Protein AF-A0A8S9BJI9-F1 (afdb_monomer_lite)

Secondary structure (DSSP, 8-state):
------------------PPPPPPS------GGG-------S-GGGHHHHHHHHHHHTTS-TT----GGGGGS-HHHHTTT-TT---GGGHHHHHHHHHHHHHHHTT-HHHHHHHHHHHHSPPP-SSTT-PPPPP-SPPSSHHHHT-PPPPPTTSTTHHHHHHHHHHHHHHHHHHTTS-GGGGGGG-BPPP--TT-TTS-TT----TT-SS-HHHHTT--B-SS-HHHHHHHHTTHHHHTTTTTSSS--S-----------PPP-----S-EE-------TTSPPPP-EE-SSSS-EEETTEEES-HHHHHHHHHHHHHHHHHHHHHTT-STT--HHHHHHHHHHHHHHHHHHHHTTS---TT-----EEEEETGGG-SSEEEEES-TTTS----BSSHHHHHHHHHHHHHHTS---HHHHHHHHHHHHHHHT--HHHHHHHHHHHTT--HHHHHHHHSSB-------TTSPPPP-EE-SSSS-EEETTEEESSHHHHHHHHHHHHHHHHHHHHHTT-STT--HHHHHHHHHHHHHH-

Structure (mmCIF, N/CA/C/O backbone):
data_AF-A0A8S9BJI9-F1
#
_entry.id   AF-A0A8S9BJI9-F1
#
loop_
_atom_site.group_PDB
_atom_site.id
_atom_site.type_symbol
_atom_site.label_atom_id
_atom_site.label_alt_id
_atom_site.label_comp_id
_atom_site.label_asym_id
_atom_site.label_entity_id
_atom_site.label_seq_id
_atom_site.pdbx_PDB_ins_code
_atom_site.Cartn_x
_atom_site.Cartn_y
_atom_site.Cartn_z
_atom_site.occupancy
_atom_site.B_iso_or_equiv
_atom_site.auth_seq_id
_atom_site.auth_comp_id
_atom_site.auth_asym_id
_atom_site.auth_atom_id
_atom_site.pdbx_PDB_model_num
ATOM 1 N N . MET A 1 1 ? -71.760 16.609 9.341 1.00 40.12 1 MET A N 1
ATOM 2 C CA . MET A 1 1 ? -70.576 17.494 9.414 1.00 40.12 1 MET A CA 1
ATOM 3 C C . MET A 1 1 ? -69.468 16.674 10.070 1.00 40.12 1 MET A C 1
ATOM 5 O O . MET A 1 1 ? -69.576 16.408 11.252 1.00 40.12 1 MET A O 1
ATOM 9 N N . LYS A 1 2 ? -68.801 15.830 9.272 1.00 35.31 2 LYS A N 1
ATOM 10 C CA . LYS A 1 2 ? -67.369 15.900 8.906 1.00 35.31 2 LYS A CA 1
ATOM 11 C C . LYS A 1 2 ? -66.429 15.853 10.124 1.00 35.31 2 LYS A C 1
ATOM 13 O O . LYS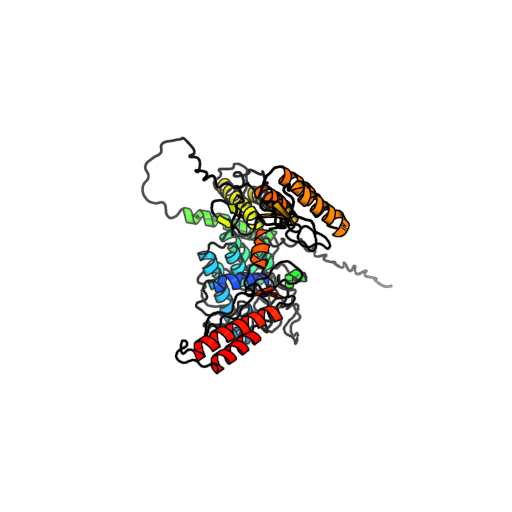 A 1 2 ? -66.205 16.868 10.767 1.00 35.31 2 LYS A O 1
ATOM 18 N N . TYR A 1 3 ? -65.910 14.654 10.389 1.00 41.16 3 TYR A N 1
ATOM 19 C CA . TYR A 1 3 ? -64.746 14.396 11.233 1.00 41.16 3 TYR A CA 1
ATOM 20 C C . TYR A 1 3 ? -63.493 14.561 10.364 1.00 41.16 3 TYR A C 1
ATOM 22 O O . TYR A 1 3 ? -63.383 13.881 9.345 1.00 41.16 3 TYR A O 1
ATOM 30 N N . GLU A 1 4 ? -62.576 15.446 10.745 1.00 39.53 4 GLU A N 1
ATOM 31 C CA . GLU A 1 4 ? -61.233 15.517 10.159 1.00 39.53 4 GLU A CA 1
ATOM 32 C C . GLU A 1 4 ? -60.217 15.041 11.199 1.00 39.53 4 GLU A C 1
ATOM 34 O O . GLU A 1 4 ? -59.907 15.719 12.175 1.00 39.53 4 GLU A O 1
ATOM 39 N N . THR A 1 5 ? -59.739 13.817 10.998 1.00 40.78 5 THR A N 1
ATOM 40 C CA . THR A 1 5 ? -58.545 13.248 11.623 1.00 40.78 5 THR A CA 1
ATOM 41 C C . THR A 1 5 ? -57.310 13.817 10.930 1.00 40.78 5 THR A C 1
ATOM 43 O O . THR A 1 5 ? -57.076 13.535 9.756 1.00 40.78 5 THR A O 1
ATOM 46 N N . ALA A 1 6 ? -56.517 14.607 11.654 1.00 35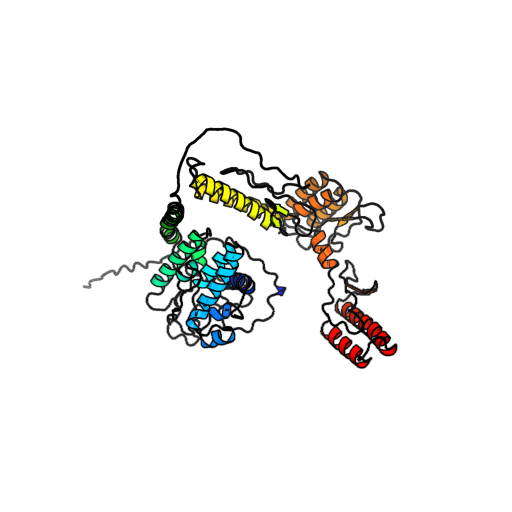.59 6 ALA A N 1
ATOM 47 C CA . ALA A 1 6 ? -55.208 15.065 11.208 1.00 35.59 6 ALA A CA 1
ATOM 48 C C . ALA A 1 6 ? -54.161 13.967 11.457 1.00 35.59 6 ALA A C 1
ATOM 50 O O . ALA A 1 6 ? -53.772 13.702 12.594 1.00 35.59 6 ALA A O 1
ATOM 51 N N . THR A 1 7 ? -53.718 13.314 10.386 1.00 36.56 7 THR A N 1
ATOM 52 C CA . THR A 1 7 ? -52.609 12.357 10.403 1.00 36.56 7 THR A CA 1
ATOM 53 C C . THR A 1 7 ? -51.292 13.134 10.411 1.00 36.56 7 THR A C 1
ATOM 55 O O . THR A 1 7 ? -50.906 13.725 9.405 1.00 36.56 7 THR A O 1
ATOM 58 N N . ILE A 1 8 ? -50.603 13.160 11.552 1.00 34.69 8 ILE A N 1
ATOM 59 C CA . ILE A 1 8 ? -49.248 13.708 11.669 1.00 34.69 8 ILE A CA 1
ATOM 60 C C . ILE A 1 8 ? -48.269 12.659 11.118 1.00 34.69 8 ILE A C 1
ATOM 62 O O . ILE A 1 8 ? -48.001 11.643 11.755 1.00 34.69 8 ILE A O 1
ATOM 66 N N . LEU A 1 9 ? -47.756 12.902 9.911 1.00 32.56 9 LEU A N 1
ATOM 67 C CA . LEU A 1 9 ? -46.640 12.173 9.306 1.00 32.56 9 LEU A CA 1
ATOM 68 C C . LEU A 1 9 ? -45.327 12.734 9.877 1.00 32.56 9 LEU A C 1
ATOM 70 O O . LEU A 1 9 ? -44.838 13.768 9.429 1.00 32.56 9 LEU A O 1
ATOM 74 N N . ILE A 1 10 ? -44.765 12.065 10.888 1.00 37.09 10 ILE A N 1
ATOM 75 C CA . ILE A 1 10 ? -43.382 12.299 11.328 1.00 37.09 10 ILE A CA 1
ATOM 76 C C . ILE A 1 10 ? -42.478 11.534 10.362 1.00 37.09 10 ILE A C 1
ATOM 78 O O . ILE A 1 10 ? -42.301 10.323 10.484 1.00 37.09 10 ILE A O 1
ATOM 82 N N . ALA A 1 11 ? -41.928 12.238 9.374 1.00 35.09 11 ALA A N 1
ATOM 83 C CA . ALA A 1 11 ? -40.828 11.729 8.571 1.00 35.09 11 ALA A CA 1
ATOM 84 C C . ALA A 1 11 ? -39.557 11.731 9.435 1.00 35.09 11 ALA A C 1
ATOM 86 O O . ALA A 1 11 ? -38.948 12.778 9.659 1.00 35.09 11 ALA A O 1
ATOM 87 N N . PHE A 1 12 ? -39.165 10.561 9.942 1.00 34.69 12 PHE A N 1
ATOM 88 C CA . PHE A 1 12 ? -37.822 10.346 10.473 1.00 34.69 12 PHE A CA 1
ATOM 89 C C . PHE A 1 12 ? -36.834 10.372 9.302 1.00 34.69 12 PHE A C 1
ATOM 91 O O . PHE A 1 12 ? -36.566 9.353 8.672 1.00 34.69 12 PHE A O 1
ATOM 98 N N . PHE A 1 13 ? -36.285 11.549 9.002 1.00 34.81 13 PHE A N 1
ATOM 99 C CA . PHE A 1 13 ? -35.014 11.635 8.294 1.00 34.81 13 PHE A CA 1
ATOM 100 C C . PHE A 1 13 ? -33.924 11.186 9.268 1.00 34.81 13 PHE A C 1
ATOM 102 O O . PHE A 1 13 ? -33.428 11.972 10.074 1.00 34.81 13 PHE A O 1
ATOM 109 N N . GLY A 1 14 ? -33.587 9.898 9.228 1.00 32.34 14 GLY A N 1
ATOM 110 C CA . GLY A 1 14 ? -32.352 9.405 9.819 1.00 32.34 14 GLY A CA 1
ATOM 111 C C . GLY A 1 14 ? -31.182 9.992 9.041 1.00 32.34 14 GLY A C 1
ATOM 112 O O . GLY A 1 14 ? -30.788 9.444 8.018 1.00 32.34 14 GLY A O 1
ATOM 113 N N . LEU A 1 15 ? -30.642 11.124 9.499 1.00 29.66 15 LEU A N 1
ATOM 114 C CA . LEU A 1 15 ? -29.286 11.511 9.136 1.00 29.66 15 LEU A CA 1
ATOM 115 C C . LEU A 1 15 ? -28.353 10.477 9.769 1.00 29.66 15 LEU A C 1
ATOM 117 O O . LEU A 1 15 ? -28.012 10.575 10.946 1.00 29.66 15 LEU A O 1
ATOM 121 N N . THR A 1 16 ? -27.948 9.473 8.997 1.00 34.72 16 THR A N 1
ATOM 122 C CA . THR A 1 16 ? -26.756 8.694 9.318 1.00 34.72 16 THR A CA 1
ATOM 123 C C . THR A 1 16 ? -25.566 9.642 9.210 1.00 34.72 16 THR A C 1
ATOM 125 O O . THR A 1 16 ? -25.087 9.931 8.114 1.00 34.72 16 THR A O 1
ATOM 128 N N . SER A 1 17 ? -25.108 10.195 10.336 1.00 31.36 17 SER A N 1
ATOM 129 C CA . SER A 1 17 ? -23.782 10.804 10.374 1.00 31.36 17 SER A CA 1
ATOM 130 C C . SER A 1 17 ? -22.782 9.688 10.092 1.00 31.36 17 SER A C 1
ATOM 132 O O . SER A 1 17 ? -22.631 8.787 10.919 1.00 31.36 17 SER A O 1
ATOM 134 N N . ALA A 1 18 ? -22.132 9.718 8.930 1.00 32.84 18 ALA A N 1
ATOM 135 C CA . ALA A 1 18 ? -20.959 8.892 8.701 1.00 32.84 18 ALA A CA 1
ATOM 136 C C . ALA A 1 18 ? -19.951 9.279 9.788 1.00 32.84 18 ALA A C 1
ATOM 138 O O . ALA A 1 18 ? -19.454 10.408 9.808 1.00 32.84 18 ALA A O 1
ATOM 139 N N . ALA A 1 19 ? -19.733 8.388 10.756 1.00 34.56 19 ALA A N 1
ATOM 140 C CA . ALA A 1 19 ? -18.614 8.545 11.664 1.00 34.56 19 ALA A CA 1
ATOM 141 C C . ALA A 1 19 ? -17.340 8.603 10.803 1.00 34.56 19 ALA A C 1
ATOM 143 O O . ALA A 1 19 ? -17.267 7.877 9.806 1.00 34.56 19 ALA A O 1
ATOM 144 N N . PRO A 1 20 ? -16.367 9.472 11.124 1.00 37.09 20 PRO A N 1
ATOM 145 C CA . PRO A 1 20 ? -15.108 9.496 10.397 1.00 37.09 20 PRO A CA 1
ATOM 146 C C . PRO A 1 20 ? -14.502 8.093 10.446 1.00 37.09 20 PRO A C 1
ATOM 148 O O . PRO A 1 20 ? -14.265 7.559 11.530 1.00 37.09 20 PRO A O 1
ATOM 151 N N . MET A 1 21 ? -14.315 7.480 9.276 1.00 41.62 21 MET A N 1
ATOM 152 C CA . MET A 1 21 ? -13.627 6.199 9.186 1.00 41.62 21 MET A CA 1
ATOM 153 C C . MET A 1 21 ? -12.219 6.351 9.769 1.00 41.62 21 MET A C 1
ATOM 155 O O . MET A 1 21 ? -11.583 7.385 9.525 1.00 41.62 21 MET A O 1
ATOM 159 N N . PRO A 1 22 ? -11.718 5.367 10.536 1.00 42.78 22 PRO A N 1
ATOM 160 C CA . PRO A 1 22 ? -10.326 5.380 10.950 1.00 42.78 22 PRO A CA 1
ATOM 161 C C . PRO A 1 22 ? -9.455 5.476 9.695 1.00 42.78 22 PRO A C 1
ATOM 163 O O . PRO A 1 22 ? -9.583 4.673 8.770 1.00 42.78 22 PRO A O 1
ATOM 166 N N . ALA A 1 23 ? -8.603 6.501 9.638 1.00 42.62 23 ALA A N 1
ATOM 167 C CA . ALA A 1 23 ? -7.644 6.620 8.554 1.00 42.62 23 ALA A CA 1
ATOM 168 C C . ALA A 1 23 ? -6.729 5.386 8.604 1.00 42.62 23 ALA A C 1
ATOM 170 O O . ALA A 1 23 ? -6.197 5.077 9.676 1.00 42.62 23 ALA A O 1
ATOM 171 N N . PRO A 1 24 ? -6.553 4.668 7.486 1.00 40.84 24 PRO A N 1
ATOM 172 C CA . PRO A 1 24 ? -5.787 3.436 7.485 1.00 40.84 24 PRO A CA 1
ATOM 173 C C . PRO A 1 24 ? -4.345 3.710 7.935 1.00 40.84 24 PRO A C 1
ATOM 175 O O . PRO A 1 24 ? -3.651 4.544 7.351 1.00 40.84 24 PRO A O 1
ATOM 178 N N . LYS A 1 25 ? -3.886 3.013 8.981 1.00 43.69 25 LYS A N 1
ATOM 179 C CA . LYS A 1 25 ? -2.578 3.271 9.609 1.00 43.69 25 LYS A CA 1
ATOM 180 C C . LYS A 1 25 ? -1.398 2.748 8.786 1.00 43.69 25 LYS A C 1
ATOM 182 O O . LYS A 1 25 ? -0.305 3.307 8.868 1.00 43.69 25 LYS A O 1
ATOM 187 N N . ASN A 1 26 ? -1.616 1.747 7.929 1.00 45.28 26 ASN A N 1
ATOM 188 C CA . ASN A 1 26 ? -0.616 1.323 6.940 1.00 45.28 26 ASN A CA 1
ATOM 189 C C . ASN A 1 26 ? -0.782 2.167 5.655 1.00 45.28 26 ASN A C 1
ATOM 191 O O . ASN A 1 26 ? -1.900 2.431 5.235 1.00 45.28 26 ASN A O 1
ATOM 195 N N . VAL A 1 27 ? 0.285 2.627 5.005 1.00 37.03 27 VAL A N 1
ATOM 196 C CA . VAL A 1 27 ? 0.198 3.258 3.671 1.00 37.03 27 VAL A CA 1
ATOM 197 C C . VAL A 1 27 ? 1.178 2.511 2.783 1.00 37.03 27 VAL A C 1
ATOM 199 O O . VAL A 1 27 ? 2.379 2.776 2.799 1.00 37.03 27 VAL A O 1
ATOM 202 N N . PHE A 1 28 ? 0.685 1.504 2.063 1.00 39.03 28 PHE A N 1
ATOM 203 C CA . PHE A 1 28 ? 1.506 0.703 1.161 1.00 39.03 28 PHE A CA 1
ATOM 204 C C . PHE A 1 28 ? 1.651 1.449 -0.172 1.00 39.03 28 PHE A C 1
ATOM 206 O O . PHE A 1 28 ? 0.735 1.499 -0.983 1.00 39.03 28 PHE A O 1
ATOM 213 N N . SER A 1 29 ? 2.804 2.077 -0.403 1.00 35.66 29 SER A N 1
ATOM 214 C CA . SER A 1 29 ? 3.155 2.623 -1.722 1.00 35.66 29 SER A CA 1
ATOM 215 C C . SER A 1 29 ? 3.871 1.562 -2.551 1.00 35.66 29 SER A C 1
ATOM 217 O O . SER A 1 29 ? 5.087 1.397 -2.436 1.00 35.66 29 SER A O 1
ATOM 219 N N . ILE A 1 30 ? 3.124 0.846 -3.393 1.00 38.59 30 ILE A N 1
ATOM 220 C CA . ILE A 1 30 ? 3.701 -0.060 -4.392 1.00 38.59 30 ILE A CA 1
ATOM 221 C C . ILE A 1 30 ? 3.988 0.740 -5.674 1.00 38.59 30 ILE A C 1
ATOM 223 O O . ILE A 1 30 ? 3.128 1.488 -6.146 1.00 38.59 30 ILE A O 1
ATOM 227 N N . PRO A 1 31 ? 5.187 0.630 -6.272 1.00 32.22 31 PRO A N 1
ATOM 228 C CA . PRO A 1 31 ? 5.482 1.284 -7.540 1.00 32.22 31 PRO A CA 1
ATOM 229 C C . PRO A 1 31 ? 4.582 0.756 -8.674 1.00 32.22 31 PRO A C 1
ATOM 231 O O . PRO A 1 31 ? 4.579 -0.437 -8.976 1.00 32.22 31 PRO A O 1
ATOM 234 N N . ARG A 1 32 ? 3.894 1.679 -9.370 1.00 37.91 32 ARG A N 1
ATOM 235 C CA . ARG A 1 32 ? 2.994 1.466 -10.534 1.00 37.91 32 ARG A CA 1
ATOM 236 C C . ARG A 1 32 ? 3.534 0.558 -11.653 1.00 37.91 32 ARG A C 1
ATOM 238 O O . ARG A 1 32 ? 2.766 0.098 -12.488 1.00 37.91 32 ARG A O 1
ATOM 245 N N . ALA A 1 33 ? 4.837 0.286 -11.692 1.00 34.38 33 ALA A N 1
ATOM 246 C CA . ALA A 1 33 ? 5.470 -0.556 -12.708 1.00 34.38 33 ALA A CA 1
ATOM 247 C C . ALA A 1 33 ? 5.127 -2.058 -12.591 1.00 34.38 33 ALA A C 1
ATOM 249 O O . ALA A 1 33 ? 5.428 -2.812 -13.513 1.00 34.38 33 ALA A O 1
ATOM 250 N N . MET A 1 34 ? 4.492 -2.489 -11.494 1.00 34.12 34 MET A N 1
ATOM 251 C CA . MET A 1 34 ? 4.082 -3.885 -11.271 1.00 34.12 34 MET A CA 1
ATOM 252 C C . MET A 1 34 ? 2.612 -4.172 -11.649 1.00 34.12 34 MET A C 1
ATOM 254 O O . MET A 1 34 ? 2.150 -5.303 -11.516 1.00 34.12 34 MET A O 1
ATOM 258 N N . LEU A 1 35 ? 1.885 -3.165 -12.150 1.00 39.34 35 LEU A N 1
ATOM 259 C CA . LEU A 1 35 ? 0.466 -3.228 -12.527 1.00 39.34 35 LEU A CA 1
ATOM 260 C C . LEU A 1 35 ? 0.291 -3.212 -14.056 1.00 39.34 35 LEU A C 1
ATOM 262 O O . LEU A 1 35 ? -0.401 -2.365 -14.612 1.00 39.34 35 LEU A O 1
ATOM 266 N N . ARG A 1 36 ? 0.960 -4.116 -14.783 1.00 32.62 36 ARG A N 1
ATOM 267 C CA . ARG A 1 36 ? 0.628 -4.336 -16.200 1.00 32.62 36 ARG A CA 1
ATOM 268 C C . ARG A 1 36 ? -0.507 -5.354 -16.302 1.00 32.62 36 ARG A C 1
ATOM 270 O O . ARG A 1 36 ? -0.287 -6.520 -16.004 1.00 32.62 36 ARG A O 1
ATOM 277 N N . GLY A 1 37 ? -1.678 -4.863 -16.721 1.00 38.66 37 GLY A N 1
ATOM 278 C CA . GLY A 1 37 ? -2.795 -5.584 -17.346 1.00 38.66 37 GLY A CA 1
ATOM 279 C C . GLY A 1 37 ? -3.147 -6.942 -16.746 1.00 38.66 37 GLY A C 1
ATOM 280 O O . GLY A 1 37 ? -2.659 -7.963 -17.222 1.00 38.66 37 GLY A O 1
ATOM 281 N N . ARG A 1 38 ? -4.033 -6.962 -15.747 1.00 40.56 38 ARG A N 1
ATOM 282 C CA . ARG A 1 38 ? -4.655 -8.197 -15.258 1.00 40.56 38 ARG A CA 1
ATOM 283 C C . ARG A 1 38 ? -6.073 -8.303 -15.818 1.00 40.56 38 ARG A C 1
ATOM 285 O O . ARG A 1 38 ? -6.979 -7.648 -15.327 1.00 40.56 38 ARG A O 1
ATOM 292 N N . GLU A 1 39 ? -6.254 -9.131 -16.843 1.00 37.16 39 GLU A N 1
ATOM 293 C CA . GLU A 1 39 ? -7.570 -9.655 -17.237 1.00 37.16 39 GLU A CA 1
ATOM 294 C C . GLU A 1 39 ? -7.935 -10.820 -16.301 1.00 37.16 39 GLU A C 1
ATOM 296 O O . GLU A 1 39 ? -7.902 -11.983 -16.700 1.00 37.16 39 GLU A O 1
ATOM 301 N N . VAL A 1 40 ? -8.227 -10.532 -15.030 1.00 39.56 40 VAL A N 1
ATOM 302 C CA . VAL A 1 40 ? -8.866 -11.513 -14.135 1.00 39.56 40 VAL A CA 1
ATOM 303 C C . VAL A 1 40 ? -10.230 -11.001 -13.679 1.00 39.56 40 VAL A C 1
ATOM 305 O O . VAL A 1 40 ? -10.395 -9.791 -13.540 1.00 39.56 40 VAL A O 1
ATOM 308 N N . PRO A 1 41 ? -11.227 -11.888 -13.505 1.00 45.31 41 PRO A N 1
ATOM 309 C CA . PRO A 1 41 ? -12.592 -11.475 -13.198 1.00 45.31 41 PRO A CA 1
ATOM 310 C C . PRO A 1 41 ? -12.699 -10.823 -11.813 1.00 45.31 41 PRO A C 1
ATOM 312 O O . PRO A 1 41 ? -12.188 -11.386 -10.855 1.00 45.31 41 PRO A O 1
ATOM 315 N N . GLN A 1 42 ? -13.363 -9.662 -11.784 1.00 58.06 42 GLN A N 1
ATOM 316 C CA . GLN A 1 42 ? -14.092 -8.976 -10.701 1.00 58.06 42 GLN A CA 1
ATOM 317 C C . GLN A 1 42 ? -13.759 -9.383 -9.258 1.00 58.06 42 GLN A C 1
ATOM 319 O O . GLN A 1 42 ? -14.141 -10.472 -8.869 1.00 58.06 42 GLN A O 1
ATOM 324 N N . GLU A 1 43 ? -13.109 -8.493 -8.493 1.00 67.62 43 GLU A N 1
ATOM 325 C CA . GLU A 1 43 ? -13.144 -8.345 -7.012 1.00 67.62 43 GLU A CA 1
ATOM 326 C C . GLU A 1 43 ? -12.004 -7.401 -6.539 1.00 67.62 43 GLU A C 1
ATOM 328 O O . GLU A 1 43 ? -11.281 -7.656 -5.574 1.00 67.62 43 GLU A O 1
ATOM 333 N N . HIS A 1 44 ? -11.806 -6.270 -7.227 1.00 80.06 44 HIS A N 1
ATOM 334 C CA . HIS A 1 44 ? -10.790 -5.262 -6.880 1.00 80.06 44 HIS A CA 1
ATOM 335 C C . HIS A 1 44 ? -11.258 -4.246 -5.819 1.00 80.06 44 HIS A C 1
ATOM 337 O O . HIS A 1 44 ? -10.631 -3.204 -5.604 1.00 80.06 44 HIS A O 1
ATOM 343 N N . SER A 1 45 ? -12.365 -4.540 -5.135 1.00 85.06 45 SER A N 1
ATOM 344 C CA . SER A 1 45 ? -12.990 -3.668 -4.138 1.00 85.06 45 SER A CA 1
ATOM 345 C C . SER A 1 45 ? -12.072 -3.357 -2.955 1.00 85.06 45 SER A C 1
ATOM 347 O O . SER A 1 45 ? -12.047 -2.216 -2.507 1.00 85.06 45 SER A O 1
ATOM 349 N N . HIS A 1 46 ? -11.264 -4.332 -2.528 1.00 89.88 46 HIS A N 1
ATOM 350 C CA . HIS A 1 46 ? -10.366 -4.268 -1.369 1.00 89.88 46 HIS A CA 1
ATOM 351 C C . HIS A 1 46 ? -8.887 -4.479 -1.755 1.00 89.88 46 HIS A C 1
ATOM 353 O O . HIS A 1 46 ? -8.142 -5.193 -1.074 1.00 89.88 46 HIS A O 1
ATOM 359 N N . ASN A 1 47 ? -8.453 -3.888 -2.875 1.00 81.75 47 ASN A N 1
ATOM 360 C CA . ASN A 1 47 ? -7.144 -4.143 -3.496 1.00 81.75 47 ASN A CA 1
ATOM 361 C C . ASN A 1 47 ? -5.946 -4.051 -2.552 1.00 81.75 47 ASN A C 1
ATOM 363 O O . ASN A 1 47 ? -5.016 -4.851 -2.651 1.00 81.75 47 ASN A O 1
ATOM 367 N N . ARG A 1 48 ? -5.986 -3.142 -1.585 1.00 77.81 48 ARG A N 1
ATOM 368 C CA . ARG A 1 48 ? -4.933 -3.013 -0.583 1.00 77.81 48 ARG A CA 1
ATOM 369 C C . ARG A 1 48 ? -4.658 -4.305 0.196 1.00 77.81 48 ARG A C 1
ATOM 371 O O . ARG A 1 48 ? -3.495 -4.642 0.418 1.00 77.81 48 ARG A O 1
ATOM 378 N N . PHE A 1 49 ? -5.695 -5.029 0.619 1.00 86.31 49 PHE A N 1
ATOM 379 C CA . PHE A 1 49 ? -5.510 -6.284 1.359 1.00 86.31 49 PHE A CA 1
ATOM 380 C C . PHE A 1 49 ? -5.101 -7.418 0.426 1.00 86.31 49 PHE A C 1
ATOM 382 O O . PHE A 1 49 ? -4.268 -8.242 0.801 1.00 86.31 49 PHE A O 1
ATOM 389 N N . LEU A 1 50 ? -5.582 -7.407 -0.822 1.00 87.75 50 LEU A N 1
ATOM 390 C CA . LEU A 1 50 ? -5.085 -8.310 -1.861 1.00 87.75 50 LEU A CA 1
ATOM 391 C C . LEU A 1 50 ? -3.583 -8.125 -2.090 1.00 87.75 50 LEU A C 1
ATOM 393 O O . LEU A 1 50 ? -2.863 -9.110 -2.215 1.00 87.75 50 LEU A O 1
ATOM 397 N N . ASP A 1 51 ? -3.087 -6.891 -2.100 1.00 79.81 51 ASP A N 1
ATOM 398 C CA . ASP A 1 51 ? -1.663 -6.600 -2.244 1.00 79.81 51 ASP A CA 1
ATOM 399 C C . ASP A 1 51 ? -0.841 -7.090 -1.046 1.00 79.81 51 ASP A C 1
ATOM 401 O O . ASP A 1 51 ? 0.175 -7.770 -1.236 1.00 79.81 51 ASP A O 1
ATOM 405 N N . GLY A 1 52 ? -1.296 -6.814 0.180 1.00 77.69 52 GLY A N 1
ATOM 406 C CA . GLY A 1 52 ? -0.665 -7.315 1.404 1.00 77.69 52 GLY A CA 1
ATOM 407 C C . GLY A 1 52 ? -0.595 -8.844 1.431 1.00 77.69 52 GLY A C 1
ATOM 408 O O . GLY A 1 52 ? 0.475 -9.429 1.636 1.00 77.69 52 GLY A O 1
ATOM 409 N N . VAL A 1 53 ? -1.705 -9.517 1.127 1.00 90.00 53 VAL A N 1
ATOM 410 C CA . VAL A 1 53 ? -1.759 -10.982 1.042 1.00 90.00 53 VAL A CA 1
ATOM 411 C C . VAL A 1 53 ? -0.890 -11.508 -0.090 1.00 90.00 53 VAL A C 1
ATOM 413 O O . VAL A 1 53 ? -0.157 -12.467 0.126 1.00 90.00 53 VAL A O 1
ATOM 416 N N . ARG A 1 54 ? -0.878 -10.875 -1.266 1.00 89.75 54 ARG A N 1
ATOM 417 C CA . ARG A 1 54 ? -0.044 -11.287 -2.406 1.00 89.75 54 ARG A CA 1
ATOM 418 C C . ARG A 1 54 ? 1.440 -11.265 -2.053 1.00 89.75 54 ARG A C 1
ATOM 420 O O . ARG A 1 54 ? 2.159 -12.208 -2.381 1.00 89.75 54 ARG A O 1
ATOM 427 N N . VAL A 1 55 ? 1.901 -10.219 -1.363 1.00 78.44 55 VAL A N 1
ATOM 428 C CA . VAL A 1 55 ? 3.290 -10.124 -0.889 1.00 78.44 55 VAL A CA 1
ATOM 429 C C . VAL A 1 55 ? 3.614 -11.271 0.066 1.00 78.44 55 VAL A C 1
ATOM 431 O O . VAL A 1 55 ? 4.627 -11.942 -0.120 1.00 78.44 55 VAL A O 1
ATOM 434 N N . ASN A 1 56 ? 2.756 -11.525 1.058 1.00 75.88 56 ASN A N 1
ATOM 435 C CA . ASN A 1 56 ? 3.026 -12.544 2.072 1.00 75.88 56 ASN A CA 1
ATOM 436 C C . ASN A 1 56 ? 2.850 -13.976 1.539 1.00 75.88 56 ASN A C 1
ATOM 438 O O . ASN A 1 56 ? 3.642 -14.849 1.882 1.00 75.88 56 ASN A O 1
ATOM 442 N N . LEU A 1 57 ? 1.889 -14.228 0.650 1.00 90.81 57 LEU A N 1
ATOM 443 C CA . LEU A 1 57 ? 1.700 -15.510 -0.031 1.00 90.81 57 LEU A CA 1
ATOM 444 C C . LEU A 1 57 ? 2.949 -15.887 -0.841 1.00 90.81 57 LEU A C 1
ATOM 446 O O . LEU A 1 57 ? 3.440 -17.007 -0.730 1.00 90.81 57 LEU A O 1
ATOM 450 N N . ASN A 1 58 ? 3.527 -14.930 -1.575 1.00 83.75 58 ASN A N 1
ATOM 451 C CA . ASN A 1 58 ? 4.703 -15.152 -2.424 1.00 83.75 58 ASN A CA 1
ATOM 452 C C . ASN A 1 58 ? 6.004 -15.449 -1.660 1.00 83.75 58 ASN A C 1
ATOM 454 O O . ASN A 1 58 ? 6.972 -15.887 -2.280 1.00 83.75 58 ASN A O 1
ATOM 458 N N . ILE A 1 59 ? 6.047 -15.250 -0.337 1.00 78.12 59 ILE A N 1
ATOM 459 C CA . ILE A 1 59 ? 7.196 -15.655 0.490 1.00 78.12 59 ILE A CA 1
ATOM 460 C C . ILE A 1 59 ? 7.369 -17.179 0.448 1.00 78.12 59 ILE A C 1
ATOM 462 O O . ILE A 1 59 ? 8.488 -17.675 0.319 1.00 78.12 59 ILE A O 1
ATOM 466 N N . ASN A 1 60 ? 6.266 -17.921 0.557 1.00 86.94 60 ASN A N 1
ATOM 467 C CA . ASN A 1 60 ? 6.239 -19.375 0.460 1.00 86.94 60 ASN A CA 1
ATOM 468 C C . ASN A 1 60 ? 4.831 -19.837 0.053 1.00 86.94 60 ASN A C 1
ATOM 470 O O . ASN A 1 60 ? 3.897 -19.777 0.853 1.00 86.94 60 ASN A O 1
ATOM 474 N N . ASN A 1 61 ? 4.692 -20.298 -1.190 1.00 95.56 61 ASN A N 1
ATOM 475 C CA . ASN A 1 61 ? 3.416 -20.678 -1.796 1.00 95.56 61 ASN A CA 1
ATOM 476 C C . ASN A 1 61 ? 3.466 -22.132 -2.301 1.00 95.56 61 ASN A C 1
ATOM 478 O O . ASN A 1 61 ? 3.544 -22.367 -3.511 1.00 95.56 61 ASN A O 1
ATOM 482 N N . PRO A 1 62 ? 3.461 -23.128 -1.396 1.00 96.00 62 PRO A N 1
ATOM 483 C CA . PRO A 1 62 ? 3.598 -24.536 -1.771 1.00 96.00 62 PRO A CA 1
ATOM 484 C C . PRO A 1 62 ? 2.400 -25.053 -2.576 1.00 96.00 62 PRO A C 1
ATOM 486 O O . PRO A 1 62 ? 2.542 -25.996 -3.351 1.00 96.00 62 PRO A O 1
ATOM 489 N N . ALA A 1 63 ? 1.230 -24.431 -2.410 1.00 95.94 63 ALA A N 1
ATOM 490 C CA . ALA A 1 63 ? 0.033 -24.770 -3.162 1.00 95.94 63 ALA A CA 1
ATOM 491 C C . ALA A 1 63 ? 0.029 -24.190 -4.587 1.00 95.94 63 ALA A C 1
ATOM 493 O O . ALA A 1 63 ? -0.787 -24.600 -5.405 1.00 95.94 63 ALA A O 1
ATOM 494 N N . GLY A 1 64 ? 0.928 -23.254 -4.914 1.00 95.31 64 GLY A N 1
ATOM 495 C CA . GLY A 1 64 ? 0.959 -22.614 -6.230 1.00 95.31 64 GLY A CA 1
ATOM 496 C C . GLY A 1 64 ? -0.302 -21.799 -6.537 1.00 95.31 64 GLY A C 1
ATOM 497 O O . GLY A 1 64 ? -0.732 -21.758 -7.690 1.00 95.31 64 GLY A O 1
ATOM 498 N N . ILE A 1 65 ? -0.906 -21.182 -5.514 1.00 96.00 65 ILE A N 1
ATOM 499 C CA . ILE A 1 65 ? -2.060 -20.283 -5.667 1.00 96.00 65 ILE A CA 1
ATOM 500 C C . ILE A 1 65 ? -1.612 -19.081 -6.502 1.00 96.00 65 ILE A C 1
ATOM 502 O O . ILE A 1 65 ? -0.652 -18.406 -6.138 1.00 96.00 65 ILE A O 1
ATOM 506 N N . GLN A 1 66 ? -2.268 -18.824 -7.629 1.00 92.94 66 GLN A N 1
ATOM 507 C CA . GLN A 1 66 ? -1.771 -17.858 -8.617 1.00 92.94 66 GLN A CA 1
ATOM 508 C C . GLN A 1 66 ? -1.848 -16.415 -8.111 1.00 92.94 66 GLN A C 1
ATOM 510 O O . GLN A 1 66 ? -0.919 -15.632 -8.297 1.00 92.94 66 GLN A O 1
ATOM 515 N N . ASP A 1 67 ? -2.964 -16.061 -7.476 1.00 92.88 67 ASP A N 1
ATOM 516 C CA . ASP A 1 67 ? -3.227 -14.714 -6.985 1.00 92.88 67 ASP A CA 1
ATOM 517 C C . ASP A 1 67 ? -4.329 -14.750 -5.911 1.00 92.88 67 ASP A C 1
ATOM 519 O O . ASP A 1 67 ? -5.279 -15.522 -6.072 1.00 92.88 67 ASP A O 1
ATOM 523 N N . PRO A 1 68 ? -4.255 -13.937 -4.840 1.00 93.25 68 PRO A N 1
ATOM 524 C CA . PRO A 1 68 ? -5.315 -13.896 -3.835 1.00 93.25 68 PRO A CA 1
ATOM 525 C C . PRO A 1 68 ? -6.684 -13.496 -4.382 1.00 93.25 68 PRO A C 1
ATOM 527 O O . PRO A 1 68 ? -7.685 -13.922 -3.821 1.00 93.25 68 PRO A O 1
ATOM 530 N N . ILE A 1 69 ? -6.773 -12.767 -5.501 1.00 91.88 69 ILE A N 1
ATOM 531 C CA . ILE A 1 69 ? -8.081 -12.400 -6.060 1.00 91.88 69 ILE A CA 1
ATOM 532 C C . ILE A 1 69 ? -8.946 -13.630 -6.367 1.00 91.88 69 ILE A C 1
ATOM 534 O O . ILE A 1 69 ? -10.149 -13.597 -6.145 1.00 91.88 69 ILE A O 1
ATOM 538 N N . PHE A 1 70 ? -8.340 -14.756 -6.768 1.00 93.25 70 PHE A N 1
ATOM 539 C CA . PHE A 1 70 ? -9.071 -15.991 -7.067 1.00 93.25 70 PHE A CA 1
ATOM 540 C C . PHE A 1 70 ? -9.805 -16.574 -5.856 1.00 93.25 70 PHE A C 1
ATOM 542 O O . PHE A 1 70 ? -10.805 -17.264 -6.040 1.00 93.25 70 PHE A O 1
ATOM 549 N N . GLY A 1 71 ? -9.339 -16.303 -4.633 1.00 93.69 71 GLY A N 1
ATOM 550 C CA . GLY A 1 71 ? -10.022 -16.735 -3.415 1.00 93.69 71 GLY A CA 1
ATOM 551 C C . GLY A 1 71 ? -11.330 -15.983 -3.158 1.00 93.69 71 GLY A C 1
ATOM 552 O O . GLY A 1 71 ? -12.222 -16.542 -2.522 1.00 93.69 71 GLY A O 1
ATOM 553 N N . LEU A 1 72 ? -11.474 -14.769 -3.696 1.00 92.44 72 LEU A N 1
ATOM 554 C CA . LEU A 1 72 ? -12.688 -13.958 -3.578 1.00 92.44 72 LEU A CA 1
ATOM 555 C C . LEU A 1 72 ? -13.729 -14.271 -4.659 1.00 92.44 72 LEU A C 1
ATOM 557 O O . LEU A 1 72 ? -14.859 -13.804 -4.569 1.00 92.44 72 LEU A O 1
ATOM 561 N N . LEU A 1 73 ? -13.388 -15.090 -5.655 1.00 89.31 73 LEU A N 1
ATOM 562 C CA . LEU A 1 73 ? -14.297 -15.427 -6.747 1.00 89.31 73 LEU A CA 1
ATOM 563 C C . LEU A 1 73 ? -15.180 -16.635 -6.418 1.00 89.31 73 LEU A C 1
ATOM 565 O O . LEU A 1 73 ? -14.846 -17.510 -5.606 1.00 89.31 73 LEU A O 1
ATOM 569 N N . GLY A 1 74 ? -16.275 -16.746 -7.169 1.00 87.75 74 GLY A N 1
ATOM 570 C CA . GLY A 1 74 ? -17.063 -17.970 -7.238 1.00 87.75 74 GLY A CA 1
ATOM 571 C C . GLY A 1 74 ? -16.231 -19.143 -7.772 1.00 87.75 74 GLY A C 1
ATOM 572 O O . GLY A 1 74 ? -15.332 -18.969 -8.601 1.00 87.75 74 GLY A O 1
ATOM 573 N N . ASN A 1 75 ? -16.556 -20.365 -7.331 1.00 90.56 75 ASN A N 1
ATOM 574 C CA . ASN A 1 75 ? -15.729 -21.563 -7.548 1.00 90.56 75 ASN A CA 1
ATOM 575 C C . ASN A 1 75 ? -15.335 -21.807 -9.017 1.00 90.56 75 ASN A C 1
ATOM 577 O O . ASN A 1 75 ? -14.225 -22.257 -9.288 1.00 90.56 75 ASN A O 1
ATOM 581 N N . ALA A 1 76 ? -16.208 -21.482 -9.976 1.00 88.38 76 ALA A N 1
ATOM 582 C CA . ALA A 1 76 ? -15.904 -21.641 -11.398 1.00 88.38 76 ALA A CA 1
ATOM 583 C C . ALA A 1 76 ? -14.686 -20.809 -11.847 1.00 88.38 76 ALA A C 1
ATOM 585 O O . ALA A 1 76 ? -13.844 -21.315 -12.585 1.00 88.38 76 ALA A O 1
ATOM 586 N N . ALA A 1 77 ? -14.573 -19.560 -11.387 1.00 88.06 77 ALA A N 1
ATOM 587 C CA . ALA A 1 77 ? -13.446 -18.686 -11.710 1.00 88.06 77 ALA A CA 1
ATOM 588 C C . ALA A 1 77 ? -12.241 -18.946 -10.792 1.00 88.06 77 ALA A C 1
ATOM 590 O O . ALA A 1 77 ? -11.103 -18.955 -11.261 1.00 88.06 77 ALA A O 1
ATOM 591 N N . ALA A 1 78 ? -12.490 -19.249 -9.514 1.00 91.06 78 ALA A N 1
ATOM 592 C CA . ALA A 1 78 ? -11.464 -19.614 -8.536 1.00 91.06 78 ALA A CA 1
ATOM 593 C C . ALA A 1 78 ? -10.576 -20.781 -9.013 1.00 91.06 78 ALA A C 1
ATOM 595 O O . ALA A 1 78 ? -9.362 -20.772 -8.807 1.00 91.06 78 ALA A O 1
ATOM 596 N N . ALA A 1 79 ? -11.164 -21.755 -9.721 1.00 94.00 79 ALA A N 1
ATOM 597 C CA . ALA A 1 79 ? -10.462 -22.921 -10.258 1.00 94.00 79 ALA A CA 1
ATOM 598 C C . ALA A 1 79 ? -9.255 -22.571 -11.151 1.00 94.00 79 ALA A C 1
ATOM 600 O O . ALA A 1 79 ? -8.286 -23.326 -11.185 1.00 94.00 79 ALA A O 1
ATOM 601 N N . ALA A 1 80 ? -9.281 -21.429 -11.849 1.00 93.44 80 ALA A N 1
ATOM 602 C CA . ALA A 1 80 ? -8.187 -21.011 -12.727 1.00 93.44 80 ALA A CA 1
ATOM 603 C C . ALA A 1 80 ? -6.910 -20.618 -11.960 1.00 93.44 80 ALA A C 1
ATOM 605 O O . ALA A 1 80 ? -5.816 -20.682 -12.521 1.00 93.44 80 ALA A O 1
ATOM 606 N N . GLY A 1 81 ? -7.040 -20.237 -10.684 1.00 93.62 81 GLY A N 1
ATOM 607 C CA . GLY A 1 81 ? -5.931 -19.776 -9.848 1.00 93.62 81 GLY A CA 1
ATOM 608 C C . GLY A 1 81 ? -5.689 -20.584 -8.577 1.00 93.62 81 GLY A C 1
ATOM 609 O O . GLY A 1 81 ? -4.808 -20.223 -7.800 1.00 93.62 81 GLY A O 1
ATOM 610 N N . ALA A 1 82 ? -6.433 -21.671 -8.364 1.00 95.50 82 ALA A N 1
ATOM 611 C CA . ALA A 1 82 ? -6.420 -22.435 -7.117 1.00 95.50 82 ALA A CA 1
ATOM 612 C C . ALA A 1 82 ? -5.110 -23.198 -6.843 1.00 95.50 82 ALA A C 1
ATOM 614 O O . ALA A 1 82 ? -4.864 -23.626 -5.714 1.00 95.50 82 ALA A O 1
ATOM 615 N N . GLY A 1 83 ? -4.269 -23.395 -7.863 1.00 96.50 83 GLY A N 1
ATOM 616 C CA . GLY A 1 83 ? -3.073 -24.222 -7.739 1.00 96.50 83 GLY A CA 1
ATOM 617 C C . GLY A 1 83 ? -3.441 -25.669 -7.397 1.00 96.50 83 GLY A C 1
ATOM 618 O O . GLY A 1 83 ? -4.208 -26.302 -8.120 1.00 96.50 83 GLY A O 1
ATOM 619 N N . THR A 1 84 ? -2.900 -26.204 -6.303 1.00 97.38 84 THR A N 1
ATOM 620 C CA . THR A 1 84 ? -3.192 -27.563 -5.819 1.00 97.38 84 THR A CA 1
ATOM 621 C C . THR A 1 84 ? -4.371 -27.637 -4.844 1.00 97.38 84 THR A C 1
ATOM 623 O O . THR A 1 84 ? -4.715 -28.736 -4.402 1.00 97.38 84 THR A O 1
ATOM 626 N N . ILE A 1 85 ? -5.015 -26.511 -4.513 1.00 97.69 85 ILE A N 1
ATOM 627 C CA . ILE A 1 85 ? -6.189 -26.494 -3.634 1.00 97.69 85 ILE A CA 1
ATOM 628 C C . ILE A 1 85 ? -7.390 -27.104 -4.368 1.00 97.69 85 ILE A C 1
ATOM 630 O O . ILE A 1 85 ? -7.931 -26.519 -5.302 1.00 97.69 85 ILE A O 1
ATOM 634 N N . ALA A 1 86 ? -7.814 -28.294 -3.935 1.00 96.00 86 ALA A N 1
ATOM 635 C CA . ALA A 1 86 ? -8.926 -29.020 -4.551 1.00 96.00 86 ALA A CA 1
ATOM 636 C C . ALA A 1 86 ? -10.302 -28.548 -4.052 1.00 96.00 86 ALA A C 1
ATOM 638 O O . ALA A 1 86 ? -11.262 -28.504 -4.822 1.00 96.00 86 ALA A O 1
ATOM 639 N N . ASN A 1 87 ? -10.405 -28.201 -2.767 1.00 96.94 87 ASN A N 1
ATOM 640 C CA . ASN A 1 87 ? -11.634 -27.697 -2.170 1.00 96.94 87 ASN A CA 1
ATOM 641 C C . ASN A 1 87 ? -11.737 -26.184 -2.392 1.00 96.94 87 ASN A C 1
ATOM 643 O O . ASN A 1 87 ? -11.177 -25.387 -1.640 1.00 96.94 87 ASN A O 1
ATOM 647 N N . LEU A 1 88 ? -12.436 -25.789 -3.455 1.00 95.62 88 LEU A N 1
ATOM 648 C CA . LEU A 1 88 ? -12.536 -24.383 -3.856 1.00 95.62 88 LEU A CA 1
ATOM 649 C C . LEU A 1 88 ? -13.343 -23.532 -2.866 1.00 95.62 88 LEU A C 1
ATOM 651 O O . LEU A 1 88 ? -13.077 -22.337 -2.761 1.00 95.62 88 LEU A O 1
ATOM 655 N N . ASP A 1 89 ? -14.226 -24.142 -2.068 1.00 95.19 89 ASP A N 1
ATOM 656 C CA . ASP A 1 89 ? -14.894 -23.449 -0.957 1.00 95.19 89 ASP A CA 1
ATOM 657 C C . ASP A 1 89 ? -13.894 -23.012 0.127 1.00 95.19 89 ASP A C 1
ATOM 659 O O . ASP A 1 89 ? -14.132 -22.050 0.857 1.00 95.19 89 ASP A O 1
ATOM 663 N N . CYS A 1 90 ? -12.738 -23.677 0.184 1.00 96.88 90 CYS A N 1
ATOM 664 C CA . CYS A 1 90 ? -11.643 -23.386 1.098 1.00 96.88 90 CYS A CA 1
ATOM 665 C C . CYS A 1 90 ? -10.493 -22.583 0.480 1.00 96.88 90 CYS A C 1
ATOM 667 O O . CYS A 1 90 ? -9.576 -22.222 1.214 1.00 96.88 90 CYS A O 1
ATOM 669 N N . LEU A 1 91 ? -10.523 -22.235 -0.817 1.00 97.31 91 LEU A N 1
ATOM 670 C CA . LEU A 1 91 ? -9.428 -21.478 -1.449 1.00 97.31 91 LEU A CA 1
ATOM 671 C C . LEU A 1 91 ? -9.186 -20.127 -0.765 1.00 97.31 91 LEU A C 1
ATOM 673 O O . LEU A 1 91 ? -8.036 -19.737 -0.555 1.00 97.31 91 LEU A O 1
ATOM 677 N N . HIS A 1 92 ? -10.259 -19.437 -0.382 1.00 97.19 92 HIS A N 1
ATOM 678 C CA . HIS A 1 92 ? -10.185 -18.184 0.362 1.00 97.19 92 HIS A CA 1
ATOM 679 C C . HIS A 1 92 ? -9.420 -18.348 1.682 1.00 97.19 92 HIS A C 1
ATOM 681 O O . HIS A 1 92 ? -8.392 -17.702 1.892 1.00 97.19 92 HIS A O 1
ATOM 687 N N . GLN A 1 93 ? -9.868 -19.288 2.523 1.00 98.00 93 GLN A N 1
ATOM 688 C CA . GLN A 1 93 ? -9.251 -19.579 3.815 1.00 98.00 93 GLN A CA 1
ATOM 689 C C . GLN A 1 93 ? -7.805 -20.049 3.646 1.00 98.00 93 GLN A C 1
ATOM 691 O O . GLN A 1 93 ? -6.923 -19.537 4.322 1.00 98.00 93 GLN A O 1
ATOM 696 N N . ALA A 1 94 ? -7.536 -20.965 2.713 1.00 98.31 94 ALA A N 1
ATOM 697 C CA . ALA A 1 94 ? -6.195 -21.488 2.464 1.00 98.31 94 ALA A CA 1
ATOM 698 C C . ALA A 1 94 ? -5.215 -20.388 2.024 1.00 98.31 94 ALA A C 1
ATOM 700 O O . ALA A 1 94 ? -4.057 -20.378 2.444 1.00 98.31 94 ALA A O 1
ATOM 701 N N . THR A 1 95 ? -5.683 -19.433 1.214 1.00 98.50 95 THR A N 1
ATOM 702 C CA . THR A 1 95 ? -4.874 -18.286 0.780 1.00 98.50 95 THR A CA 1
ATOM 703 C C . THR A 1 95 ? -4.529 -17.373 1.957 1.00 98.50 95 THR A C 1
ATOM 705 O O . THR A 1 95 ? -3.363 -17.012 2.134 1.00 98.50 95 THR A O 1
ATOM 708 N N . ALA A 1 96 ? -5.523 -17.044 2.786 1.00 98.56 96 ALA A N 1
ATOM 709 C CA . ALA A 1 96 ? -5.332 -16.231 3.983 1.00 98.56 96 ALA A CA 1
ATOM 710 C C . ALA A 1 96 ? -4.392 -16.916 4.987 1.00 98.56 96 ALA A C 1
ATOM 712 O O . ALA A 1 96 ? -3.451 -16.311 5.493 1.00 98.56 96 ALA A O 1
ATOM 713 N N . ASP A 1 97 ? -4.608 -18.209 5.219 1.00 98.62 97 ASP A N 1
ATOM 714 C CA . ASP A 1 97 ? -3.876 -19.029 6.179 1.00 98.62 97 ASP A CA 1
ATOM 715 C C . ASP A 1 97 ? -2.400 -19.207 5.798 1.00 98.62 97 ASP A C 1
ATOM 717 O O . ASP A 1 97 ? -1.504 -19.066 6.638 1.00 98.62 97 ASP A O 1
ATOM 721 N N . GLN A 1 98 ? -2.108 -19.422 4.511 1.00 98.56 98 GLN A N 1
ATOM 722 C CA . GLN A 1 98 ? -0.731 -19.482 4.024 1.00 98.56 98 GLN A CA 1
ATOM 723 C C . GLN A 1 98 ? -0.029 -18.119 4.130 1.00 98.56 98 GLN A C 1
ATOM 725 O O . GLN A 1 98 ? 1.119 -18.053 4.581 1.00 98.56 98 GLN A O 1
ATOM 730 N N . ALA A 1 99 ? -0.703 -17.027 3.754 1.00 95.69 99 ALA A N 1
ATOM 731 C CA . ALA A 1 99 ? -0.150 -15.679 3.872 1.00 95.69 99 ALA A CA 1
ATOM 732 C C . ALA A 1 99 ? 0.111 -15.296 5.338 1.00 95.69 99 ALA A C 1
ATOM 734 O O . ALA A 1 99 ? 1.186 -14.781 5.654 1.00 95.69 99 ALA A O 1
ATOM 735 N N . PHE A 1 100 ? -0.815 -15.623 6.243 1.00 98.38 100 PHE A N 1
ATOM 736 C CA . PHE A 1 100 ? -0.661 -15.404 7.677 1.00 98.38 100 PHE A CA 1
ATOM 737 C C . PHE A 1 100 ? 0.509 -16.212 8.246 1.00 98.38 100 PHE A C 1
ATOM 739 O O . PHE A 1 100 ? 1.348 -15.656 8.952 1.00 98.38 100 PHE A O 1
ATOM 746 N N . THR A 1 101 ? 0.630 -17.494 7.881 1.00 98.00 101 THR A N 1
ATOM 747 C CA . THR A 1 101 ? 1.771 -18.345 8.269 1.00 98.00 101 THR A CA 1
ATOM 748 C C . THR A 1 101 ? 3.101 -17.694 7.889 1.00 98.00 101 THR A C 1
ATOM 750 O O . THR A 1 101 ? 4.018 -17.603 8.709 1.00 98.00 101 THR A O 1
ATOM 753 N N . ASN A 1 102 ? 3.198 -17.199 6.654 1.00 83.31 102 ASN A N 1
ATOM 754 C CA . ASN A 1 102 ? 4.406 -16.559 6.144 1.00 83.31 102 ASN A CA 1
ATOM 755 C C . ASN A 1 102 ? 4.701 -15.241 6.873 1.00 83.31 102 ASN A C 1
ATOM 757 O O . ASN A 1 102 ? 5.843 -14.989 7.263 1.00 83.31 102 ASN A O 1
ATOM 761 N N . ALA A 1 103 ? 3.673 -14.426 7.112 1.00 79.19 103 ALA A N 1
ATOM 762 C CA . ALA A 1 103 ? 3.800 -13.170 7.839 1.00 79.19 103 ALA A CA 1
ATOM 763 C C . ALA A 1 103 ? 4.211 -13.388 9.306 1.00 79.19 103 ALA A C 1
ATOM 765 O O . ALA A 1 103 ? 5.090 -12.690 9.815 1.00 79.19 103 ALA A O 1
ATOM 766 N N . LYS A 1 104 ? 3.641 -14.401 9.968 1.00 87.44 104 LYS A N 1
ATOM 767 C CA . LYS A 1 104 ? 3.972 -14.804 11.341 1.00 87.44 104 LYS A CA 1
ATOM 768 C C . LYS A 1 104 ? 5.411 -15.300 11.448 1.00 87.44 104 LYS A C 1
ATOM 770 O O . LYS A 1 104 ? 6.140 -14.856 12.332 1.00 87.44 104 LYS A O 1
ATOM 775 N N . ALA A 1 105 ? 5.860 -16.131 10.505 1.00 83.88 105 ALA A N 1
ATOM 776 C CA . ALA A 1 105 ? 7.252 -16.577 10.429 1.00 83.88 105 ALA A CA 1
ATOM 777 C C . ALA A 1 105 ? 8.241 -15.413 10.216 1.00 83.88 105 ALA A C 1
ATOM 779 O O . ALA A 1 105 ? 9.363 -15.455 10.717 1.00 83.88 105 ALA A O 1
ATOM 780 N N . ALA A 1 106 ? 7.819 -14.359 9.512 1.00 63.97 106 ALA A N 1
ATOM 781 C CA . ALA A 1 106 ? 8.611 -13.151 9.286 1.00 63.97 106 ALA A CA 1
ATOM 782 C C . ALA A 1 106 ? 8.535 -12.117 10.430 1.00 63.97 106 ALA A C 1
ATOM 784 O O . ALA A 1 106 ? 9.222 -11.097 10.368 1.00 63.97 106 ALA A O 1
ATOM 785 N N . GLY A 1 107 ? 7.695 -12.329 11.453 1.00 70.25 107 GLY A N 1
ATOM 786 C CA . GLY A 1 107 ? 7.414 -11.321 12.485 1.00 70.25 107 GLY A CA 1
ATOM 787 C C . GLY A 1 107 ? 6.727 -10.059 11.939 1.00 70.25 107 GLY A C 1
ATOM 788 O O . GLY A 1 107 ? 6.827 -8.988 12.536 1.00 70.25 107 GLY A O 1
ATOM 789 N N . ASN A 1 108 ? 6.059 -10.165 10.788 1.00 73.31 108 ASN A N 1
ATOM 790 C CA . ASN A 1 108 ? 5.379 -9.069 10.106 1.00 73.31 108 ASN A CA 1
ATOM 791 C C . ASN A 1 108 ? 3.934 -8.952 10.617 1.00 73.31 108 ASN A C 1
ATOM 793 O O . ASN A 1 108 ? 3.044 -9.638 10.120 1.00 73.31 108 ASN A O 1
ATOM 797 N N . VAL A 1 109 ? 3.695 -8.112 11.629 1.00 77.19 109 VAL A N 1
ATOM 798 C CA . VAL A 1 109 ? 2.346 -7.903 12.201 1.00 77.19 109 VAL A CA 1
ATOM 799 C C . VAL A 1 109 ? 1.394 -7.278 11.179 1.00 77.19 109 VAL A C 1
ATOM 801 O O . VAL A 1 109 ? 0.248 -7.699 11.094 1.00 77.19 109 VAL A O 1
ATOM 804 N N . THR A 1 110 ? 1.873 -6.359 10.336 1.00 74.31 110 THR A N 1
ATOM 805 C CA . THR A 1 110 ? 1.069 -5.783 9.245 1.00 74.31 110 THR A CA 1
ATOM 806 C C . THR A 1 110 ? 0.616 -6.859 8.260 1.00 74.31 110 THR A C 1
ATOM 808 O O . THR A 1 110 ? -0.560 -6.933 7.939 1.00 74.31 110 THR A O 1
ATOM 811 N N . GLY A 1 111 ? 1.516 -7.757 7.848 1.00 75.62 111 GLY A N 1
ATOM 812 C CA . GLY A 1 111 ? 1.157 -8.875 6.969 1.00 75.62 111 GLY A CA 1
ATOM 813 C C . GLY A 1 111 ? 0.219 -9.898 7.618 1.00 75.62 111 GLY A C 1
ATOM 814 O O . GLY A 1 111 ? -0.593 -10.505 6.926 1.00 75.62 111 GLY A O 1
ATOM 815 N N . GLN A 1 112 ? 0.308 -10.081 8.941 1.00 88.69 112 GLN A N 1
ATOM 816 C CA . GLN A 1 112 ? -0.651 -10.892 9.696 1.00 88.69 112 GLN A CA 1
ATOM 817 C C . GLN A 1 112 ? -2.031 -10.222 9.703 1.00 88.69 112 GLN A C 1
ATOM 819 O O . GLN A 1 112 ? -3.018 -10.887 9.411 1.00 88.69 112 GLN A O 1
ATOM 824 N N . ALA A 1 113 ? -2.098 -8.912 9.962 1.00 86.12 113 ALA A N 1
ATOM 825 C CA . ALA A 1 113 ? -3.339 -8.145 9.910 1.00 86.12 113 ALA A CA 1
ATOM 826 C C . ALA A 1 113 ? -3.970 -8.183 8.509 1.00 86.12 113 ALA A C 1
ATOM 828 O O . ALA A 1 113 ? -5.129 -8.561 8.395 1.00 86.12 113 ALA A O 1
ATOM 829 N N . ASP A 1 114 ? -3.207 -7.917 7.442 1.00 87.19 114 ASP A N 1
ATOM 830 C CA . ASP A 1 114 ? -3.706 -7.973 6.059 1.00 87.19 114 ASP A CA 1
ATOM 831 C C . ASP A 1 114 ? -4.316 -9.345 5.721 1.00 87.19 114 ASP A C 1
ATOM 833 O O . ASP A 1 114 ? -5.352 -9.421 5.063 1.00 87.19 114 ASP A O 1
ATOM 837 N N . ALA A 1 115 ? -3.710 -10.436 6.207 1.00 96.62 115 ALA A N 1
ATOM 838 C CA . ALA A 1 115 ? -4.239 -11.784 6.022 1.00 96.62 115 ALA A CA 1
ATOM 839 C C . ALA A 1 115 ? -5.523 -12.047 6.829 1.00 96.62 115 ALA A C 1
ATOM 841 O O . ALA A 1 115 ? -6.422 -12.710 6.315 1.00 96.62 115 ALA A O 1
ATOM 842 N N . LEU A 1 116 ? -5.642 -11.514 8.052 1.00 98.38 116 LEU A N 1
ATOM 843 C CA . LEU A 1 116 ? -6.879 -11.594 8.841 1.00 98.38 116 LEU A CA 1
ATOM 844 C C . LEU A 1 116 ? -8.006 -10.768 8.204 1.00 98.38 116 LEU A C 1
ATOM 846 O O . LEU A 1 116 ? -9.131 -11.253 8.108 1.00 98.38 116 LEU A O 1
ATOM 850 N N . LEU A 1 117 ? -7.711 -9.550 7.730 1.00 97.44 117 LEU A N 1
ATOM 851 C CA . LEU A 1 117 ? -8.690 -8.714 7.031 1.00 97.44 117 LEU A CA 1
ATOM 852 C C . LEU A 1 117 ? -9.152 -9.389 5.744 1.00 97.44 117 LEU A C 1
ATOM 854 O O . LEU A 1 117 ? -10.353 -9.475 5.515 1.00 97.44 117 LEU A O 1
ATOM 858 N N . TYR A 1 118 ? -8.221 -9.930 4.955 1.00 97.44 118 TYR A N 1
ATOM 859 C CA . TYR A 1 118 ? -8.558 -10.721 3.777 1.00 97.44 118 TYR A CA 1
ATOM 860 C C . TYR A 1 118 ? -9.425 -11.934 4.136 1.00 97.44 118 TYR A C 1
ATOM 862 O O . TYR A 1 118 ? -10.453 -12.119 3.505 1.00 97.44 118 TYR A O 1
ATOM 870 N N . ALA A 1 119 ? -9.099 -12.701 5.187 1.00 97.88 119 ALA A N 1
ATOM 871 C CA . ALA A 1 119 ? -9.906 -13.849 5.623 1.00 97.88 119 ALA A CA 1
ATOM 872 C C . ALA A 1 119 ? -11.363 -13.486 5.954 1.00 97.88 119 ALA A C 1
ATOM 874 O O . ALA A 1 119 ? -12.255 -14.326 5.807 1.00 97.88 119 ALA A O 1
ATOM 875 N N . ALA A 1 120 ? -11.599 -12.251 6.401 1.00 97.31 120 ALA A N 1
ATOM 876 C CA . ALA A 1 120 ? -12.933 -11.750 6.668 1.00 97.31 120 ALA A CA 1
ATOM 877 C C . ALA A 1 120 ? -13.671 -11.318 5.398 1.00 97.31 120 ALA A C 1
ATOM 879 O O . ALA A 1 120 ? -14.893 -11.327 5.429 1.00 97.31 120 ALA A O 1
ATOM 880 N N . LEU A 1 121 ? -13.007 -10.949 4.300 1.00 95.50 121 LEU A N 1
ATOM 881 C CA . LEU A 1 121 ? -13.684 -10.392 3.124 1.00 95.50 121 LEU A CA 1
ATOM 882 C C . LEU A 1 121 ? -14.768 -11.318 2.563 1.00 95.50 121 LEU A C 1
ATOM 884 O O . LEU A 1 121 ? -14.703 -12.546 2.656 1.00 95.50 121 LEU A O 1
ATOM 888 N N . GLU A 1 122 ? -15.786 -10.692 1.980 1.00 92.25 122 GLU A N 1
ATOM 889 C CA . GLU A 1 122 ? -16.860 -11.393 1.293 1.00 92.25 122 GLU A CA 1
ATOM 890 C C . GLU A 1 122 ? -16.318 -12.077 0.032 1.00 92.25 122 GLU A C 1
ATOM 892 O O . GLU A 1 122 ? -15.586 -11.476 -0.755 1.00 92.25 122 GLU A O 1
ATOM 897 N N . ARG A 1 123 ? -16.706 -13.338 -0.181 1.00 90.50 123 ARG A N 1
ATOM 898 C CA . ARG A 1 123 ? -16.521 -13.999 -1.476 1.00 90.50 123 ARG A CA 1
ATOM 899 C C . ARG A 1 123 ? -17.720 -13.712 -2.369 1.00 90.50 123 ARG A C 1
ATOM 901 O O . ARG A 1 123 ? -18.861 -13.904 -1.951 1.00 90.50 123 ARG A O 1
ATOM 908 N N . ASN A 1 124 ? -17.454 -13.380 -3.623 1.00 84.44 124 ASN A N 1
ATOM 909 C CA . ASN A 1 124 ? -18.478 -13.191 -4.633 1.00 84.44 124 ASN A CA 1
ATOM 910 C C . ASN A 1 124 ? -19.111 -14.534 -5.029 1.00 84.44 124 ASN A C 1
ATOM 912 O O . ASN A 1 124 ? -18.451 -15.445 -5.538 1.00 84.44 124 ASN A O 1
ATOM 916 N N . THR A 1 125 ? -20.420 -14.650 -4.823 1.00 79.75 125 THR A N 1
ATOM 917 C CA . THR A 1 125 ? -21.210 -15.844 -5.159 1.00 79.75 125 THR A CA 1
ATOM 918 C C . THR A 1 125 ? -21.820 -15.794 -6.563 1.00 79.75 125 THR A C 1
ATOM 920 O O . THR A 1 125 ? -22.443 -16.761 -7.003 1.00 79.75 125 THR A O 1
ATOM 923 N N . GLY A 1 126 ? -21.621 -14.693 -7.294 1.00 80.94 126 GLY A N 1
ATOM 924 C CA . GLY A 1 126 ? -22.150 -14.451 -8.635 1.00 80.94 126 GLY A CA 1
ATOM 925 C C . GLY A 1 126 ? -23.649 -14.145 -8.664 1.00 80.94 126 GLY A C 1
ATOM 926 O O . GLY A 1 126 ? -24.266 -14.216 -9.728 1.00 80.94 126 GLY A O 1
ATOM 927 N N . SER A 1 127 ? -24.279 -13.878 -7.516 1.00 85.88 127 SER A N 1
ATOM 928 C CA . SER A 1 127 ? -25.704 -13.554 -7.417 1.00 85.88 127 SER A CA 1
ATOM 929 C C . SER A 1 127 ? -26.016 -12.772 -6.146 1.00 85.88 127 SER A C 1
ATOM 931 O O . SER A 1 127 ? -25.737 -13.242 -5.048 1.00 85.88 127 SER A O 1
ATOM 933 N N . VAL A 1 128 ? -26.709 -11.643 -6.297 1.00 87.81 128 VAL A N 1
ATOM 934 C CA . VAL A 1 128 ? -27.129 -10.810 -5.164 1.00 87.81 128 VAL A CA 1
ATOM 935 C C . VAL A 1 128 ? -28.056 -11.578 -4.221 1.00 87.81 128 VAL A C 1
ATOM 937 O O . VAL A 1 128 ? -29.102 -12.094 -4.633 1.00 87.81 128 VAL A O 1
ATOM 940 N N . GLY A 1 129 ? -27.700 -11.594 -2.940 1.00 88.25 129 GLY A N 1
ATOM 941 C CA . GLY A 1 129 ? -28.437 -12.236 -1.854 1.00 88.25 129 GLY A CA 1
ATOM 942 C C . GLY A 1 129 ? -28.114 -13.716 -1.650 1.00 88.25 129 GLY A C 1
ATOM 943 O O . GLY A 1 129 ? -28.708 -14.350 -0.770 1.00 88.25 129 GLY A O 1
ATOM 944 N N . LEU A 1 130 ? -27.192 -14.285 -2.433 1.00 89.06 130 LEU A N 1
ATOM 945 C CA . LEU A 1 130 ? -26.739 -15.659 -2.257 1.00 89.06 130 LEU A CA 1
ATOM 946 C C . LEU A 1 130 ? -25.610 -15.709 -1.220 1.00 89.06 130 LEU A C 1
ATOM 948 O O . LEU A 1 130 ? -24.523 -15.187 -1.442 1.00 89.06 130 LEU A O 1
ATOM 952 N N . ALA A 1 131 ? -25.872 -16.383 -0.098 1.00 88.50 131 ALA A N 1
ATOM 953 C CA . ALA A 1 131 ? -24.875 -16.627 0.939 1.00 88.50 131 ALA A CA 1
ATOM 954 C C . ALA A 1 131 ? -23.720 -17.499 0.415 1.00 88.50 131 ALA A C 1
ATOM 956 O O . ALA A 1 131 ? -23.935 -18.479 -0.307 1.00 88.50 131 ALA A O 1
ATOM 957 N N . SER A 1 132 ? -22.501 -17.152 0.819 1.00 88.56 132 SER A N 1
ATOM 958 C CA . SER A 1 132 ? -21.285 -17.880 0.473 1.00 88.56 132 SER A CA 1
ATOM 959 C C . SER A 1 132 ? -21.216 -19.215 1.206 1.00 88.56 132 SER A C 1
ATOM 961 O O . SER A 1 132 ? -21.466 -19.305 2.409 1.00 88.56 132 SER A O 1
ATOM 963 N N . VAL A 1 133 ? -20.815 -20.269 0.491 1.00 91.12 133 VAL A N 1
ATOM 964 C CA . VAL A 1 133 ? -20.491 -21.554 1.120 1.00 91.12 133 VAL A CA 1
ATOM 965 C C . VAL A 1 133 ? -19.225 -21.375 1.959 1.00 91.12 133 VAL A C 1
ATOM 967 O O . VAL A 1 133 ? -18.198 -20.909 1.461 1.00 91.12 133 VAL A O 1
ATOM 970 N N . LEU A 1 134 ? -19.314 -21.728 3.242 1.00 90.25 134 LEU A N 1
ATOM 971 C CA . LEU A 1 134 ? -18.196 -21.642 4.176 1.00 90.25 134 LEU A CA 1
ATOM 972 C C . LEU A 1 134 ? -17.235 -22.819 3.993 1.00 90.25 134 LEU A C 1
ATOM 974 O O . LEU A 1 134 ? -17.661 -23.955 3.774 1.00 90.25 134 LEU A O 1
ATOM 978 N N . CYS A 1 135 ? -15.942 -22.547 4.159 1.00 95.19 135 CYS A N 1
ATOM 979 C CA . CYS A 1 135 ? -14.927 -23.589 4.222 1.00 95.19 135 CYS A CA 1
ATOM 980 C C . CYS A 1 135 ? -15.194 -24.532 5.407 1.00 95.19 135 CYS A C 1
ATOM 982 O O . CYS A 1 135 ? -15.509 -24.097 6.514 1.00 95.19 135 CYS A O 1
ATOM 984 N N . ASN A 1 136 ? -15.055 -25.835 5.171 1.00 94.81 136 ASN A N 1
ATOM 985 C CA . ASN A 1 136 ? -15.260 -26.891 6.165 1.00 94.81 136 ASN A CA 1
ATOM 986 C C . ASN A 1 136 ? -13.950 -27.557 6.623 1.00 94.81 136 ASN A C 1
ATOM 988 O O . ASN A 1 136 ? -13.987 -28.545 7.358 1.00 94.81 136 ASN A O 1
ATOM 992 N N . GLU A 1 137 ? -12.807 -27.039 6.181 1.00 96.25 137 GLU A N 1
ATOM 993 C CA . GLU A 1 137 ? -11.483 -27.519 6.560 1.00 96.25 137 GLU A CA 1
ATOM 994 C C . GLU A 1 137 ? -10.910 -26.691 7.709 1.00 96.25 137 GLU A C 1
ATOM 996 O O . GLU A 1 137 ? -11.233 -25.516 7.890 1.00 96.25 137 GLU A O 1
ATOM 1001 N N . THR A 1 138 ? -10.045 -27.320 8.500 1.00 97.06 138 THR A N 1
ATOM 1002 C CA . THR A 1 138 ? -9.383 -26.658 9.623 1.00 97.06 138 THR A CA 1
ATOM 1003 C C . THR A 1 138 ? -8.191 -25.844 9.127 1.00 97.06 138 THR A C 1
ATOM 1005 O O . THR A 1 138 ? -7.302 -26.398 8.482 1.00 97.06 138 THR A O 1
ATOM 1008 N N . ALA A 1 139 ? -8.156 -24.549 9.441 1.00 97.44 139 ALA A N 1
ATOM 1009 C CA . ALA A 1 139 ? -7.000 -23.701 9.174 1.00 97.44 139 ALA A CA 1
ATOM 1010 C C . ALA A 1 139 ? -5.815 -24.100 10.069 1.00 97.44 139 ALA A C 1
ATOM 1012 O O . ALA A 1 139 ? -5.986 -24.525 11.214 1.00 97.44 139 ALA A O 1
ATOM 1013 N N . VAL A 1 140 ? -4.599 -23.937 9.555 1.00 97.50 140 VAL A N 1
ATOM 1014 C CA . VAL A 1 140 ? -3.357 -24.150 10.302 1.00 97.50 140 VAL A CA 1
ATOM 1015 C C . VAL A 1 140 ? -3.239 -23.131 11.432 1.00 97.50 140 VAL A C 1
ATOM 1017 O O . VAL A 1 140 ? -2.828 -23.490 12.539 1.00 97.50 140 VAL A O 1
ATOM 1020 N N . ASN A 1 141 ? -3.602 -21.871 11.177 1.00 98.19 141 ASN A N 1
ATOM 1021 C CA . ASN A 1 141 ? -3.536 -20.815 12.178 1.00 98.19 141 ASN A CA 1
ATOM 1022 C C . ASN A 1 141 ? -4.877 -20.663 12.909 1.00 98.19 141 ASN A C 1
ATOM 1024 O O . ASN A 1 141 ? -5.902 -20.424 12.262 1.00 98.19 141 ASN A O 1
ATOM 1028 N N . PRO A 1 142 ? -4.896 -20.740 14.254 1.00 97.75 142 PRO A N 1
ATOM 1029 C CA . PRO A 1 142 ? -6.118 -20.556 15.032 1.00 97.75 142 PRO A CA 1
ATOM 1030 C C . PRO A 1 142 ? -6.722 -19.158 14.856 1.00 97.75 142 PRO A C 1
ATOM 1032 O O . PRO A 1 142 ? -7.938 -19.014 14.943 1.00 97.75 142 PRO A O 1
ATOM 1035 N N . GLU A 1 143 ? -5.895 -18.149 14.566 1.00 97.88 143 GLU A N 1
ATOM 1036 C CA . GLU A 1 143 ? -6.352 -16.791 14.283 1.00 97.88 143 GLU A CA 1
ATOM 1037 C C . GLU A 1 143 ? -7.199 -16.740 13.001 1.00 97.88 143 GLU A C 1
ATOM 1039 O O . GLU A 1 143 ? -8.253 -16.111 12.977 1.00 97.88 143 GLU A O 1
ATOM 1044 N N . ILE A 1 144 ? -6.796 -17.474 11.959 1.00 98.38 144 ILE A N 1
ATOM 1045 C CA . ILE A 1 144 ? -7.563 -17.586 10.711 1.00 98.38 144 ILE A CA 1
ATOM 1046 C C . ILE A 1 144 ? -8.790 -18.478 10.914 1.00 98.38 144 ILE A C 1
ATOM 1048 O O . ILE A 1 144 ? -9.875 -18.139 10.456 1.00 98.38 144 ILE A O 1
ATOM 1052 N N . GLN A 1 145 ? -8.657 -19.572 11.671 1.00 97.75 145 GLN A N 1
ATOM 1053 C CA . GLN A 1 145 ? -9.772 -20.468 12.000 1.00 97.75 145 GLN A CA 1
ATOM 1054 C C . GLN A 1 145 ? -10.930 -19.757 12.720 1.00 97.75 145 GLN A C 1
ATOM 1056 O O . GLN A 1 145 ? -12.080 -20.189 12.615 1.00 97.75 145 GLN A O 1
ATOM 1061 N N . ALA A 1 146 ? -10.623 -18.717 13.496 1.00 96.75 146 ALA A N 1
ATOM 1062 C CA . ALA A 1 146 ? -11.600 -17.958 14.268 1.00 96.75 146 ALA A CA 1
ATOM 1063 C C . ALA A 1 146 ? -12.415 -16.964 13.421 1.00 96.75 146 ALA A C 1
ATOM 1065 O O . ALA A 1 146 ? -13.396 -16.410 13.921 1.00 96.75 146 ALA A O 1
ATOM 1066 N N . ILE A 1 147 ? -12.026 -16.733 12.165 1.00 95.62 147 ILE A N 1
ATOM 1067 C CA . ILE A 1 147 ? -12.655 -15.765 11.267 1.00 95.62 147 ILE A CA 1
ATOM 1068 C C . ILE A 1 147 ? -13.481 -16.513 10.220 1.00 95.62 147 ILE A C 1
ATOM 1070 O O . ILE A 1 147 ? -13.034 -17.486 9.621 1.00 95.62 147 ILE A O 1
ATOM 1074 N N . GLN A 1 148 ? -14.705 -16.041 9.994 1.00 94.12 148 GLN A N 1
ATOM 1075 C CA . GLN A 1 148 ? -15.525 -16.453 8.854 1.00 94.12 148 GLN A CA 1
ATOM 1076 C C . GLN A 1 148 ? -15.513 -15.340 7.803 1.00 94.12 148 GLN A C 1
ATOM 1078 O O . GLN A 1 148 ? -15.346 -14.174 8.148 1.00 94.12 148 GLN A O 1
ATOM 1083 N N . ALA A 1 149 ? -15.727 -15.695 6.538 1.00 93.81 149 ALA A N 1
ATOM 1084 C CA . ALA A 1 149 ? -15.913 -14.717 5.471 1.00 93.81 149 ALA A CA 1
ATOM 1085 C C . ALA A 1 149 ? -17.281 -14.028 5.595 1.00 93.81 149 ALA A C 1
ATOM 1087 O O . ALA A 1 149 ? -18.286 -14.690 5.900 1.00 93.81 149 ALA A O 1
ATOM 1088 N N . HIS A 1 150 ? -17.321 -12.722 5.320 1.00 94.75 150 HIS A N 1
ATOM 1089 C CA . HIS A 1 150 ? -18.558 -11.955 5.205 1.00 94.75 150 HIS A CA 1
ATOM 1090 C C . HIS A 1 150 ? -19.515 -12.632 4.216 1.00 94.7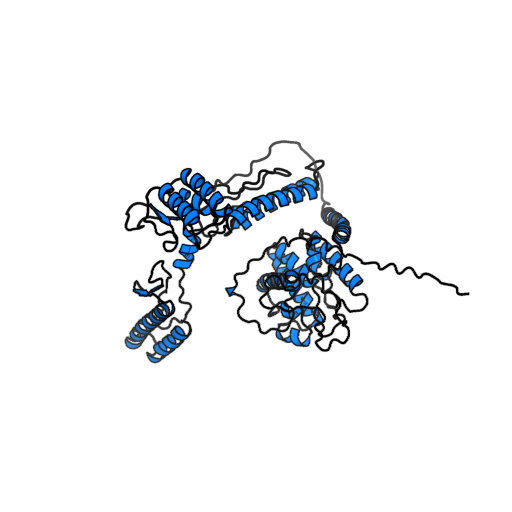5 150 HIS A C 1
ATOM 1092 O O . HIS A 1 150 ? -19.112 -13.314 3.269 1.00 94.75 150 HIS A O 1
ATOM 1098 N N . GLN A 1 151 ? -20.806 -12.471 4.481 1.00 94.38 151 GLN A N 1
ATOM 1099 C CA . GLN A 1 151 ? -21.883 -12.926 3.615 1.00 94.38 151 GLN A CA 1
ATOM 1100 C C . GLN A 1 151 ? -22.408 -11.762 2.784 1.00 94.38 151 GLN A C 1
ATOM 1102 O O . GLN A 1 151 ? -22.354 -10.614 3.236 1.00 94.38 151 GLN A O 1
ATOM 1107 N N . ASP A 1 152 ? -22.987 -12.088 1.626 1.00 91.81 152 ASP A N 1
ATOM 1108 C CA . ASP A 1 152 ? -23.642 -11.112 0.756 1.00 91.81 152 ASP A CA 1
ATOM 1109 C C . ASP A 1 152 ? -24.608 -10.230 1.572 1.00 91.81 152 ASP A C 1
ATOM 1111 O O . ASP A 1 152 ? -25.471 -10.775 2.276 1.00 91.81 152 ASP A O 1
ATOM 1115 N N . PRO A 1 153 ? -24.501 -8.890 1.507 1.00 91.19 153 PRO A N 1
ATOM 1116 C CA . PRO A 1 153 ? -25.284 -7.984 2.350 1.00 91.19 153 PRO A CA 1
ATOM 1117 C C . PRO A 1 153 ? -26.802 -8.055 2.130 1.00 91.19 153 PRO A C 1
ATOM 1119 O O . PRO A 1 153 ? -27.574 -7.667 3.010 1.00 91.19 153 PRO A O 1
ATOM 1122 N N . ALA A 1 154 ? -27.256 -8.547 0.975 1.00 91.94 154 ALA A N 1
ATOM 1123 C CA . ALA A 1 154 ? -28.664 -8.799 0.675 1.00 91.94 154 ALA A CA 1
ATOM 1124 C C . ALA A 1 154 ? -29.140 -10.196 1.123 1.00 91.94 154 ALA A C 1
ATOM 1126 O O . ALA A 1 154 ? -30.334 -10.497 1.019 1.00 91.94 154 ALA A O 1
ATOM 1127 N N . SER A 1 155 ? -28.249 -11.054 1.631 1.00 91.88 155 SER A N 1
ATOM 1128 C CA . SER A 1 155 ? -28.606 -12.377 2.146 1.00 91.88 155 SER A CA 1
ATOM 1129 C C . SER A 1 155 ? -29.318 -12.310 3.506 1.00 91.88 155 SER A C 1
ATOM 1131 O O . SER A 1 155 ? -29.288 -11.317 4.241 1.00 91.88 155 SER A O 1
ATOM 1133 N N . ALA A 1 156 ? -30.016 -13.390 3.862 1.00 93.44 156 ALA A N 1
ATOM 1134 C CA . ALA A 1 156 ? -30.786 -13.445 5.101 1.00 93.44 156 ALA A CA 1
ATOM 1135 C C . ALA A 1 156 ? -29.878 -13.327 6.340 1.00 93.44 156 ALA A C 1
ATOM 1137 O O . ALA A 1 156 ? -28.987 -14.143 6.553 1.00 93.44 156 ALA A O 1
ATOM 1138 N N . ASN A 1 157 ? -30.179 -12.356 7.209 1.00 93.12 157 ASN A N 1
ATOM 1139 C CA . ASN A 1 157 ? -29.435 -12.053 8.441 1.00 93.12 157 ASN A CA 1
ATOM 1140 C C . ASN A 1 157 ? -27.990 -11.557 8.236 1.00 93.12 157 ASN A C 1
ATOM 1142 O O . ASN A 1 157 ? -27.248 -11.504 9.220 1.00 93.12 157 ASN A O 1
ATOM 1146 N N . ALA A 1 158 ? -27.609 -11.143 7.018 1.00 91.88 158 ALA A N 1
ATOM 1147 C CA . ALA A 1 158 ? -26.250 -10.706 6.686 1.00 91.88 158 ALA A CA 1
ATOM 1148 C C . ALA A 1 158 ? -25.696 -9.682 7.683 1.00 91.88 158 ALA A C 1
ATOM 1150 O O . ALA A 1 158 ? -24.660 -9.924 8.284 1.00 91.88 158 ALA A O 1
ATOM 1151 N N . ALA A 1 159 ? -26.445 -8.617 7.988 1.00 90.75 159 ALA A N 1
ATOM 1152 C CA . ALA A 1 159 ? -26.003 -7.576 8.922 1.00 90.75 159 ALA A CA 1
ATOM 1153 C C . ALA A 1 159 ? -25.613 -8.111 10.318 1.00 90.75 159 ALA A C 1
ATOM 1155 O O . ALA A 1 159 ? -24.674 -7.618 10.936 1.00 90.75 159 ALA A O 1
ATOM 1156 N N . SER A 1 160 ? -26.315 -9.126 10.839 1.00 95.81 160 SER A N 1
ATOM 1157 C CA . SER A 1 160 ? -25.967 -9.715 12.141 1.00 95.81 160 SER A CA 1
ATOM 1158 C C . SER A 1 160 ? -24.777 -10.667 12.043 1.00 95.81 160 SER A C 1
ATOM 1160 O O . SER A 1 160 ? -23.992 -10.750 12.985 1.00 95.81 160 SER A O 1
ATOM 1162 N N . VAL A 1 161 ? -24.676 -11.411 10.941 1.00 96.00 161 VAL A N 1
ATOM 1163 C CA . VAL A 1 161 ? -23.589 -12.364 10.685 1.00 96.00 161 VAL A CA 1
ATOM 1164 C C . VAL A 1 161 ? -22.281 -11.606 10.452 1.00 96.00 161 VAL A C 1
ATOM 1166 O O . VAL A 1 161 ? -21.305 -11.843 11.158 1.00 96.00 161 VAL A O 1
ATOM 1169 N N . ASN A 1 162 ? -22.306 -10.626 9.552 1.00 96.31 162 ASN A N 1
ATOM 1170 C CA . ASN A 1 162 ? -21.192 -9.755 9.195 1.00 96.31 162 ASN A CA 1
ATOM 1171 C C . ASN A 1 162 ? -20.699 -8.948 10.398 1.00 96.31 162 ASN A C 1
ATOM 1173 O O . ASN A 1 162 ? -19.504 -8.928 10.677 1.00 96.31 162 ASN A O 1
ATOM 1177 N N . LYS A 1 163 ? -21.608 -8.410 11.226 1.00 96.88 163 LYS A N 1
ATOM 1178 C CA . LYS A 1 163 ? -21.219 -7.813 12.513 1.00 96.88 163 LYS A CA 1
ATOM 1179 C C . LYS A 1 163 ? -20.423 -8.788 13.380 1.00 96.88 163 LYS A C 1
ATOM 1181 O O . LYS A 1 163 ? -19.378 -8.427 13.911 1.00 96.88 163 LYS A O 1
ATOM 1186 N N . GLY A 1 164 ? -20.912 -10.020 13.542 1.00 97.00 164 GLY A N 1
ATOM 1187 C CA . GLY A 1 164 ? -20.219 -11.051 14.317 1.00 97.00 164 GLY A CA 1
ATOM 1188 C C . GLY A 1 164 ? -18.817 -11.348 13.780 1.00 97.00 164 GLY A C 1
ATOM 1189 O O . GLY A 1 164 ? -17.887 -11.517 14.566 1.00 97.00 164 GLY A O 1
ATOM 1190 N N . ILE A 1 165 ? -18.660 -11.337 12.455 1.00 97.56 165 ILE A N 1
ATOM 1191 C CA . ILE A 1 165 ? -17.379 -11.511 11.764 1.00 97.56 165 ILE A CA 1
ATOM 1192 C C . ILE A 1 165 ? -16.428 -10.352 12.059 1.00 97.56 165 ILE A C 1
ATOM 1194 O O . ILE A 1 165 ? -15.302 -10.605 12.481 1.00 97.56 165 ILE A O 1
ATOM 1198 N N . VAL A 1 166 ? -16.874 -9.097 11.928 1.00 97.44 166 VAL A N 1
ATOM 1199 C CA . VAL A 1 166 ? -16.052 -7.915 12.249 1.00 97.44 166 VAL A CA 1
ATOM 1200 C C . VAL A 1 166 ? -15.586 -7.938 13.705 1.00 97.44 166 VAL A C 1
ATOM 1202 O O . VAL A 1 166 ? -14.424 -7.649 13.990 1.00 97.44 166 VAL A O 1
ATOM 1205 N N . LEU A 1 167 ? -16.452 -8.326 14.645 1.00 96.44 167 LEU A N 1
ATOM 1206 C CA . LEU A 1 167 ? -16.073 -8.418 16.058 1.00 96.44 167 LEU A CA 1
ATOM 1207 C C . LEU A 1 167 ? -15.076 -9.557 16.323 1.00 96.44 167 LEU A C 1
ATOM 1209 O O . LEU A 1 167 ? -14.143 -9.374 17.105 1.00 96.44 167 LEU A O 1
ATOM 1213 N N . ALA A 1 168 ? -15.230 -10.709 15.665 1.00 97.25 168 ALA A N 1
ATOM 1214 C CA . ALA A 1 168 ? -14.262 -11.803 15.754 1.00 97.25 168 ALA A CA 1
ATOM 1215 C C . ALA A 1 168 ? -12.905 -11.401 15.152 1.00 97.25 168 ALA A C 1
ATOM 1217 O O . ALA A 1 168 ? -11.866 -11.623 15.775 1.00 97.25 168 ALA A O 1
ATOM 1218 N N . LEU A 1 169 ? -12.910 -10.738 13.993 1.00 98.00 169 LEU A N 1
ATOM 1219 C CA . LEU A 1 169 ? -11.719 -10.176 13.358 1.00 98.00 169 LEU A CA 1
ATOM 1220 C C . LEU A 1 169 ? -11.008 -9.187 14.288 1.00 98.00 169 LEU A C 1
ATOM 1222 O O . LEU A 1 169 ? -9.802 -9.306 14.493 1.00 98.00 169 LEU A O 1
ATOM 1226 N N . ALA A 1 170 ? -11.742 -8.261 14.907 1.00 94.62 170 ALA A N 1
ATOM 1227 C CA . ALA A 1 170 ? -11.183 -7.312 15.865 1.00 94.62 170 ALA A CA 1
ATOM 1228 C C . ALA A 1 170 ? -10.478 -8.010 17.039 1.00 94.62 170 ALA A C 1
ATOM 1230 O O . ALA A 1 170 ? -9.394 -7.595 17.452 1.00 94.62 170 ALA A O 1
ATOM 1231 N N . GLN A 1 171 ? -11.052 -9.101 17.556 1.00 93.62 171 GLN A N 1
ATOM 1232 C CA . GLN A 1 171 ? -10.420 -9.905 18.606 1.00 93.62 171 GLN A CA 1
ATOM 1233 C C . GLN A 1 171 ? -9.117 -10.556 18.129 1.00 93.62 171 GLN A C 1
ATOM 1235 O O . GLN A 1 171 ? -8.140 -10.566 18.880 1.00 93.62 171 GLN A O 1
ATOM 1240 N N . GLN A 1 172 ? -9.072 -11.057 16.891 1.00 97.19 172 GLN A N 1
ATOM 1241 C CA . GLN A 1 172 ? -7.848 -11.636 16.333 1.00 97.19 172 GLN A CA 1
ATOM 1242 C C . GLN A 1 172 ? -6.779 -10.571 16.079 1.00 97.19 172 GLN A C 1
ATOM 1244 O O . GLN A 1 172 ? -5.629 -10.775 16.466 1.00 97.19 172 GLN A O 1
ATOM 1249 N N . LEU A 1 173 ? -7.156 -9.409 15.536 1.00 89.12 173 LEU A N 1
ATOM 1250 C CA . LEU A 1 173 ? -6.260 -8.261 15.369 1.00 89.12 173 LEU A CA 1
ATOM 1251 C C . LEU A 1 173 ? -5.660 -7.826 16.710 1.00 89.12 173 LEU A C 1
ATOM 1253 O O . LEU A 1 173 ? -4.440 -7.710 16.826 1.00 89.12 173 LEU A O 1
ATOM 1257 N N . ALA A 1 174 ? -6.490 -7.706 17.751 1.00 85.69 174 ALA A N 1
ATOM 1258 C CA . ALA A 1 174 ? -6.023 -7.419 19.105 1.00 85.69 174 ALA A CA 1
ATOM 1259 C C . ALA A 1 174 ? -5.023 -8.474 19.604 1.00 85.69 174 ALA A C 1
ATOM 1261 O O . ALA A 1 174 ? -4.005 -8.134 20.206 1.00 85.69 174 ALA A O 1
ATOM 1262 N N . SER A 1 175 ? -5.298 -9.758 19.348 1.00 86.19 175 SER A N 1
ATOM 1263 C CA . SER A 1 175 ? -4.473 -10.871 19.834 1.00 86.19 175 SER A CA 1
ATOM 1264 C C . SER A 1 175 ? -3.060 -10.895 19.240 1.00 86.19 175 SER A C 1
ATOM 1266 O O . SER A 1 175 ? -2.127 -11.334 19.913 1.00 86.19 175 SER A O 1
ATOM 1268 N N . ILE A 1 176 ? -2.885 -10.375 18.019 1.00 82.00 176 ILE A N 1
ATOM 1269 C CA . ILE A 1 176 ? -1.580 -10.265 17.348 1.00 82.00 176 ILE A CA 1
ATOM 1270 C C . ILE A 1 176 ? -0.897 -8.905 17.578 1.00 82.00 176 ILE A C 1
ATOM 1272 O O . ILE A 1 176 ? 0.194 -8.669 17.058 1.00 82.00 176 ILE A O 1
ATOM 1276 N N . GLY A 1 177 ? -1.525 -8.008 18.348 1.00 76.62 177 GLY A N 1
ATOM 1277 C CA . GLY A 1 177 ? -1.028 -6.657 18.619 1.00 76.62 177 GLY A CA 1
ATOM 1278 C C . GLY A 1 177 ? -1.264 -5.645 17.491 1.00 76.62 177 GLY A C 1
ATOM 1279 O O . GLY A 1 177 ? -0.600 -4.610 17.472 1.00 76.62 177 GLY A O 1
ATOM 1280 N N . ALA A 1 178 ? -2.174 -5.932 16.556 1.00 74.81 178 ALA A N 1
ATOM 1281 C CA . ALA A 1 178 ? -2.652 -4.976 15.558 1.00 74.81 178 ALA A CA 1
ATOM 1282 C C . ALA A 1 178 ? -3.797 -4.114 16.122 1.00 74.81 178 ALA A C 1
ATOM 1284 O O . ALA A 1 178 ? -4.372 -4.428 17.166 1.00 74.81 178 ALA A O 1
ATOM 1285 N N . ASP A 1 179 ? -4.131 -3.020 15.431 1.00 80.38 179 ASP A N 1
ATOM 1286 C CA . ASP A 1 179 ? -5.243 -2.150 15.821 1.00 80.38 179 ASP A CA 1
ATOM 1287 C C . ASP A 1 179 ? -6.594 -2.839 15.541 1.00 80.38 179 ASP A C 1
ATOM 1289 O O . ASP A 1 179 ? -6.921 -3.083 14.378 1.00 80.38 179 ASP A O 1
ATOM 1293 N N . PRO A 1 180 ? -7.418 -3.125 16.565 1.00 81.44 180 PRO A N 1
ATOM 1294 C CA . PRO A 1 180 ? -8.709 -3.778 16.366 1.00 81.44 180 PRO A CA 1
ATOM 1295 C C . PRO A 1 180 ? -9.698 -2.956 15.540 1.00 81.44 180 PRO A C 1
ATOM 1297 O O . PRO A 1 180 ? -10.602 -3.527 14.932 1.00 81.44 180 PRO A O 1
ATOM 1300 N N . GLN A 1 181 ? -9.532 -1.631 15.497 1.00 85.44 181 GLN A N 1
ATOM 1301 C CA . GLN A 1 181 ? -10.388 -0.741 14.713 1.00 85.44 181 GLN A CA 1
ATOM 1302 C C . GLN A 1 181 ? -10.185 -0.927 13.201 1.00 85.44 181 GLN A C 1
ATOM 1304 O O . GLN A 1 181 ? -11.078 -0.583 12.426 1.00 85.44 181 GLN A O 1
ATOM 1309 N N . GLU A 1 182 ? -9.074 -1.539 12.762 1.00 83.19 182 GLU A N 1
ATOM 1310 C CA . GLU A 1 182 ? -8.891 -1.924 11.356 1.00 83.19 182 GLU A CA 1
ATOM 1311 C C . GLU A 1 182 ? -9.922 -2.967 10.903 1.00 83.19 182 GLU A C 1
ATOM 1313 O O . GLU A 1 182 ? -10.191 -3.058 9.709 1.00 83.19 182 GLU A O 1
ATOM 1318 N N . ALA A 1 183 ? -10.593 -3.679 11.819 1.00 90.81 183 ALA A N 1
ATOM 1319 C CA . ALA A 1 183 ? -11.667 -4.606 11.462 1.00 90.81 183 ALA A CA 1
ATOM 1320 C C . ALA A 1 183 ? -12.812 -3.933 10.680 1.00 90.81 183 ALA A C 1
ATOM 1322 O O . ALA A 1 183 ? -13.446 -4.585 9.852 1.00 90.81 183 ALA A O 1
ATOM 1323 N N . LEU A 1 184 ? -13.045 -2.628 10.874 1.00 85.19 184 LEU A N 1
ATOM 1324 C CA . LEU A 1 184 ? -14.034 -1.864 10.100 1.00 85.19 184 LEU A CA 1
ATOM 1325 C C . LEU A 1 184 ? -13.716 -1.828 8.600 1.00 85.19 184 LEU A C 1
ATOM 1327 O O . LEU A 1 184 ? -14.629 -1.719 7.791 1.00 85.19 184 LEU A O 1
ATOM 1331 N N . LEU A 1 185 ? -12.444 -1.970 8.219 1.00 87.81 185 LEU A N 1
ATOM 1332 C CA . LEU A 1 185 ? -12.011 -1.968 6.821 1.00 87.81 185 LEU A CA 1
ATOM 1333 C C . LEU A 1 185 ? -12.364 -3.267 6.077 1.00 87.81 185 LEU A C 1
ATOM 1335 O O . LEU A 1 185 ? -12.154 -3.335 4.872 1.00 87.81 185 LEU A O 1
ATOM 1339 N N . SER A 1 186 ? -12.880 -4.283 6.777 1.00 94.00 186 SER A N 1
ATOM 1340 C CA . SER A 1 186 ? -13.418 -5.509 6.165 1.00 94.00 186 SER A CA 1
ATOM 1341 C C . SER A 1 186 ? -14.904 -5.414 5.801 1.00 94.00 186 SER A C 1
ATOM 1343 O O . SER A 1 186 ? -15.468 -6.391 5.313 1.00 94.00 186 SER A O 1
ATOM 1345 N N . GLY A 1 187 ? -15.531 -4.262 6.075 1.00 88.56 187 GLY A N 1
ATOM 1346 C CA . GLY A 1 187 ? -16.952 -4.033 5.848 1.00 88.56 187 GLY A CA 1
ATOM 1347 C C . GLY A 1 187 ? -17.369 -4.225 4.392 1.00 88.56 187 GLY A C 1
ATOM 1348 O O . GLY A 1 187 ? -16.584 -4.093 3.456 1.00 88.56 187 GLY A O 1
ATOM 1349 N N . THR A 1 188 ? -18.646 -4.527 4.215 1.00 88.44 188 THR A N 1
ATOM 1350 C CA . THR A 1 188 ? -19.225 -4.861 2.909 1.00 88.44 188 THR A CA 1
ATOM 1351 C C . THR A 1 188 ? -19.887 -3.656 2.231 1.00 88.44 188 THR A C 1
ATOM 1353 O O . THR A 1 188 ? -19.834 -2.525 2.717 1.00 88.44 188 THR A O 1
ATOM 1356 N N . PHE A 1 189 ? -20.497 -3.871 1.065 1.00 90.94 189 PHE A N 1
ATOM 1357 C CA . PHE A 1 189 ? -21.283 -2.854 0.363 1.00 90.94 189 PHE A CA 1
ATOM 1358 C C . PHE A 1 189 ? -22.698 -2.722 0.944 1.00 90.94 189 PHE A C 1
ATOM 1360 O O . PHE A 1 189 ? -23.199 -3.589 1.660 1.00 90.94 189 PHE A O 1
ATOM 1367 N N . ALA A 1 190 ? -23.409 -1.656 0.570 1.00 89.94 190 ALA A N 1
ATOM 1368 C CA . ALA A 1 190 ? -24.848 -1.595 0.813 1.00 89.94 190 ALA A CA 1
ATOM 1369 C C . ALA A 1 190 ? -25.572 -2.770 0.110 1.00 89.94 190 ALA A C 1
ATOM 1371 O O . ALA A 1 190 ? -25.208 -3.098 -1.024 1.00 89.94 190 ALA A O 1
ATOM 1372 N N . PRO A 1 191 ? -26.631 -3.360 0.702 1.00 89.69 191 PRO A N 1
ATOM 1373 C CA . PRO A 1 191 ? -27.369 -4.469 0.094 1.00 89.69 191 PRO A CA 1
ATOM 1374 C C . PRO A 1 191 ? -27.848 -4.180 -1.330 1.00 89.69 191 PRO A C 1
ATOM 1376 O O . PRO A 1 191 ? -28.512 -3.172 -1.585 1.00 89.69 191 PRO A O 1
ATOM 1379 N N . GLY A 1 192 ? -27.509 -5.080 -2.255 1.00 88.56 192 GLY A N 1
ATOM 1380 C CA . GLY A 1 192 ? -27.980 -5.037 -3.637 1.00 88.56 192 GLY A CA 1
ATOM 1381 C C . GLY A 1 192 ? -29.450 -5.449 -3.781 1.00 88.56 192 GLY A C 1
ATOM 1382 O O . GLY A 1 192 ? -30.117 -5.852 -2.827 1.00 88.56 192 GLY A O 1
ATOM 1383 N N . THR A 1 193 ? -29.966 -5.386 -5.011 1.00 92.00 193 THR A N 1
ATOM 1384 C CA . THR A 1 193 ? -31.324 -5.864 -5.321 1.00 92.00 193 THR A CA 1
ATOM 1385 C C . THR A 1 193 ? -31.307 -7.349 -5.686 1.00 92.00 193 THR A C 1
ATOM 1387 O O . THR A 1 193 ? -30.689 -7.737 -6.675 1.00 92.00 193 THR A O 1
ATOM 1390 N N . ILE A 1 194 ? -32.025 -8.185 -4.929 1.00 90.88 194 ILE A N 1
ATOM 1391 C CA . ILE A 1 194 ? -32.190 -9.612 -5.251 1.00 90.88 194 ILE A CA 1
ATOM 1392 C C . ILE A 1 194 ? -32.807 -9.762 -6.648 1.00 90.88 194 ILE A C 1
ATOM 1394 O O . ILE A 1 194 ? -33.838 -9.157 -6.951 1.00 90.88 194 ILE A O 1
ATOM 1398 N N . GLY A 1 195 ? -32.193 -10.605 -7.481 1.00 84.94 195 GLY A N 1
ATOM 1399 C CA . GLY A 1 195 ? -32.605 -10.815 -8.871 1.00 84.94 195 GLY A CA 1
ATOM 1400 C C . GLY A 1 195 ? -31.991 -9.832 -9.872 1.00 84.94 195 GLY A C 1
ATOM 1401 O O . GLY A 1 195 ? -32.410 -9.828 -11.029 1.00 84.94 195 GLY A O 1
ATOM 1402 N N . ASP A 1 196 ? -31.014 -9.020 -9.456 1.00 83.12 196 ASP A N 1
ATOM 1403 C CA . ASP A 1 196 ? -30.164 -8.250 -10.368 1.00 83.12 196 ASP A CA 1
ATOM 1404 C C . ASP A 1 196 ? -29.558 -9.177 -11.444 1.00 83.12 196 ASP A C 1
ATOM 1406 O O . ASP A 1 196 ? -28.828 -10.113 -11.101 1.00 83.12 196 ASP A O 1
ATOM 1410 N N . PRO A 1 197 ? -29.840 -8.943 -12.743 1.00 78.12 197 PRO A N 1
ATOM 1411 C CA . PRO A 1 197 ? -29.378 -9.809 -13.824 1.00 78.12 197 PRO A CA 1
ATOM 1412 C C . PRO A 1 197 ? -27.858 -9.784 -14.024 1.00 78.12 197 PRO A C 1
ATOM 1414 O O . PRO A 1 197 ? -27.332 -10.660 -14.707 1.00 78.12 197 PRO A O 1
ATOM 1417 N N . THR A 1 198 ? -27.158 -8.787 -13.474 1.00 81.81 198 THR A N 1
ATOM 1418 C CA . THR A 1 198 ? -25.692 -8.702 -13.514 1.00 81.81 198 THR A CA 1
ATOM 1419 C C . THR A 1 198 ? -25.030 -9.494 -12.390 1.00 81.81 198 THR A C 1
ATOM 1421 O O . THR A 1 198 ? -23.862 -9.849 -12.509 1.00 81.81 198 THR A O 1
ATOM 1424 N N . GLY A 1 199 ? -25.763 -9.763 -11.303 1.00 77.06 199 GLY A N 1
ATOM 1425 C CA . GLY A 1 199 ? -25.226 -10.370 -10.087 1.00 77.06 199 GLY A CA 1
ATOM 1426 C C . GLY A 1 199 ? -24.262 -9.477 -9.295 1.00 77.06 199 GLY A C 1
ATOM 1427 O O . GLY A 1 199 ? -23.774 -9.933 -8.269 1.00 77.06 199 GLY A O 1
ATOM 1428 N N . ALA A 1 200 ? -24.002 -8.238 -9.733 1.00 76.94 200 ALA A N 1
ATOM 1429 C CA . ALA A 1 200 ? -23.022 -7.343 -9.116 1.00 76.94 200 ALA A CA 1
ATOM 1430 C C . ALA A 1 200 ? -23.585 -6.564 -7.915 1.00 76.94 200 ALA A C 1
ATOM 1432 O O . ALA A 1 200 ? -22.853 -6.233 -6.988 1.00 76.94 200 ALA A O 1
ATOM 1433 N N . GLY A 1 201 ? -24.887 -6.261 -7.885 1.00 84.81 201 GLY A N 1
ATOM 1434 C CA . GLY A 1 201 ? -25.460 -5.471 -6.797 1.00 84.81 201 GLY A CA 1
ATOM 1435 C C . GLY A 1 201 ? -24.856 -4.063 -6.740 1.00 84.81 201 GLY A C 1
ATOM 1436 O O . GLY A 1 201 ? -24.806 -3.366 -7.749 1.00 84.81 201 GLY A O 1
ATOM 1437 N N . ASN A 1 202 ? -24.424 -3.630 -5.551 1.00 86.81 202 ASN A N 1
ATOM 1438 C CA . ASN A 1 202 ? -23.790 -2.318 -5.351 1.00 86.81 202 ASN A CA 1
ATOM 1439 C C . ASN A 1 202 ? -22.255 -2.397 -5.285 1.00 86.81 202 ASN A C 1
ATOM 1441 O O . ASN A 1 202 ? -21.623 -1.451 -4.809 1.00 86.81 202 ASN A O 1
ATOM 1445 N N . THR A 1 203 ? -21.659 -3.522 -5.689 1.00 85.38 203 THR A N 1
ATOM 1446 C CA . THR A 1 203 ? -20.205 -3.681 -5.655 1.00 85.38 203 THR A CA 1
ATOM 1447 C C . THR A 1 203 ? -19.531 -2.800 -6.706 1.00 85.38 203 THR A C 1
ATOM 1449 O O . THR A 1 203 ? -20.157 -2.257 -7.621 1.00 85.38 203 THR A O 1
ATOM 1452 N N . CYS A 1 204 ? -18.225 -2.622 -6.557 1.00 85.50 204 CYS A N 1
ATOM 1453 C CA . CYS A 1 204 ? -17.396 -1.909 -7.512 1.00 85.50 204 CYS A CA 1
ATOM 1454 C C . CYS A 1 204 ? -16.194 -2.778 -7.892 1.00 85.50 204 CYS A C 1
ATOM 1456 O O . CYS A 1 204 ? -15.713 -3.575 -7.085 1.00 85.50 204 CYS A O 1
ATOM 1458 N N . ASP A 1 205 ? -15.680 -2.574 -9.104 1.00 82.88 205 ASP A N 1
ATOM 1459 C CA . ASP A 1 205 ? -14.498 -3.274 -9.601 1.00 82.88 205 ASP A CA 1
ATOM 1460 C C . ASP A 1 205 ? -13.642 -2.320 -10.440 1.00 82.88 205 ASP A C 1
ATOM 1462 O O . ASP A 1 205 ? -13.933 -2.044 -11.605 1.00 82.88 205 ASP A O 1
ATOM 1466 N N . VAL A 1 206 ? -12.607 -1.744 -9.823 1.00 79.25 206 VAL A N 1
ATOM 1467 C CA . VAL A 1 206 ? -11.689 -0.807 -10.486 1.00 79.25 206 VAL A CA 1
ATOM 1468 C C . VAL A 1 206 ? -10.271 -1.357 -10.389 1.00 79.25 206 VAL A C 1
ATOM 1470 O O . VAL A 1 206 ? -9.598 -1.193 -9.376 1.00 79.25 206 VAL A O 1
ATOM 1473 N N . ALA A 1 207 ? -9.807 -1.998 -11.463 1.00 68.12 207 ALA A N 1
ATOM 1474 C CA . ALA A 1 207 ? -8.523 -2.704 -11.491 1.00 68.12 207 ALA A CA 1
ATOM 1475 C C . ALA A 1 207 ? -7.304 -1.815 -11.165 1.00 68.12 207 ALA A C 1
ATOM 1477 O O . ALA A 1 207 ? -6.352 -2.281 -10.541 1.00 68.12 207 ALA A O 1
ATOM 1478 N N . ASP A 1 208 ? -7.340 -0.538 -11.557 1.00 69.88 208 ASP A N 1
ATOM 1479 C CA . ASP A 1 208 ? -6.234 0.411 -11.356 1.00 69.88 208 ASP A CA 1
ATOM 1480 C C . ASP A 1 208 ? -6.327 1.201 -10.035 1.00 69.88 208 ASP A C 1
ATOM 1482 O O . ASP A 1 208 ? -5.507 2.092 -9.780 1.00 69.88 208 ASP A O 1
ATOM 1486 N N . ASP A 1 209 ? -7.320 0.902 -9.192 1.00 70.50 209 ASP A N 1
ATOM 1487 C CA . ASP A 1 209 ? -7.455 1.506 -7.871 1.00 70.50 209 ASP A CA 1
ATOM 1488 C C . ASP A 1 209 ? -6.596 0.762 -6.848 1.00 70.50 209 ASP A C 1
ATOM 1490 O O . ASP A 1 209 ? -6.891 -0.367 -6.465 1.00 70.50 209 ASP A O 1
ATOM 1494 N N . ILE A 1 210 ? -5.521 1.407 -6.400 1.00 68.88 210 ILE A N 1
ATOM 1495 C CA . ILE A 1 210 ? -4.530 0.807 -5.501 1.00 68.88 210 ILE A CA 1
ATOM 1496 C C . ILE A 1 210 ? -5.117 0.531 -4.110 1.00 68.88 210 ILE A C 1
ATOM 1498 O O . ILE A 1 210 ? -4.747 -0.453 -3.476 1.00 68.88 210 ILE A O 1
ATOM 1502 N N . GLU A 1 211 ? -6.015 1.385 -3.611 1.00 70.12 211 GLU A N 1
ATOM 1503 C CA . GLU A 1 211 ? -6.629 1.148 -2.299 1.00 70.12 211 GLU A CA 1
ATOM 1504 C C . GLU A 1 211 ? -7.758 0.127 -2.412 1.00 70.12 211 GLU A C 1
ATOM 1506 O O . GLU A 1 211 ? -7.882 -0.774 -1.579 1.00 70.12 211 GLU A O 1
ATOM 1511 N N . GLY A 1 212 ? -8.525 0.241 -3.490 1.00 81.44 212 GLY A N 1
ATOM 1512 C CA . GLY A 1 212 ? -9.742 -0.507 -3.720 1.00 81.44 212 GLY A CA 1
ATOM 1513 C C . GLY A 1 212 ? -10.932 0.440 -3.752 1.00 81.44 212 GLY A C 1
ATOM 1514 O O . GLY A 1 212 ? -11.077 1.342 -2.920 1.00 81.44 212 GLY A O 1
ATOM 1515 N N . CYS A 1 213 ? -11.797 0.232 -4.738 1.00 84.62 213 CYS A N 1
ATOM 1516 C CA . CYS A 1 213 ? -12.867 1.174 -5.043 1.00 84.62 213 CYS A CA 1
ATOM 1517 C C . CYS A 1 213 ? -13.904 1.316 -3.929 1.00 84.62 213 CYS A C 1
ATOM 1519 O O . CYS A 1 213 ? -14.596 2.333 -3.883 1.00 84.62 213 CYS A O 1
ATOM 1521 N N . ILE A 1 214 ? -13.986 0.356 -3.000 1.00 86.06 214 ILE A N 1
ATOM 1522 C CA . ILE A 1 214 ? -14.881 0.472 -1.848 1.00 86.06 214 ILE A CA 1
ATOM 1523 C C . ILE A 1 214 ? -14.470 1.642 -0.942 1.00 86.06 214 ILE A C 1
ATOM 1525 O O . ILE A 1 214 ? -15.323 2.334 -0.383 1.00 86.06 214 ILE A O 1
ATOM 1529 N N . PHE A 1 215 ? -13.165 1.915 -0.863 1.00 82.44 215 PHE A N 1
ATOM 1530 C CA . PHE A 1 215 ? -12.597 3.008 -0.085 1.00 82.44 215 PHE A CA 1
ATOM 1531 C C . PHE A 1 215 ? -12.598 4.306 -0.885 1.00 82.44 215 PHE A C 1
ATOM 1533 O O . PHE A 1 215 ? -13.127 5.314 -0.418 1.00 82.44 215 PHE A O 1
ATOM 1540 N N . SER A 1 216 ? -12.063 4.280 -2.110 1.00 81.38 216 SER A N 1
ATOM 1541 C CA . SER A 1 216 ? -11.885 5.496 -2.916 1.00 81.38 216 SER A CA 1
ATOM 1542 C C . SER A 1 216 ? -13.210 6.149 -3.322 1.00 81.38 216 SER A C 1
ATOM 1544 O O . SER A 1 216 ? -13.276 7.367 -3.491 1.00 81.38 216 SER A O 1
ATOM 1546 N N . GLN A 1 217 ? -14.277 5.353 -3.433 1.00 82.81 217 GLN A N 1
ATOM 1547 C CA . GLN A 1 217 ? -15.630 5.823 -3.732 1.00 82.81 217 GLN A CA 1
ATOM 1548 C C . GLN A 1 217 ? -16.517 5.918 -2.485 1.00 82.81 217 GLN A C 1
ATOM 1550 O O . GLN A 1 217 ? -17.692 6.264 -2.605 1.00 82.81 217 GLN A O 1
ATOM 1555 N N . ASN A 1 218 ? -15.967 5.656 -1.291 1.00 82.06 218 ASN A N 1
ATOM 1556 C CA . ASN A 1 218 ? -16.679 5.743 -0.016 1.00 82.06 218 ASN A CA 1
ATOM 1557 C C . ASN A 1 218 ? -17.970 4.894 -0.003 1.00 82.06 218 ASN A C 1
ATOM 1559 O O . ASN A 1 218 ? -19.042 5.369 0.378 1.00 82.06 218 ASN A O 1
ATOM 1563 N N . LEU A 1 219 ? -17.857 3.648 -0.469 1.00 84.31 219 LEU A N 1
ATOM 1564 C CA . LEU A 1 219 ? -18.960 2.688 -0.600 1.00 84.31 219 LEU A CA 1
ATOM 1565 C C . LEU A 1 219 ? -19.041 1.696 0.565 1.00 84.31 219 LEU A C 1
ATOM 1567 O O . LEU A 1 219 ? -20.020 0.956 0.660 1.00 84.31 219 LEU A O 1
ATOM 1571 N N . ILE A 1 220 ? -18.029 1.675 1.435 1.00 87.25 220 ILE A N 1
ATOM 1572 C CA . ILE A 1 220 ? -17.976 0.762 2.575 1.00 87.25 220 ILE A CA 1
ATOM 1573 C C . ILE A 1 220 ? -19.105 1.039 3.569 1.00 87.25 220 ILE A C 1
ATOM 1575 O O . ILE A 1 220 ? -19.369 2.178 3.968 1.00 87.25 220 ILE A O 1
ATOM 1579 N N . VAL A 1 221 ? -19.765 -0.033 3.990 1.00 85.25 221 VAL A N 1
ATOM 1580 C CA . VAL A 1 221 ? -20.746 -0.047 5.065 1.00 85.25 221 VAL A CA 1
ATOM 1581 C C . VAL A 1 221 ? -20.120 -0.762 6.251 1.00 85.25 221 VAL A C 1
ATOM 1583 O O . VAL A 1 221 ? -19.766 -1.934 6.187 1.00 85.25 221 VAL A O 1
ATOM 1586 N N . ASN A 1 222 ? -19.984 -0.037 7.358 1.00 84.38 222 ASN A N 1
ATOM 1587 C CA . ASN A 1 222 ? -19.447 -0.606 8.585 1.00 84.38 222 ASN A CA 1
ATOM 1588 C C . ASN A 1 222 ? -20.474 -1.553 9.220 1.00 84.38 222 ASN A C 1
ATOM 1590 O O . ASN A 1 222 ? -21.511 -1.110 9.721 1.00 84.38 222 ASN A O 1
ATOM 1594 N N . ASP A 1 223 ? -20.156 -2.845 9.244 1.00 88.44 223 ASP A N 1
ATOM 1595 C CA . ASP A 1 223 ? -20.998 -3.889 9.838 1.00 88.44 223 ASP A CA 1
ATOM 1596 C C . ASP A 1 223 ? -21.008 -3.854 11.385 1.00 88.44 223 ASP A C 1
ATOM 1598 O O . ASP A 1 223 ? -21.922 -4.372 12.032 1.00 88.44 223 ASP A O 1
ATOM 1602 N N . ALA A 1 224 ? -20.034 -3.175 12.001 1.00 89.25 224 ALA A N 1
ATOM 1603 C CA . ALA A 1 224 ? -19.986 -2.872 13.431 1.00 89.25 224 ALA A CA 1
ATOM 1604 C C . ALA A 1 224 ? -19.617 -1.401 13.672 1.00 89.25 224 ALA A C 1
ATOM 1606 O O . ALA A 1 224 ? -19.066 -0.723 12.809 1.00 89.25 224 ALA A O 1
ATOM 1607 N N . SER A 1 225 ? -19.903 -0.890 14.864 1.00 84.06 225 SER A N 1
ATOM 1608 C CA . SER A 1 225 ? -19.409 0.412 15.314 1.00 84.06 225 SER A CA 1
ATOM 1609 C C . SER A 1 225 ? -18.076 0.285 16.054 1.00 84.06 225 SER A C 1
ATOM 1611 O O . SER A 1 225 ? -17.782 -0.743 16.664 1.00 84.06 225 SER A O 1
ATOM 1613 N N . ALA A 1 226 ? -17.299 1.372 16.079 1.00 76.62 226 ALA A N 1
ATOM 1614 C CA . ALA A 1 226 ? -16.045 1.442 16.834 1.00 76.62 226 ALA A CA 1
ATOM 1615 C C . ALA A 1 226 ? -16.220 1.061 18.319 1.00 76.62 226 ALA A C 1
ATOM 1617 O O . ALA A 1 226 ? -15.399 0.338 18.873 1.00 76.62 226 ALA A O 1
ATOM 1618 N N . ALA A 1 227 ? -17.331 1.474 18.938 1.00 75.94 227 ALA A N 1
ATOM 1619 C CA . ALA A 1 227 ? -17.640 1.150 20.330 1.00 75.94 227 ALA A CA 1
ATOM 1620 C C . ALA A 1 227 ? -17.963 -0.340 20.544 1.00 75.94 227 ALA A C 1
ATOM 1622 O O . ALA A 1 227 ? -17.627 -0.902 21.586 1.00 75.94 227 ALA A O 1
ATOM 1623 N N . GLU A 1 228 ? -18.615 -0.992 19.575 1.00 85.94 228 GLU A N 1
ATOM 1624 C CA . GLU A 1 228 ? -18.847 -2.441 19.627 1.00 85.94 228 GLU A CA 1
ATOM 1625 C C . GLU A 1 228 ? -17.528 -3.213 19.496 1.00 85.94 228 GLU A C 1
ATOM 1627 O O . GLU A 1 228 ? -17.339 -4.205 20.201 1.00 85.94 228 GLU A O 1
ATOM 1632 N N . ILE A 1 229 ? -16.598 -2.729 18.665 1.00 85.06 229 ILE A N 1
ATOM 1633 C CA . ILE A 1 229 ? -15.238 -3.273 18.556 1.00 85.06 229 ILE A CA 1
ATOM 1634 C C . ILE A 1 229 ? -14.489 -3.133 19.883 1.00 85.06 229 ILE A C 1
ATOM 1636 O O . ILE A 1 229 ? -13.995 -4.134 20.402 1.00 85.06 229 ILE A O 1
ATOM 1640 N N . ASP A 1 230 ? -14.463 -1.933 20.470 1.00 81.94 230 ASP A N 1
ATOM 1641 C CA . ASP A 1 230 ? -13.798 -1.682 21.755 1.00 81.94 230 ASP A CA 1
ATOM 1642 C C . ASP A 1 230 ? -14.345 -2.602 22.858 1.00 81.94 230 ASP A C 1
ATOM 1644 O O . ASP A 1 230 ? -13.590 -3.186 23.641 1.00 81.94 230 ASP A O 1
ATOM 1648 N N . ALA A 1 231 ? -15.667 -2.795 22.889 1.00 85.50 231 ALA A N 1
ATOM 1649 C CA . ALA A 1 231 ? -16.316 -3.704 23.827 1.00 85.50 231 ALA A CA 1
ATOM 1650 C C . ALA A 1 231 ? -15.936 -5.176 23.585 1.00 85.50 231 ALA A C 1
ATOM 1652 O O . ALA A 1 231 ? -15.712 -5.916 24.545 1.00 85.50 231 ALA A O 1
ATOM 1653 N N . ALA A 1 232 ? -15.841 -5.610 22.325 1.00 87.38 232 ALA A N 1
ATOM 1654 C CA . ALA A 1 232 ? -15.509 -6.989 21.973 1.00 87.38 232 ALA A CA 1
ATOM 1655 C C . ALA A 1 232 ? -14.062 -7.370 22.321 1.00 87.38 232 ALA A C 1
ATOM 1657 O O . ALA A 1 232 ? -13.803 -8.531 22.656 1.00 87.38 232 ALA A O 1
ATOM 1658 N N . VAL A 1 233 ? -13.126 -6.416 22.274 1.00 89.44 233 VAL A N 1
ATOM 1659 C CA . VAL A 1 233 ? -11.700 -6.669 22.552 1.00 89.44 233 VAL A CA 1
ATOM 1660 C C . VAL A 1 233 ? -11.292 -6.446 24.005 1.00 89.44 233 VAL A C 1
ATOM 1662 O O . VAL A 1 233 ? -10.240 -6.935 24.420 1.00 89.44 233 VAL A O 1
ATOM 1665 N N . ALA A 1 234 ? -12.140 -5.810 24.816 1.00 78.31 234 ALA A N 1
ATOM 1666 C CA . ALA A 1 234 ? -11.882 -5.569 26.238 1.00 78.31 234 ALA A CA 1
ATOM 1667 C C . ALA A 1 234 ? -11.535 -6.850 27.036 1.00 78.31 234 ALA A C 1
ATOM 1669 O O . ALA A 1 234 ? -10.784 -6.793 28.009 1.00 78.31 234 ALA A O 1
ATOM 1670 N N . GLY A 1 235 ? -12.038 -8.021 26.618 1.00 58.53 235 GLY A N 1
ATOM 1671 C CA . GLY A 1 235 ? -11.741 -9.320 27.241 1.00 58.53 235 GLY A CA 1
ATOM 1672 C C . GLY A 1 235 ? -10.473 -10.026 26.733 1.00 58.53 235 GLY A C 1
ATOM 1673 O O . GLY A 1 235 ? -9.913 -10.860 27.445 1.00 58.53 235 GLY A O 1
ATOM 1674 N N . VAL A 1 236 ? -9.978 -9.687 25.538 1.00 61.72 236 VAL A N 1
ATOM 1675 C CA . VAL A 1 236 ? -8.810 -10.346 24.912 1.00 61.72 236 VAL A CA 1
ATOM 1676 C C . VAL A 1 236 ? -7.513 -9.973 25.638 1.00 61.72 236 VAL A C 1
ATOM 1678 O O . VAL A 1 236 ? -6.644 -10.824 25.836 1.00 61.72 236 VAL A O 1
ATOM 1681 N N . ALA A 1 237 ? -7.441 -8.750 26.174 1.00 45.12 237 ALA A N 1
ATOM 1682 C CA . ALA A 1 237 ? -6.347 -8.289 27.031 1.00 45.12 237 ALA A CA 1
ATOM 1683 C C . ALA A 1 237 ? -6.157 -9.148 28.303 1.00 45.12 237 ALA A C 1
ATOM 1685 O O . ALA A 1 237 ? -5.061 -9.199 28.852 1.00 45.12 237 ALA A O 1
ATOM 1686 N N . SER A 1 238 ? -7.199 -9.861 28.754 1.00 32.25 238 SER A N 1
ATOM 1687 C CA . SER A 1 238 ? -7.163 -10.686 29.973 1.00 32.25 238 SER A CA 1
ATOM 1688 C C . SER A 1 238 ? -6.715 -12.139 29.729 1.00 32.25 238 SER A C 1
ATOM 1690 O O . SER A 1 238 ? -6.238 -12.799 30.653 1.00 32.25 238 SER A O 1
ATOM 1692 N N . ALA A 1 239 ? -6.828 -12.658 28.499 1.00 36.16 239 ALA A N 1
ATOM 1693 C CA . ALA A 1 239 ? -6.468 -14.042 28.158 1.00 36.16 239 ALA A CA 1
ATOM 1694 C C . ALA A 1 239 ? -4.963 -14.225 27.877 1.00 36.16 239 ALA A C 1
ATOM 1696 O O . ALA A 1 239 ? -4.390 -15.272 28.197 1.00 36.16 239 ALA A O 1
ATOM 1697 N N . ALA A 1 240 ? -4.291 -13.187 27.365 1.00 37.62 240 ALA A N 1
ATOM 1698 C CA . ALA A 1 240 ? -2.836 -13.178 27.185 1.00 37.62 240 ALA A CA 1
ATOM 1699 C C . ALA A 1 240 ? -2.077 -13.311 28.525 1.00 37.62 240 ALA A C 1
ATOM 1701 O O . ALA A 1 240 ? -1.006 -13.915 28.579 1.00 37.62 240 ALA A O 1
ATOM 1702 N N . SER A 1 241 ? -2.667 -12.838 29.631 1.00 32.50 241 SER A N 1
ATOM 1703 C CA . SER A 1 241 ? -2.113 -12.969 30.987 1.00 32.50 241 SER A CA 1
ATOM 1704 C C . SER A 1 241 ? -2.269 -14.373 31.593 1.00 32.50 241 SER A C 1
ATOM 1706 O O . SER A 1 241 ? -1.507 -14.734 32.488 1.00 32.50 241 SER A O 1
ATOM 1708 N N . ALA A 1 242 ? -3.214 -15.192 31.115 1.00 30.19 242 ALA A N 1
ATOM 1709 C CA . ALA A 1 242 ? -3.463 -16.532 31.661 1.00 30.19 242 ALA A CA 1
ATOM 1710 C C . ALA A 1 242 ? -2.478 -17.593 31.132 1.00 30.19 242 ALA A C 1
ATOM 1712 O O . ALA A 1 242 ? -2.131 -18.534 31.847 1.00 30.19 242 ALA A O 1
ATOM 1713 N N . SER A 1 243 ? -1.958 -17.416 29.913 1.00 32.19 243 SER A N 1
ATOM 1714 C CA . SER A 1 243 ? -1.008 -18.357 29.292 1.00 32.19 243 SER A CA 1
ATOM 1715 C C . SER A 1 243 ? 0.409 -18.278 29.882 1.00 32.19 243 SER A C 1
ATOM 1717 O O . SER A 1 243 ? 1.186 -19.221 29.751 1.00 32.19 243 SER A O 1
ATOM 1719 N N . ALA A 1 244 ? 0.737 -17.198 30.600 1.00 35.16 244 ALA A N 1
ATOM 1720 C CA . ALA A 1 244 ? 1.999 -17.061 31.331 1.00 35.16 244 ALA A CA 1
ATOM 1721 C C . ALA A 1 244 ? 2.009 -17.807 32.684 1.00 35.16 244 ALA A C 1
ATOM 1723 O O . ALA A 1 244 ? 3.075 -18.012 33.264 1.00 35.16 244 ALA A O 1
ATOM 1724 N N . ALA A 1 245 ? 0.847 -18.235 33.196 1.00 34.00 245 ALA A N 1
ATOM 1725 C CA . ALA A 1 245 ? 0.718 -18.777 34.551 1.00 34.00 245 ALA A CA 1
ATOM 1726 C C . ALA A 1 245 ? 0.880 -20.308 34.658 1.00 34.00 245 ALA A C 1
ATOM 1728 O O . ALA A 1 245 ? 1.058 -20.820 35.761 1.00 34.00 245 ALA A O 1
ATOM 1729 N N . VAL A 1 246 ? 0.848 -21.062 33.552 1.00 32.62 246 VAL A N 1
ATOM 1730 C CA . VAL A 1 246 ? 0.773 -22.541 33.599 1.00 32.62 246 VAL A CA 1
ATOM 1731 C C . VAL A 1 246 ? 2.110 -23.287 33.521 1.00 32.62 246 VAL A C 1
ATOM 1733 O O . VAL A 1 246 ? 2.114 -24.502 33.689 1.00 32.62 246 VAL A O 1
ATOM 1736 N N . ASN A 1 247 ? 3.253 -22.607 33.361 1.00 33.81 247 ASN A N 1
ATOM 1737 C CA . ASN A 1 247 ? 4.551 -23.293 33.216 1.00 33.81 247 ASN A CA 1
ATOM 1738 C C . ASN A 1 247 ? 5.585 -23.030 34.328 1.00 33.81 247 ASN A C 1
ATOM 1740 O O . ASN A 1 247 ? 6.750 -23.397 34.179 1.00 33.81 247 ASN A O 1
ATOM 1744 N N . ALA A 1 248 ? 5.184 -22.445 35.460 1.00 33.25 248 ALA A N 1
ATOM 1745 C CA . ALA A 1 248 ? 6.074 -22.195 36.597 1.00 33.25 248 ALA A CA 1
ATOM 1746 C C . ALA A 1 248 ? 5.777 -23.137 37.779 1.00 33.25 248 ALA A C 1
ATOM 1748 O O . ALA A 1 248 ? 5.229 -22.740 38.802 1.00 33.25 248 ALA A O 1
ATOM 1749 N N . SER A 1 249 ? 6.171 -24.405 37.646 1.00 33.12 249 SER A N 1
ATOM 1750 C CA . SER A 1 249 ? 6.264 -25.348 38.767 1.00 33.12 249 SER A CA 1
ATOM 1751 C C . SER A 1 249 ? 7.589 -26.111 38.696 1.00 33.12 249 SER A C 1
ATOM 1753 O O . SER A 1 249 ? 7.628 -27.271 38.294 1.00 33.12 249 SER A O 1
ATOM 1755 N N . ALA A 1 250 ? 8.674 -25.459 39.117 1.00 30.06 250 ALA A N 1
ATOM 1756 C CA . ALA A 1 250 ? 9.824 -26.126 39.727 1.00 30.06 250 ALA A CA 1
ATOM 1757 C C . ALA A 1 250 ? 10.671 -25.128 40.541 1.00 30.06 250 ALA A C 1
ATOM 1759 O O . ALA A 1 250 ? 11.347 -24.272 39.985 1.00 30.06 250 ALA A O 1
ATOM 1760 N N . ALA A 1 251 ? 10.611 -25.313 41.864 1.00 30.14 251 ALA A N 1
ATOM 1761 C CA . ALA A 1 251 ? 11.610 -25.011 42.896 1.00 30.14 251 ALA A CA 1
ATOM 1762 C C . ALA A 1 251 ? 12.183 -23.580 43.018 1.00 30.14 251 ALA A C 1
ATOM 1764 O O . ALA A 1 251 ? 13.107 -23.169 42.324 1.00 30.14 251 ALA A O 1
ATOM 1765 N N . ALA A 1 252 ? 11.693 -22.886 44.047 1.00 32.59 252 ALA A N 1
ATOM 1766 C CA . ALA A 1 252 ? 12.234 -21.652 44.604 1.00 32.59 252 ALA A CA 1
ATOM 1767 C C . ALA A 1 252 ? 13.487 -21.870 45.477 1.00 32.59 252 ALA A C 1
ATOM 1769 O O . ALA A 1 252 ? 13.593 -22.895 46.150 1.00 32.59 252 ALA A O 1
ATOM 1770 N N . CYS A 1 253 ? 14.358 -20.850 45.540 1.00 23.95 253 CYS A N 1
ATOM 1771 C CA . CYS A 1 253 ? 15.011 -20.319 46.757 1.00 23.95 253 CYS A CA 1
ATOM 1772 C C . CYS A 1 253 ? 15.782 -19.005 46.433 1.00 23.95 253 CYS A C 1
ATOM 1774 O O . CYS A 1 253 ? 16.021 -18.739 45.258 1.00 23.95 253 CYS A O 1
ATOM 1776 N N . PRO A 1 254 ? 16.089 -18.127 47.416 1.00 37.25 254 PRO A N 1
ATOM 1777 C CA . PRO A 1 254 ? 15.444 -16.815 47.507 1.00 37.25 254 PRO A CA 1
ATOM 1778 C C . PRO A 1 254 ? 16.362 -15.596 47.276 1.00 37.25 254 PRO A C 1
ATOM 1780 O O . PRO A 1 254 ? 17.567 -15.701 47.080 1.00 37.25 254 PRO A O 1
ATOM 1783 N N . ALA A 1 255 ? 15.707 -14.433 47.300 1.00 34.53 255 ALA A N 1
ATOM 1784 C CA . ALA A 1 255 ? 16.171 -13.083 47.002 1.00 34.53 255 ALA A CA 1
ATOM 1785 C C . ALA A 1 255 ? 17.490 -12.619 47.652 1.00 34.53 255 ALA A C 1
ATOM 1787 O O . ALA A 1 255 ? 17.757 -12.881 48.824 1.00 34.53 255 ALA A O 1
ATOM 1788 N N . ALA A 1 256 ? 18.198 -11.750 46.924 1.00 28.00 256 ALA A N 1
ATOM 1789 C CA . ALA A 1 256 ? 18.959 -10.640 47.490 1.00 28.00 256 ALA A CA 1
ATOM 1790 C C . ALA A 1 256 ? 18.766 -9.389 46.614 1.00 28.00 256 ALA A C 1
ATOM 1792 O O . ALA A 1 256 ? 18.679 -9.476 45.391 1.00 28.00 256 ALA A O 1
ATOM 1793 N N . ALA A 1 257 ? 18.616 -8.254 47.291 1.00 30.02 257 ALA A N 1
ATOM 1794 C CA . ALA A 1 257 ? 18.173 -6.970 46.775 1.00 30.02 257 ALA A CA 1
ATOM 1795 C C . ALA A 1 257 ? 19.256 -6.175 46.021 1.00 30.02 257 ALA A C 1
ATOM 1797 O O . ALA A 1 257 ? 20.440 -6.298 46.315 1.00 30.02 257 ALA A O 1
ATOM 1798 N N . ASP A 1 258 ? 18.756 -5.331 45.113 1.00 24.81 258 ASP A N 1
ATOM 1799 C CA . ASP A 1 258 ? 19.200 -3.983 44.723 1.00 24.81 258 ASP A CA 1
ATOM 1800 C C . ASP A 1 258 ? 20.694 -3.731 44.425 1.00 24.81 258 ASP A C 1
ATOM 1802 O O . ASP A 1 258 ? 21.527 -3.649 45.325 1.00 24.81 258 ASP A O 1
ATOM 1806 N N . ALA A 1 259 ? 21.018 -3.524 43.143 1.00 27.25 259 ALA A N 1
ATOM 1807 C CA . ALA A 1 259 ? 21.508 -2.238 42.626 1.00 27.25 259 ALA A CA 1
ATOM 1808 C C . ALA A 1 259 ? 22.089 -2.373 41.206 1.00 27.25 259 ALA A C 1
ATOM 1810 O O . ALA A 1 259 ? 22.750 -3.348 40.858 1.00 27.25 259 ALA A O 1
ATOM 1811 N N . ALA A 1 260 ? 21.930 -1.273 40.468 1.00 26.73 260 ALA A N 1
ATOM 1812 C CA . ALA A 1 260 ? 22.652 -0.857 39.267 1.00 26.73 260 ALA A CA 1
ATOM 1813 C C . ALA A 1 260 ? 22.154 -1.399 37.916 1.00 26.73 260 ALA A C 1
ATOM 1815 O O . ALA A 1 260 ? 22.550 -2.450 37.414 1.00 26.73 260 ALA A O 1
ATOM 1816 N N . ALA A 1 261 ? 21.357 -0.538 37.276 1.00 36.56 261 ALA A N 1
ATOM 1817 C CA . ALA A 1 261 ? 21.236 -0.435 35.832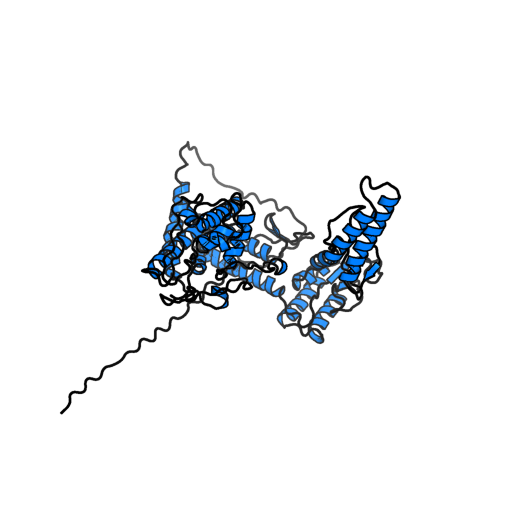 1.00 36.56 261 ALA A CA 1
ATOM 1818 C C . ALA A 1 261 ? 22.611 -0.577 35.154 1.00 36.56 261 ALA A C 1
ATOM 1820 O O . ALA A 1 261 ? 23.511 0.234 35.374 1.00 36.56 261 ALA A O 1
ATOM 1821 N N . SER A 1 262 ? 22.756 -1.593 34.304 1.00 24.75 262 SER A N 1
ATOM 1822 C CA . SER A 1 262 ? 23.820 -1.602 33.302 1.00 24.75 262 SER A CA 1
ATOM 1823 C C . SER A 1 262 ? 23.387 -0.741 32.115 1.00 24.75 262 SER A C 1
ATOM 1825 O O . SER A 1 262 ? 22.286 -0.943 31.596 1.00 24.75 262 SER A O 1
ATOM 1827 N N . PRO A 1 263 ? 24.224 0.209 31.662 1.00 31.30 263 PRO A N 1
ATOM 1828 C CA . PRO A 1 263 ? 23.952 0.957 30.452 1.00 31.30 263 PRO A CA 1
ATOM 1829 C C . PRO A 1 263 ? 24.090 0.003 29.265 1.00 31.30 263 PRO A C 1
ATOM 1831 O O . PRO A 1 263 ? 25.085 -0.712 29.133 1.00 31.30 263 PRO A O 1
ATOM 1834 N N . ALA A 1 264 ? 23.088 -0.007 28.389 1.00 30.12 264 ALA A N 1
ATOM 1835 C CA . ALA A 1 264 ? 23.243 -0.603 27.075 1.00 30.12 264 ALA A CA 1
ATOM 1836 C C . ALA A 1 264 ? 24.405 0.109 26.371 1.00 30.12 264 ALA A C 1
ATOM 1838 O O . ALA A 1 264 ? 24.427 1.337 26.259 1.00 30.12 264 ALA A O 1
ATOM 1839 N N . VAL A 1 265 ? 25.396 -0.671 25.948 1.00 27.53 265 VAL A N 1
ATOM 1840 C CA . VAL A 1 265 ? 26.562 -0.189 25.214 1.00 27.53 265 VAL A CA 1
ATOM 1841 C C . VAL A 1 265 ? 26.068 0.446 23.916 1.00 27.53 265 VAL A C 1
ATOM 1843 O O . VAL A 1 265 ? 25.654 -0.247 22.987 1.00 27.53 265 VAL A O 1
ATOM 1846 N N . ALA A 1 266 ? 26.097 1.776 23.861 1.00 32.81 266 ALA A N 1
ATOM 1847 C CA . ALA A 1 266 ? 25.939 2.522 22.629 1.00 32.81 266 ALA A CA 1
ATOM 1848 C C . ALA A 1 266 ? 27.151 2.219 21.741 1.00 32.81 266 ALA A C 1
ATOM 1850 O O . ALA A 1 266 ? 28.254 2.711 21.975 1.00 32.81 266 ALA A O 1
ATOM 1851 N N . ALA A 1 267 ? 26.950 1.395 20.715 1.00 30.25 267 ALA A N 1
ATOM 1852 C CA . ALA A 1 267 ? 27.824 1.430 19.559 1.00 30.25 267 ALA A CA 1
ATOM 1853 C C . ALA A 1 267 ? 27.596 2.783 18.873 1.00 30.25 267 ALA A C 1
ATOM 1855 O O . ALA A 1 267 ? 26.561 3.007 18.245 1.00 30.25 267 ALA A O 1
ATOM 1856 N N . THR A 1 268 ? 28.540 3.707 19.046 1.00 31.94 268 THR A N 1
ATOM 1857 C CA . THR A 1 268 ? 2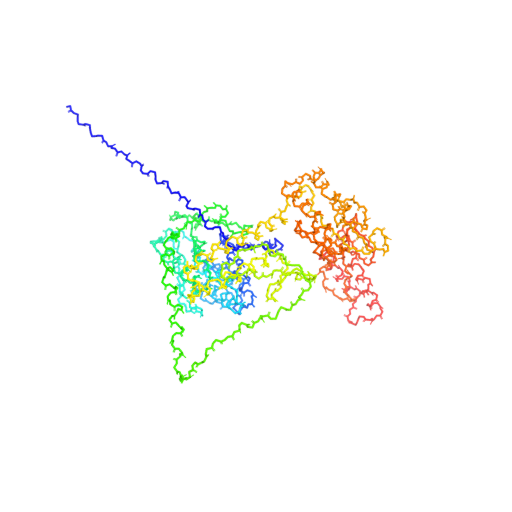8.562 5.000 18.362 1.00 31.94 268 THR A CA 1
ATOM 1858 C C . THR A 1 268 ? 28.753 4.773 16.862 1.00 31.94 268 THR A C 1
ATOM 1860 O O . THR A 1 268 ? 29.872 4.782 16.352 1.00 31.94 268 THR A O 1
ATOM 1863 N N . ALA A 1 269 ? 27.656 4.546 16.143 1.00 34.88 269 ALA A N 1
ATOM 1864 C CA . ALA A 1 269 ? 27.622 4.720 14.700 1.00 34.88 269 ALA A CA 1
ATOM 1865 C C . ALA A 1 269 ? 27.715 6.226 14.405 1.00 34.88 269 ALA A C 1
ATOM 1867 O O . ALA A 1 269 ? 26.978 7.024 14.982 1.00 34.88 269 ALA A O 1
ATOM 1868 N N . ALA A 1 270 ? 28.652 6.615 13.540 1.00 44.75 270 ALA A N 1
ATOM 1869 C CA . ALA A 1 270 ? 28.923 7.998 13.153 1.00 44.75 270 ALA A CA 1
ATOM 1870 C C . ALA A 1 270 ? 27.789 8.583 12.288 1.00 44.75 270 ALA A C 1
ATOM 1872 O O . ALA A 1 270 ? 27.933 8.723 11.076 1.00 44.75 270 ALA A O 1
ATOM 1873 N N . GLY A 1 271 ? 26.649 8.894 12.903 1.00 54.31 271 GLY A N 1
ATOM 1874 C CA . GLY A 1 271 ? 25.479 9.425 12.215 1.00 54.31 271 GLY A CA 1
ATOM 1875 C C . GLY A 1 271 ? 24.656 10.377 13.078 1.00 54.31 271 GLY A C 1
ATOM 1876 O O . GLY A 1 271 ? 24.659 10.295 14.306 1.00 54.31 271 GLY A O 1
ATOM 1877 N N . THR A 1 272 ? 23.958 11.302 12.427 1.00 71.56 272 THR A N 1
ATOM 1878 C CA . THR A 1 272 ? 23.084 12.283 13.082 1.00 71.56 272 THR A CA 1
ATOM 1879 C C . THR A 1 272 ? 21.765 11.619 13.476 1.00 71.56 272 THR A C 1
ATOM 1881 O O . THR A 1 272 ? 21.184 10.879 12.685 1.00 71.56 272 THR A O 1
ATOM 1884 N N . ASN A 1 273 ? 21.269 11.876 14.691 1.00 81.94 273 ASN A N 1
ATOM 1885 C CA . ASN A 1 273 ? 19.925 11.444 15.068 1.00 81.94 273 ASN A CA 1
ATOM 1886 C C . ASN A 1 273 ? 18.882 12.336 14.384 1.00 81.94 273 ASN A C 1
ATOM 1888 O O . ASN A 1 273 ? 18.840 13.540 14.629 1.00 81.94 273 ASN A O 1
ATOM 1892 N N . VAL A 1 274 ? 18.021 11.738 13.569 1.00 77.12 274 VAL A N 1
ATOM 1893 C CA . VAL A 1 274 ? 16.964 12.443 12.841 1.00 77.12 274 VAL A CA 1
ATOM 1894 C C . VAL A 1 274 ? 15.585 12.322 13.507 1.00 77.12 274 VAL A C 1
ATOM 1896 O O . VAL A 1 274 ? 14.626 12.912 13.008 1.00 77.12 274 VAL A O 1
ATOM 1899 N N . GLN A 1 275 ? 15.472 11.608 14.636 1.00 84.31 275 GLN A N 1
ATOM 1900 C CA . GLN A 1 275 ? 14.271 11.571 15.477 1.00 84.31 275 GLN A CA 1
ATOM 1901 C C . GLN A 1 275 ? 14.173 12.845 16.323 1.00 84.31 275 GLN A C 1
ATOM 1903 O O . GLN A 1 275 ? 15.012 13.087 17.190 1.00 84.31 275 GLN A O 1
ATOM 1908 N N . SER A 1 276 ? 13.142 13.651 16.064 1.00 79.75 276 SER A N 1
ATOM 1909 C CA . SER A 1 276 ? 12.911 14.947 16.715 1.00 79.75 276 SER A CA 1
ATOM 1910 C C . SER A 1 276 ? 11.770 14.937 17.735 1.00 79.75 276 SER A C 1
ATOM 1912 O O . SER A 1 276 ? 11.524 15.962 18.365 1.00 79.75 276 SER A O 1
ATOM 1914 N N . PHE A 1 277 ? 11.038 13.828 17.872 1.00 88.38 277 PHE A N 1
ATOM 1915 C CA . PHE A 1 277 ? 9.997 13.696 18.886 1.00 88.38 277 PHE A CA 1
ATOM 1916 C C . PHE A 1 277 ? 10.610 13.604 20.290 1.00 88.38 277 PHE A C 1
ATOM 1918 O O . PHE A 1 277 ? 11.544 12.837 20.517 1.00 88.38 277 PHE A O 1
ATOM 1925 N N . THR A 1 278 ? 10.087 14.394 21.230 1.00 89.56 278 THR A N 1
ATOM 1926 C CA . THR A 1 278 ? 10.646 14.548 22.585 1.00 89.56 278 THR A CA 1
ATOM 1927 C C . THR A 1 278 ? 9.758 13.987 23.695 1.00 89.56 278 THR A C 1
ATOM 1929 O O . THR A 1 278 ? 10.126 14.111 24.860 1.00 89.56 278 THR A O 1
ATOM 1932 N N . GLY A 1 279 ? 8.610 13.376 23.374 1.00 87.62 279 GLY A N 1
ATOM 1933 C CA . GLY A 1 279 ? 7.785 12.687 24.372 1.00 87.62 279 GLY A CA 1
ATOM 1934 C C . GLY A 1 279 ? 8.561 11.546 25.036 1.00 87.62 279 GLY A C 1
ATOM 1935 O O . GLY A 1 279 ? 9.393 10.908 24.389 1.00 87.62 279 GLY A O 1
ATOM 1936 N N . THR A 1 280 ? 8.330 11.316 26.329 1.00 92.06 280 THR A N 1
ATOM 1937 C CA . THR A 1 280 ? 9.116 10.379 27.155 1.00 92.06 280 THR A CA 1
ATOM 1938 C C . THR A 1 280 ? 8.277 9.422 28.004 1.00 92.06 280 THR A C 1
ATOM 1940 O O . THR A 1 280 ? 8.832 8.715 28.848 1.00 92.06 280 THR A O 1
ATOM 1943 N N . LEU A 1 281 ? 6.958 9.365 27.809 1.00 87.19 281 LEU A N 1
ATOM 1944 C CA . LEU A 1 281 ? 6.090 8.396 28.475 1.00 87.19 281 LEU A CA 1
ATOM 1945 C C . LEU A 1 281 ? 6.567 6.981 28.122 1.00 87.19 281 LEU A C 1
ATOM 1947 O O . LEU A 1 281 ? 6.643 6.623 26.949 1.00 87.19 281 LEU A O 1
ATOM 1951 N N . GLY A 1 282 ? 6.974 6.207 29.131 1.00 80.00 282 GLY A N 1
ATOM 1952 C CA . GLY A 1 282 ? 7.579 4.888 28.918 1.00 80.00 282 GLY A CA 1
ATOM 1953 C C . GLY A 1 282 ? 9.003 4.876 28.353 1.00 80.00 282 GLY A C 1
ATOM 1954 O O . GLY A 1 282 ? 9.491 3.817 27.967 1.00 80.00 282 GLY A O 1
ATOM 1955 N N . GLY A 1 283 ? 9.686 6.025 28.334 1.00 87.38 283 GLY A N 1
ATOM 1956 C CA . GLY A 1 283 ? 11.047 6.193 27.822 1.00 87.38 283 GLY A CA 1
ATOM 1957 C C . GLY A 1 283 ? 11.111 7.072 26.571 1.00 87.38 283 GLY A C 1
ATOM 1958 O O . GLY A 1 283 ? 10.097 7.382 25.952 1.00 87.38 283 GLY A O 1
ATOM 1959 N N . ALA A 1 284 ? 12.315 7.509 26.199 1.00 87.81 284 ALA A N 1
ATOM 1960 C CA . ALA A 1 284 ? 12.530 8.286 24.978 1.00 87.81 284 ALA A CA 1
ATOM 1961 C C . ALA A 1 284 ? 12.462 7.395 23.729 1.00 87.81 284 ALA A C 1
ATOM 1963 O O . ALA A 1 284 ? 12.860 6.228 23.767 1.00 87.81 284 ALA A O 1
ATOM 1964 N N . ALA A 1 285 ? 12.010 7.961 22.610 1.00 84.38 285 ALA A N 1
ATOM 1965 C CA . ALA A 1 285 ? 12.038 7.267 21.333 1.00 84.38 285 ALA A CA 1
ATOM 1966 C C . ALA A 1 285 ? 13.492 6.944 20.944 1.00 84.38 285 ALA A C 1
ATOM 1968 O O . ALA A 1 285 ? 14.359 7.820 21.053 1.00 84.38 285 ALA A O 1
ATOM 1969 N N . PRO A 1 286 ? 13.797 5.712 20.494 1.00 81.88 286 PRO A N 1
ATOM 1970 C CA . PRO A 1 286 ? 15.143 5.370 20.061 1.00 81.88 286 PRO A CA 1
ATOM 1971 C C . PRO A 1 286 ? 15.616 6.294 18.944 1.00 81.88 286 PRO A C 1
ATOM 1973 O O . PRO A 1 286 ? 14.846 6.645 18.047 1.00 81.88 286 PRO A O 1
ATOM 1976 N N . ALA A 1 287 ? 16.895 6.656 18.969 1.00 83.88 287 ALA A N 1
ATOM 1977 C CA . ALA A 1 287 ? 17.476 7.480 17.922 1.00 83.88 287 ALA A CA 1
ATOM 1978 C C . ALA A 1 287 ? 17.326 6.810 16.547 1.00 83.88 287 ALA A C 1
ATOM 1980 O O . ALA A 1 287 ? 17.548 5.605 16.398 1.00 83.88 287 ALA A O 1
ATOM 1981 N N . VAL A 1 288 ? 16.991 7.614 15.541 1.00 79.12 288 VAL A N 1
ATOM 1982 C CA . VAL A 1 288 ? 17.105 7.224 14.137 1.00 79.12 288 VAL A CA 1
ATOM 1983 C C . VAL A 1 288 ? 18.433 7.761 13.642 1.00 79.12 288 VAL A C 1
ATOM 1985 O O . VAL A 1 288 ? 18.565 8.955 13.396 1.00 79.12 288 VAL A O 1
ATOM 1988 N N . VAL A 1 289 ? 19.434 6.899 13.531 1.00 81.50 289 VAL A N 1
ATOM 1989 C CA . VAL A 1 289 ? 20.777 7.299 13.106 1.00 81.50 289 VAL A CA 1
ATOM 1990 C C . VAL A 1 289 ? 20.826 7.318 11.582 1.00 81.50 289 VAL A C 1
ATOM 1992 O O . VAL A 1 289 ? 20.640 6.273 10.954 1.00 81.50 289 VAL A O 1
ATOM 1995 N N . SER A 1 290 ? 21.080 8.490 10.996 1.00 70.44 290 SER A N 1
ATOM 1996 C CA . SER A 1 290 ? 21.334 8.642 9.561 1.00 70.44 290 SER A CA 1
ATOM 1997 C C . SER A 1 290 ? 22.820 8.447 9.248 1.00 70.44 290 SER A C 1
ATOM 1999 O O . SER A 1 290 ? 23.662 9.132 9.832 1.00 70.44 290 SER A O 1
ATOM 2001 N N . SER A 1 291 ? 23.145 7.570 8.306 1.00 71.56 291 SER A N 1
ATOM 2002 C CA . SER A 1 291 ? 24.501 7.271 7.839 1.00 71.56 291 SER A CA 1
ATOM 2003 C C . SER A 1 291 ? 24.561 7.185 6.310 1.00 71.56 291 SER A C 1
ATOM 2005 O O . SER A 1 291 ? 23.554 7.313 5.616 1.00 71.56 291 SER A O 1
ATOM 2007 N N . THR A 1 292 ? 25.757 6.983 5.759 1.00 52.75 292 THR A N 1
ATOM 2008 C CA . THR A 1 292 ? 25.962 6.796 4.320 1.00 52.75 292 THR A CA 1
ATOM 2009 C C . THR A 1 292 ? 25.827 5.311 3.946 1.00 52.75 292 THR A C 1
ATOM 2011 O O . THR A 1 292 ? 26.449 4.448 4.563 1.00 52.75 292 THR A O 1
ATOM 2014 N N . GLY A 1 293 ? 24.996 4.987 2.946 1.00 57.84 293 GLY A N 1
ATOM 2015 C CA . GLY A 1 293 ? 24.802 3.615 2.448 1.00 57.84 293 GLY A CA 1
ATOM 2016 C C . GLY A 1 293 ? 23.438 3.382 1.787 1.00 57.84 293 GLY A C 1
ATOM 2017 O O . GLY A 1 293 ? 22.589 4.269 1.786 1.00 57.84 293 GLY A O 1
ATOM 2018 N N . ASP A 1 294 ? 23.214 2.177 1.250 1.00 54.88 294 ASP A N 1
ATOM 2019 C CA . ASP A 1 294 ? 21.966 1.812 0.546 1.00 54.88 294 ASP A CA 1
ATOM 2020 C C . ASP A 1 294 ? 20.739 1.752 1.473 1.00 54.88 294 ASP A C 1
ATOM 2022 O O . ASP A 1 294 ? 19.602 1.886 1.024 1.00 54.88 294 ASP A O 1
ATOM 2026 N N . ARG A 1 295 ? 20.963 1.578 2.783 1.00 66.31 295 ARG A N 1
ATOM 2027 C CA . ARG A 1 295 ? 19.946 1.622 3.848 1.00 66.31 295 ARG A CA 1
ATOM 2028 C C . ARG A 1 295 ? 20.367 2.661 4.899 1.00 66.31 295 ARG A C 1
ATOM 2030 O O . ARG A 1 295 ? 20.832 2.272 5.972 1.00 66.31 295 ARG A O 1
ATOM 2037 N N . PRO A 1 296 ? 20.283 3.964 4.573 1.00 66.12 296 PRO A N 1
ATOM 2038 C CA . PRO A 1 296 ? 20.980 5.030 5.293 1.00 66.12 296 PRO A CA 1
ATOM 2039 C C . PRO A 1 296 ? 20.368 5.386 6.651 1.00 66.12 296 PRO A C 1
ATOM 2041 O O . PRO A 1 296 ? 20.904 6.239 7.345 1.00 66.12 296 PRO A O 1
ATOM 2044 N N . PHE A 1 297 ? 19.263 4.767 7.064 1.00 76.88 297 PHE A N 1
ATOM 2045 C CA . PHE A 1 297 ? 18.648 5.032 8.366 1.00 76.88 297 PHE A CA 1
ATOM 2046 C C . PHE A 1 297 ? 18.705 3.788 9.231 1.00 76.88 297 PHE A C 1
ATOM 2048 O O . PHE A 1 297 ? 18.453 2.690 8.742 1.00 76.88 297 PHE A O 1
ATOM 2055 N N . SER A 1 298 ? 18.990 3.934 10.522 1.00 78.69 298 SER A N 1
ATOM 2056 C CA . SER A 1 298 ? 18.979 2.801 11.443 1.00 78.69 298 SER A CA 1
ATOM 2057 C C . SER A 1 298 ? 18.334 3.117 12.783 1.00 78.69 298 SER A C 1
ATOM 2059 O O . SER A 1 298 ? 18.457 4.225 13.299 1.00 78.69 298 SER A O 1
ATOM 2061 N N . VAL A 1 299 ? 17.635 2.127 13.336 1.00 82.94 299 VAL A N 1
ATOM 2062 C CA . VAL A 1 299 ? 16.943 2.191 14.629 1.00 82.94 299 VAL A CA 1
ATOM 2063 C C . VAL A 1 299 ? 17.186 0.880 15.350 1.00 82.94 299 VAL A C 1
ATOM 2065 O O . VAL A 1 299 ? 16.786 -0.171 14.852 1.00 82.94 299 VAL A O 1
ATOM 2068 N N . ASN A 1 300 ? 17.856 0.917 16.504 1.00 82.25 300 ASN A N 1
ATOM 2069 C CA . ASN A 1 300 ? 18.184 -0.282 17.290 1.00 82.25 300 ASN A CA 1
ATOM 2070 C C . ASN A 1 300 ? 18.790 -1.427 16.446 1.00 82.25 300 ASN A C 1
ATOM 2072 O O . ASN A 1 300 ? 18.429 -2.590 16.602 1.00 82.25 300 ASN A O 1
ATOM 2076 N N . GLY A 1 301 ? 19.681 -1.092 15.507 1.00 75.00 301 GLY A N 1
ATOM 2077 C CA . GLY A 1 301 ? 20.346 -2.060 14.625 1.00 75.00 301 GLY A CA 1
ATOM 2078 C C . GLY A 1 301 ? 19.542 -2.502 13.394 1.00 75.00 301 GLY A C 1
ATOM 2079 O O . GLY A 1 301 ? 20.132 -3.062 12.473 1.00 75.00 301 GLY A O 1
ATOM 2080 N N . ALA A 1 302 ? 18.240 -2.208 13.309 1.00 67.00 302 ALA A N 1
ATOM 2081 C CA . ALA A 1 302 ? 17.467 -2.385 12.079 1.00 67.00 302 ALA A CA 1
ATOM 2082 C C . ALA A 1 302 ? 17.769 -1.242 11.102 1.00 67.00 302 ALA A C 1
ATOM 2084 O O . ALA A 1 302 ? 17.800 -0.086 11.518 1.00 67.00 302 ALA A O 1
ATOM 2085 N N . THR A 1 303 ? 17.979 -1.544 9.819 1.00 76.25 303 THR A N 1
ATOM 2086 C CA . THR A 1 303 ? 18.310 -0.543 8.790 1.00 76.25 303 THR A CA 1
ATOM 2087 C C . THR A 1 303 ? 17.150 -0.325 7.822 1.00 76.25 303 THR A C 1
ATOM 2089 O O . THR A 1 303 ? 16.419 -1.261 7.501 1.00 76.25 303 THR A O 1
ATOM 2092 N N . PHE A 1 304 ? 16.991 0.889 7.304 1.00 62.84 304 PHE A N 1
ATOM 2093 C CA . PHE A 1 304 ? 15.878 1.306 6.456 1.00 62.84 304 PHE A CA 1
ATOM 2094 C C . PHE A 1 304 ? 16.385 2.117 5.268 1.00 62.84 304 PHE A C 1
ATOM 2096 O O . PHE A 1 304 ? 17.320 2.908 5.382 1.00 62.84 304 PHE A O 1
ATOM 2103 N N . VAL A 1 305 ? 15.721 1.938 4.128 1.00 57.94 305 VAL A N 1
ATOM 2104 C CA . VAL A 1 305 ? 15.930 2.755 2.922 1.00 57.94 305 VAL A CA 1
ATOM 2105 C C . VAL A 1 305 ? 15.187 4.095 2.989 1.00 57.94 305 VAL A C 1
ATOM 2107 O O . VAL A 1 305 ? 15.538 5.030 2.279 1.00 57.94 305 VAL A O 1
ATOM 2110 N N . ASN A 1 306 ? 14.141 4.182 3.818 1.00 60.84 306 ASN A N 1
ATOM 2111 C CA . ASN A 1 306 ? 13.226 5.318 3.908 1.00 60.84 306 ASN A CA 1
ATOM 2112 C C . ASN A 1 306 ? 13.243 5.908 5.328 1.00 60.84 306 ASN A C 1
ATOM 2114 O O . ASN A 1 306 ? 13.085 5.174 6.305 1.00 60.84 306 ASN A O 1
ATOM 2118 N N . GLU A 1 307 ? 13.411 7.228 5.425 1.00 64.56 307 GLU A N 1
ATOM 2119 C CA . GLU A 1 307 ? 13.480 7.953 6.698 1.00 64.56 307 GLU A CA 1
ATOM 2120 C C . GLU A 1 307 ? 12.172 7.872 7.490 1.00 64.56 307 GLU A C 1
ATOM 2122 O O . GLU A 1 307 ? 12.190 7.648 8.696 1.00 64.56 307 GLU A O 1
ATOM 2127 N N . GLY A 1 308 ? 11.033 8.007 6.807 1.00 65.19 308 GLY A N 1
ATOM 2128 C CA . GLY A 1 308 ? 9.704 7.904 7.404 1.00 65.19 308 GLY A CA 1
ATOM 2129 C C . GLY A 1 308 ? 9.461 6.539 8.036 1.00 65.19 308 GLY A C 1
ATOM 2130 O O . GLY A 1 308 ? 9.028 6.471 9.181 1.00 65.19 308 GLY A O 1
ATOM 2131 N N . ALA A 1 309 ? 9.842 5.463 7.343 1.00 59.78 309 ALA A N 1
ATOM 2132 C CA . ALA A 1 309 ? 9.761 4.106 7.883 1.00 59.78 309 ALA A CA 1
ATOM 2133 C C . ALA A 1 309 ? 10.658 3.921 9.122 1.00 59.78 309 ALA A C 1
ATOM 2135 O O . ALA A 1 309 ? 10.271 3.258 10.083 1.00 59.78 309 ALA A O 1
ATOM 2136 N N . ALA A 1 310 ? 11.843 4.540 9.139 1.00 65.00 310 ALA A N 1
ATOM 2137 C CA . ALA A 1 310 ? 12.727 4.513 10.301 1.00 65.00 310 ALA A CA 1
ATOM 2138 C C . ALA A 1 310 ? 12.158 5.327 11.482 1.00 65.00 310 ALA A C 1
ATOM 2140 O O . ALA A 1 310 ? 12.198 4.874 12.623 1.00 65.00 310 ALA A O 1
ATOM 2141 N N . LEU A 1 311 ? 11.575 6.500 11.227 1.00 77.12 311 LEU A N 1
ATOM 2142 C CA . LEU A 1 311 ? 10.924 7.322 12.254 1.00 77.12 311 LEU A CA 1
ATOM 2143 C C . LEU A 1 311 ? 9.690 6.629 12.843 1.00 77.12 311 LEU A C 1
ATOM 2145 O O . LEU A 1 311 ? 9.565 6.570 14.063 1.00 77.12 311 LEU A O 1
ATOM 2149 N N . GLN A 1 312 ? 8.842 6.029 12.005 1.00 76.12 312 GLN A N 1
ATOM 2150 C CA . GLN A 1 312 ? 7.715 5.197 12.443 1.00 76.12 312 GLN A CA 1
ATOM 2151 C C . GLN A 1 312 ? 8.202 4.003 13.268 1.00 76.12 312 GLN A C 1
ATOM 2153 O O . GLN A 1 312 ? 7.653 3.715 14.330 1.00 76.12 312 GLN A O 1
ATOM 2158 N N . ARG A 1 313 ? 9.301 3.348 12.856 1.00 81.00 313 ARG A N 1
ATOM 2159 C CA . ARG A 1 313 ? 9.908 2.288 13.669 1.00 81.00 313 ARG A CA 1
ATOM 2160 C C . ARG A 1 313 ? 10.330 2.810 15.041 1.00 81.00 313 ARG A C 1
ATOM 2162 O O . ARG A 1 313 ? 10.038 2.158 16.038 1.00 81.00 313 ARG A O 1
ATOM 2169 N N . SER A 1 314 ? 10.999 3.957 15.105 1.00 77.44 314 SER A N 1
ATOM 2170 C CA . SER A 1 314 ? 11.403 4.593 16.364 1.00 77.44 314 SER A CA 1
ATOM 2171 C C . SER A 1 314 ? 10.194 4.874 17.274 1.00 77.44 314 SER A C 1
ATOM 2173 O O . SER A 1 314 ? 10.223 4.491 18.444 1.00 77.44 314 SER A O 1
ATOM 2175 N N . CYS A 1 315 ? 9.094 5.401 16.728 1.00 74.25 315 CYS A N 1
ATOM 2176 C CA . CYS A 1 315 ? 7.843 5.601 17.467 1.00 74.25 315 CYS A CA 1
ATOM 2177 C C . CYS A 1 315 ? 7.234 4.279 17.970 1.00 74.25 315 CYS A C 1
ATOM 2179 O O . CYS A 1 315 ? 6.935 4.157 19.156 1.00 74.25 315 CYS A O 1
ATOM 2181 N N . SER A 1 316 ? 7.166 3.244 17.125 1.00 71.81 316 SER A N 1
ATOM 2182 C CA . SER A 1 316 ? 6.623 1.929 17.514 1.00 71.81 316 SER A CA 1
ATOM 2183 C C . SER A 1 316 ? 7.427 1.244 18.623 1.00 71.81 316 SER A C 1
ATOM 2185 O O . SER A 1 316 ? 6.868 0.599 19.512 1.00 71.81 316 SER A O 1
ATOM 2187 N N . VAL A 1 317 ? 8.758 1.395 18.617 1.00 75.38 317 VAL A N 1
ATOM 2188 C CA . VAL A 1 317 ? 9.619 0.835 19.667 1.00 75.38 317 VAL A CA 1
ATOM 2189 C C . VAL A 1 317 ? 9.390 1.564 20.990 1.00 75.38 317 VAL A C 1
ATOM 2191 O O . VAL A 1 317 ? 9.342 0.914 22.034 1.00 75.38 317 VAL A O 1
ATOM 2194 N N . GLN A 1 318 ? 9.207 2.887 20.951 1.00 86.31 318 GLN A N 1
ATOM 2195 C CA . GLN A 1 318 ? 8.834 3.664 22.132 1.00 86.31 318 GLN A CA 1
ATOM 2196 C C . GLN A 1 318 ? 7.481 3.219 22.686 1.00 86.31 318 GLN A C 1
ATOM 2198 O O . GLN A 1 318 ? 7.367 2.987 23.888 1.00 86.31 318 GLN A O 1
ATOM 2203 N N . ASN A 1 319 ? 6.478 3.056 21.818 1.00 77.19 319 ASN A N 1
ATOM 2204 C CA . ASN A 1 319 ? 5.160 2.618 22.252 1.00 77.19 319 ASN A CA 1
ATOM 2205 C C . ASN A 1 319 ? 5.215 1.220 22.871 1.00 77.19 319 ASN A C 1
ATOM 2207 O O . ASN A 1 319 ? 4.694 1.009 23.956 1.00 77.19 319 ASN A O 1
ATOM 2211 N N . THR A 1 320 ? 5.942 0.287 22.251 1.00 68.94 320 THR A N 1
ATOM 2212 C CA . THR A 1 320 ? 6.125 -1.069 22.793 1.00 68.94 320 THR A CA 1
ATOM 2213 C C . THR A 1 320 ? 6.745 -1.033 24.194 1.00 68.94 320 THR A C 1
ATOM 2215 O O . THR A 1 320 ? 6.286 -1.726 25.099 1.00 68.94 320 THR A O 1
ATOM 2218 N N . ALA A 1 321 ? 7.774 -0.205 24.404 1.00 71.31 321 ALA A N 1
ATOM 2219 C CA . ALA A 1 321 ? 8.391 -0.034 25.719 1.00 71.31 321 ALA A CA 1
ATOM 2220 C C . ALA A 1 321 ? 7.415 0.580 26.741 1.00 71.31 321 ALA A C 1
ATOM 2222 O O . ALA A 1 321 ? 7.314 0.089 27.866 1.00 71.31 321 ALA A O 1
ATOM 2223 N N . CYS A 1 322 ? 6.655 1.599 26.331 1.00 75.06 322 CYS A N 1
ATOM 2224 C CA . CYS A 1 322 ? 5.642 2.247 27.157 1.00 75.06 322 CYS A CA 1
ATOM 2225 C C . CYS A 1 322 ? 4.505 1.299 27.537 1.00 75.06 322 CYS A C 1
ATOM 2227 O O . CYS A 1 322 ? 4.195 1.163 28.718 1.00 75.06 322 CYS A O 1
ATOM 2229 N N . ALA A 1 323 ? 3.936 0.588 26.567 1.00 67.00 323 ALA A N 1
ATOM 2230 C CA . ALA A 1 323 ? 2.855 -0.361 26.772 1.00 67.00 323 ALA A CA 1
ATOM 2231 C C . ALA A 1 323 ? 3.291 -1.514 27.684 1.00 67.00 323 ALA A C 1
ATOM 2233 O O . ALA A 1 323 ? 2.558 -1.874 28.601 1.00 67.00 323 ALA A O 1
ATOM 2234 N N . ASN A 1 324 ? 4.509 -2.041 27.513 1.00 70.38 324 ASN A N 1
ATOM 2235 C CA . ASN A 1 324 ? 5.058 -3.056 28.414 1.00 70.38 324 ASN A CA 1
ATOM 2236 C C . ASN A 1 324 ? 5.185 -2.538 29.852 1.00 70.38 324 ASN A C 1
ATOM 2238 O O . ASN A 1 324 ? 4.821 -3.247 30.788 1.00 70.38 324 ASN A O 1
ATOM 2242 N N . ALA A 1 325 ? 5.657 -1.302 30.034 1.00 71.19 325 ALA A N 1
ATOM 2243 C CA . ALA A 1 325 ? 5.807 -0.694 31.352 1.00 71.19 325 ALA A CA 1
ATOM 2244 C C . ALA A 1 325 ? 4.456 -0.322 32.000 1.00 71.19 325 ALA A C 1
ATOM 2246 O O . ALA A 1 325 ? 4.302 -0.443 33.216 1.00 71.19 325 ALA A O 1
ATOM 2247 N N . ALA A 1 326 ? 3.460 0.085 31.210 1.00 72.62 326 ALA A N 1
ATOM 2248 C CA . ALA A 1 326 ? 2.090 0.297 31.673 1.00 72.62 326 ALA A CA 1
ATOM 2249 C C . ALA A 1 326 ? 1.439 -1.034 32.095 1.00 72.62 326 ALA A C 1
ATOM 2251 O O . ALA A 1 326 ? 0.923 -1.150 33.205 1.00 72.62 326 ALA A O 1
ATOM 2252 N N . ASN A 1 327 ? 1.555 -2.075 31.265 1.00 67.25 327 ASN A N 1
ATOM 2253 C CA . ASN A 1 327 ? 1.002 -3.406 31.535 1.00 67.25 327 ASN A CA 1
ATOM 2254 C C . ASN A 1 327 ? 1.676 -4.112 32.718 1.00 67.25 327 ASN A C 1
ATOM 2256 O O . ASN A 1 327 ? 1.025 -4.866 33.438 1.00 67.25 327 ASN A O 1
ATOM 2260 N N . SER A 1 328 ? 2.966 -3.863 32.960 1.00 78.25 328 SER A N 1
ATOM 2261 C CA . SER A 1 328 ? 3.677 -4.408 34.121 1.00 78.25 328 SER A CA 1
ATOM 2262 C C . SER A 1 328 ? 3.426 -3.621 35.413 1.00 78.25 328 SER A C 1
ATOM 2264 O O . SER A 1 328 ? 4.031 -3.935 36.438 1.00 78.25 328 SER A O 1
ATOM 2266 N N . GLY A 1 329 ? 2.612 -2.560 35.373 1.00 82.38 329 GLY A N 1
ATOM 2267 C CA . GLY A 1 329 ? 2.389 -1.654 36.502 1.00 82.38 329 GLY A CA 1
ATOM 2268 C C . GLY A 1 329 ? 3.607 -0.798 36.876 1.00 82.38 329 GLY A C 1
ATOM 2269 O O . GLY A 1 329 ? 3.615 -0.183 37.941 1.00 82.38 329 GLY A O 1
ATOM 2270 N N . ALA A 1 330 ? 4.637 -0.743 36.025 1.00 85.69 330 ALA A N 1
ATOM 2271 C CA . ALA A 1 330 ? 5.834 0.068 36.253 1.00 85.69 330 ALA A CA 1
ATOM 2272 C C . ALA A 1 330 ? 5.578 1.572 36.029 1.00 85.69 330 ALA A C 1
ATOM 2274 O O . ALA A 1 330 ? 6.316 2.403 36.555 1.00 85.69 330 ALA A O 1
ATOM 2275 N N . LEU A 1 331 ? 4.519 1.927 35.290 1.00 85.75 331 LEU A N 1
ATOM 2276 C CA . LEU A 1 331 ? 4.043 3.300 35.108 1.00 85.75 331 LEU A CA 1
ATOM 2277 C C . LEU A 1 331 ? 2.700 3.497 35.825 1.00 85.75 331 LEU A C 1
ATOM 2279 O O . LEU A 1 331 ? 1.629 3.259 35.267 1.00 85.75 331 LEU A O 1
ATOM 2283 N N . ALA A 1 332 ? 2.748 3.930 37.085 1.00 87.38 332 ALA A N 1
ATOM 2284 C CA . ALA A 1 332 ? 1.540 4.170 37.870 1.00 87.38 332 ALA A CA 1
ATOM 2285 C C . ALA A 1 332 ? 0.671 5.275 37.240 1.00 87.38 332 ALA A C 1
ATOM 2287 O O . ALA A 1 332 ? 1.153 6.369 36.951 1.00 87.38 332 ALA A O 1
ATOM 2288 N N . GLY A 1 333 ? -0.622 4.992 37.051 1.00 83.38 333 GLY A N 1
ATOM 2289 C CA . GLY A 1 333 ? -1.582 5.949 36.488 1.00 83.38 333 GLY A CA 1
ATOM 2290 C C . GLY A 1 333 ? -1.425 6.211 34.988 1.00 83.38 333 GLY A C 1
ATOM 2291 O O . GLY A 1 333 ? -2.057 7.128 34.481 1.00 83.38 333 GLY A O 1
ATOM 2292 N N . THR A 1 334 ? -0.598 5.425 34.292 1.00 82.75 334 THR A N 1
ATOM 2293 C CA . THR A 1 334 ? -0.447 5.464 32.833 1.00 82.75 334 THR A CA 1
ATOM 2294 C C . THR A 1 334 ? -1.087 4.224 32.227 1.00 82.75 334 THR A C 1
ATOM 2296 O O . THR A 1 334 ? -0.803 3.103 32.647 1.00 82.75 334 THR A O 1
ATOM 2299 N N . SER A 1 335 ? -1.945 4.418 31.236 1.00 81.44 335 SER A N 1
ATOM 2300 C CA . SER A 1 335 ? -2.583 3.351 30.472 1.00 81.44 335 SER A CA 1
ATOM 2301 C C . SER A 1 335 ? -1.872 3.115 29.137 1.00 81.44 335 SER A C 1
ATOM 2303 O O . SER A 1 335 ? -1.154 3.977 28.630 1.00 81.44 335 SER A O 1
ATOM 2305 N N . VAL A 1 336 ? -2.127 1.965 28.508 1.00 68.50 336 VAL A N 1
ATOM 2306 C CA . VAL A 1 336 ? -1.700 1.719 27.117 1.00 68.50 336 VAL A CA 1
ATOM 2307 C C . VAL A 1 336 ? -2.311 2.754 26.160 1.00 68.50 336 VAL A C 1
ATOM 2309 O O . VAL A 1 336 ? -1.680 3.121 25.176 1.00 68.50 336 VAL A O 1
ATOM 2312 N N . SER A 1 337 ? -3.489 3.303 26.478 1.00 65.19 337 SER A N 1
ATOM 2313 C CA . SER A 1 337 ? -4.087 4.396 25.703 1.00 65.19 337 SER A CA 1
ATOM 2314 C C . SER A 1 337 ? -3.237 5.669 25.735 1.00 65.19 337 SER A C 1
ATOM 2316 O O . SER A 1 337 ? -3.153 6.360 24.723 1.00 65.19 337 SER A O 1
ATOM 2318 N N . ASP A 1 338 ? -2.586 5.978 26.858 1.00 66.81 338 ASP A N 1
ATOM 2319 C CA . ASP A 1 338 ? -1.686 7.134 26.962 1.00 66.81 338 ASP A CA 1
ATOM 2320 C C . ASP A 1 338 ? -0.401 6.904 26.151 1.00 66.81 338 ASP A C 1
ATOM 2322 O O . ASP A 1 338 ? 0.113 7.819 25.505 1.00 66.81 338 ASP A O 1
ATOM 2326 N N . CYS A 1 339 ? 0.087 5.659 26.128 1.00 65.12 339 CYS A N 1
ATOM 2327 C CA . CYS A 1 339 ? 1.201 5.242 25.279 1.00 65.12 339 CYS A CA 1
ATOM 2328 C C . CYS A 1 339 ? 0.858 5.359 23.783 1.00 65.12 339 CYS A C 1
ATOM 2330 O O . CYS A 1 339 ? 1.644 5.926 23.024 1.00 65.12 339 CYS A O 1
ATOM 2332 N N . ASN A 1 340 ? -0.342 4.932 23.376 1.00 67.31 340 ASN A N 1
ATOM 2333 C CA . ASN A 1 340 ? -0.831 5.071 22.002 1.00 67.31 340 ASN A CA 1
ATOM 2334 C C . ASN A 1 340 ? -1.017 6.543 21.606 1.00 67.31 340 ASN A C 1
ATOM 2336 O O . ASN A 1 340 ? -0.608 6.939 20.522 1.00 67.31 340 ASN A O 1
ATOM 2340 N N . ALA A 1 341 ? -1.545 7.387 22.498 1.00 68.00 341 ALA A N 1
ATOM 2341 C CA . ALA A 1 341 ? -1.651 8.825 22.247 1.00 68.00 341 ALA A CA 1
ATOM 2342 C C . ALA A 1 341 ? -0.269 9.480 22.060 1.00 68.00 341 ALA A C 1
ATOM 2344 O O . ALA A 1 341 ? -0.095 10.377 21.230 1.00 68.00 341 ALA A O 1
ATOM 2345 N N . GLN A 1 342 ? 0.742 9.016 22.803 1.00 81.50 342 GLN A N 1
ATOM 2346 C CA . GLN A 1 342 ? 2.122 9.432 22.576 1.00 81.50 342 GLN A CA 1
ATOM 2347 C C . GLN A 1 342 ? 2.669 8.910 21.241 1.00 81.50 342 GLN A C 1
ATOM 2349 O O . GLN A 1 342 ? 3.378 9.646 20.552 1.00 81.50 342 GLN A O 1
ATOM 2354 N N . GLU A 1 343 ? 2.352 7.673 20.860 1.00 76.75 343 GLU A N 1
ATOM 2355 C CA . GLU A 1 343 ? 2.725 7.118 19.559 1.00 76.75 343 GLU A CA 1
ATOM 2356 C C . GLU A 1 343 ? 2.113 7.924 18.411 1.00 76.75 343 GLU A C 1
ATOM 2358 O O . GLU A 1 343 ? 2.825 8.263 17.469 1.00 76.75 343 GLU A O 1
ATOM 2363 N N . ASP A 1 344 ? 0.845 8.316 18.515 1.00 58.38 344 ASP A N 1
ATOM 2364 C CA . ASP A 1 344 ? 0.172 9.173 17.540 1.00 58.38 344 ASP A CA 1
ATOM 2365 C C . ASP A 1 344 ? 0.864 10.535 17.428 1.00 58.38 344 ASP A C 1
ATOM 2367 O O . ASP A 1 344 ? 1.123 11.017 16.324 1.00 58.38 344 ASP A O 1
ATOM 2371 N N . ALA A 1 345 ? 1.249 11.141 18.555 1.00 67.06 345 ALA A N 1
ATOM 2372 C CA . ALA A 1 345 ? 2.020 12.383 18.558 1.00 67.06 345 ALA A CA 1
ATOM 2373 C C . ALA A 1 345 ? 3.418 12.204 17.929 1.00 67.06 345 ALA A C 1
ATOM 2375 O O . ALA A 1 345 ? 3.884 13.076 17.186 1.00 67.06 345 ALA A O 1
ATOM 2376 N N . CYS A 1 346 ? 4.072 11.066 18.173 1.00 74.81 346 CYS A N 1
ATOM 2377 C CA . CYS A 1 346 ? 5.358 10.712 17.573 1.00 74.81 346 CYS A CA 1
ATOM 2378 C C . CYS A 1 346 ? 5.234 10.493 16.059 1.00 74.81 346 CYS A C 1
ATOM 2380 O O . CYS A 1 346 ? 6.004 11.058 15.280 1.00 74.81 346 CYS A O 1
ATOM 2382 N N . ASN A 1 347 ? 4.217 9.752 15.623 1.00 70.06 347 ASN A N 1
ATOM 2383 C CA . ASN A 1 347 ? 3.921 9.480 14.222 1.00 70.06 347 ASN A CA 1
ATOM 2384 C C . ASN A 1 347 ? 3.458 10.738 13.481 1.00 70.06 347 ASN A C 1
ATOM 2386 O O . ASN A 1 347 ? 3.808 10.920 12.316 1.00 70.06 347 ASN A O 1
ATOM 2390 N N . ALA A 1 348 ? 2.745 11.652 14.139 1.00 62.44 348 ALA A N 1
ATOM 2391 C CA . ALA A 1 348 ? 2.407 12.963 13.594 1.00 62.44 348 ALA A CA 1
ATOM 2392 C C . ALA A 1 348 ? 3.659 13.835 13.415 1.00 62.44 348 ALA A C 1
ATOM 2394 O O . ALA A 1 348 ? 3.822 14.466 12.368 1.00 62.44 348 ALA A O 1
ATOM 2395 N N . ALA A 1 349 ? 4.588 13.825 14.378 1.00 72.00 349 ALA A N 1
ATOM 2396 C CA . ALA A 1 349 ? 5.876 14.507 14.254 1.00 72.00 349 ALA A CA 1
ATOM 2397 C C . ALA A 1 349 ? 6.745 13.903 13.132 1.00 72.00 349 ALA A C 1
ATOM 2399 O O . ALA A 1 349 ? 7.347 14.643 12.346 1.00 72.00 349 ALA A O 1
ATOM 2400 N N . ALA A 1 350 ? 6.753 12.573 13.002 1.00 67.00 350 ALA A N 1
ATOM 2401 C CA . ALA A 1 350 ? 7.395 11.854 11.905 1.00 67.00 350 ALA A CA 1
ATOM 2402 C C . ALA A 1 350 ? 6.750 12.197 10.552 1.00 67.00 350 ALA A C 1
ATOM 2404 O O . ALA A 1 350 ? 7.447 12.516 9.594 1.00 67.00 350 ALA A O 1
ATOM 2405 N N . SER A 1 351 ? 5.421 12.234 10.478 1.00 55.06 351 SER A N 1
ATOM 2406 C CA . SER A 1 351 ? 4.666 12.549 9.261 1.00 55.06 351 SER A CA 1
ATOM 2407 C C . SER A 1 351 ? 4.804 14.012 8.853 1.00 55.06 351 SER A C 1
ATOM 2409 O O . SER A 1 351 ? 4.911 14.301 7.669 1.00 55.06 351 SER A O 1
ATOM 2411 N N . ALA A 1 352 ? 4.888 14.951 9.796 1.00 59.69 352 ALA A N 1
ATOM 2412 C CA . ALA A 1 352 ? 5.238 16.343 9.508 1.00 59.69 352 ALA A CA 1
ATOM 2413 C C . ALA A 1 352 ? 6.673 16.464 8.963 1.00 59.69 352 ALA A C 1
ATOM 2415 O O . ALA A 1 352 ? 6.971 17.337 8.150 1.00 59.69 352 ALA A O 1
ATOM 2416 N N . LYS A 1 353 ? 7.573 15.558 9.365 1.00 57.56 353 LYS A N 1
ATOM 2417 C CA . LYS A 1 353 ? 8.930 15.442 8.820 1.00 57.56 353 LYS A CA 1
ATOM 2418 C C . LYS A 1 353 ? 8.966 14.815 7.424 1.00 57.56 353 LYS A C 1
ATOM 2420 O O . LYS A 1 353 ? 9.720 15.295 6.593 1.00 57.56 353 LYS A O 1
ATOM 2425 N N . VAL A 1 354 ? 8.098 13.847 7.139 1.00 51.56 354 VAL A N 1
ATOM 2426 C CA . VAL A 1 354 ? 7.936 13.230 5.808 1.00 51.56 354 VAL A CA 1
ATOM 2427 C C . VAL A 1 354 ? 7.129 14.112 4.844 1.00 51.56 354 VAL A C 1
ATOM 2429 O O . VAL A 1 354 ? 7.402 14.123 3.653 1.00 51.56 354 VAL A O 1
ATOM 2432 N N . LYS A 1 355 ? 6.184 14.931 5.314 1.00 44.59 355 LYS A N 1
ATOM 2433 C CA . LYS A 1 355 ? 5.509 15.955 4.492 1.00 44.59 355 LYS A CA 1
ATOM 2434 C C . LYS A 1 355 ? 6.464 17.074 4.074 1.00 44.59 355 LYS A C 1
ATOM 2436 O O . LYS A 1 355 ? 6.363 17.560 2.958 1.00 44.59 355 LYS A O 1
ATOM 2441 N N . ARG A 1 356 ? 7.477 17.375 4.898 1.00 44.50 356 ARG A N 1
ATOM 2442 C CA . ARG A 1 356 ? 8.664 18.140 4.472 1.00 44.50 356 ARG A CA 1
ATOM 2443 C C . ARG A 1 356 ? 9.531 17.417 3.424 1.00 44.50 356 ARG A C 1
ATOM 2445 O O . ARG A 1 356 ? 10.494 18.008 2.964 1.00 44.50 356 ARG A O 1
ATOM 2452 N N . ALA A 1 357 ? 9.209 16.178 3.044 1.00 51.66 357 ALA A N 1
ATOM 2453 C CA . ALA A 1 357 ? 9.811 15.455 1.919 1.00 51.66 357 ALA A CA 1
ATOM 2454 C C . ALA A 1 357 ? 8.891 15.356 0.687 1.00 51.66 357 ALA A C 1
ATOM 2456 O O . ALA A 1 357 ? 9.385 15.229 -0.428 1.00 51.66 357 ALA A O 1
ATOM 2457 N N . ALA A 1 358 ? 7.568 15.461 0.855 1.00 58.44 358 ALA A N 1
ATOM 2458 C CA . ALA A 1 358 ? 6.601 15.641 -0.235 1.00 58.44 358 ALA A CA 1
ATOM 2459 C C . ALA A 1 358 ? 6.321 17.138 -0.463 1.00 58.44 358 ALA A C 1
ATOM 2461 O O . ALA A 1 358 ? 5.173 17.581 -0.477 1.00 58.44 358 ALA A O 1
ATOM 2462 N N . LEU A 1 359 ? 7.390 17.926 -0.549 1.00 75.50 359 LEU A N 1
ATOM 2463 C CA . LEU A 1 359 ? 7.304 19.359 -0.791 1.00 75.50 359 LEU A CA 1
ATOM 2464 C C . LEU A 1 359 ? 6.869 19.612 -2.233 1.00 75.50 359 LEU A C 1
ATOM 2466 O O . LEU A 1 359 ? 7.393 19.004 -3.164 1.00 75.50 359 LEU A O 1
ATOM 2470 N N . ASP A 1 360 ? 5.935 20.540 -2.411 1.00 84.44 360 ASP A N 1
ATOM 2471 C CA . ASP A 1 360 ? 5.578 21.046 -3.730 1.00 84.44 360 ASP A CA 1
ATOM 2472 C C . ASP A 1 360 ? 6.670 22.006 -4.217 1.00 84.44 360 ASP A C 1
ATOM 2474 O O . ASP A 1 360 ? 6.720 23.169 -3.814 1.00 84.44 360 ASP A O 1
ATOM 2478 N N . PHE A 1 361 ? 7.571 21.511 -5.063 1.00 87.75 361 PHE A N 1
ATOM 2479 C CA . PHE A 1 361 ? 8.613 22.315 -5.704 1.00 87.75 361 PHE A CA 1
ATOM 2480 C C . PHE A 1 361 ? 8.105 23.088 -6.932 1.00 87.75 361 PHE A C 1
ATOM 2482 O O . PHE A 1 361 ? 8.905 23.703 -7.637 1.00 87.75 361 PHE A O 1
ATOM 2489 N N . GLY A 1 362 ? 6.790 23.090 -7.172 1.00 88.38 362 GLY A N 1
ATOM 2490 C CA . GLY A 1 362 ? 6.149 23.751 -8.297 1.00 88.38 362 GLY A CA 1
ATOM 2491 C C . GLY A 1 362 ? 6.501 23.076 -9.622 1.00 88.38 362 GLY A C 1
ATOM 2492 O O . GLY A 1 362 ? 6.408 21.857 -9.754 1.00 88.38 362 GLY A O 1
ATOM 2493 N N . SER A 1 363 ? 6.909 23.847 -10.631 1.00 87.12 363 SER A N 1
ATOM 2494 C CA . SER A 1 363 ? 7.285 23.304 -11.944 1.00 87.12 363 SER A CA 1
ATOM 2495 C C . SER A 1 363 ? 8.644 22.601 -11.963 1.00 87.12 363 SER A C 1
ATOM 2497 O O . SER A 1 363 ? 8.976 21.964 -12.960 1.00 87.12 363 SER A O 1
ATOM 2499 N N . CYS A 1 364 ? 9.438 22.729 -10.899 1.00 85.88 364 CYS A N 1
ATOM 2500 C CA . CYS A 1 364 ? 10.734 22.074 -10.777 1.00 85.88 364 CYS A CA 1
ATOM 2501 C C . CYS A 1 364 ? 10.599 20.736 -10.058 1.00 85.88 364 CYS A C 1
ATOM 2503 O O . CYS A 1 364 ? 9.732 20.540 -9.213 1.00 85.88 364 CYS A O 1
ATOM 2505 N N . SER A 1 365 ? 11.480 19.800 -10.389 1.00 76.06 365 SER A N 1
ATOM 2506 C CA . SER A 1 365 ? 11.328 18.408 -9.963 1.00 76.06 365 SER A CA 1
ATOM 2507 C C . SER A 1 365 ? 12.214 18.011 -8.784 1.00 76.06 365 SER A C 1
ATOM 2509 O O . SER A 1 365 ? 11.784 17.230 -7.939 1.00 76.06 365 SER A O 1
ATOM 2511 N N . ASP A 1 366 ? 13.460 18.495 -8.724 1.00 79.81 366 ASP A N 1
ATOM 2512 C CA . ASP A 1 366 ? 14.450 17.951 -7.785 1.00 79.81 366 ASP A CA 1
ATOM 2513 C C . ASP A 1 366 ? 15.552 18.955 -7.408 1.00 79.81 366 ASP A C 1
ATOM 2515 O O . ASP A 1 366 ? 16.491 19.149 -8.187 1.00 79.81 366 ASP A O 1
ATOM 2519 N N . PRO A 1 367 ? 15.468 19.566 -6.216 1.00 90.75 367 PRO A N 1
ATOM 2520 C CA . PRO A 1 367 ? 16.471 20.496 -5.705 1.00 90.75 367 PRO A CA 1
ATOM 2521 C C . PRO A 1 367 ? 17.687 19.820 -5.043 1.00 90.75 367 PRO A C 1
ATOM 2523 O O . PRO A 1 367 ? 18.423 20.492 -4.323 1.00 90.75 367 PRO A O 1
ATOM 2526 N N . ALA A 1 368 ? 17.919 18.511 -5.215 1.00 87.00 368 ALA A N 1
ATOM 2527 C CA . ALA A 1 368 ? 19.042 17.840 -4.561 1.00 87.00 368 ALA A CA 1
ATOM 2528 C C . ALA A 1 368 ? 20.410 18.426 -4.958 1.00 87.00 368 ALA A C 1
ATOM 2530 O O . ALA A 1 368 ? 20.669 18.744 -6.120 1.00 87.00 368 ALA A O 1
ATOM 2531 N N . VAL A 1 369 ? 21.319 18.486 -3.986 1.00 89.06 369 VAL A N 1
ATOM 2532 C CA . VAL A 1 369 ? 22.717 18.898 -4.137 1.00 89.06 369 VAL A CA 1
ATOM 2533 C C . VAL A 1 369 ? 23.636 17.687 -4.033 1.00 89.06 369 VAL A C 1
ATOM 2535 O O . VAL A 1 369 ? 23.510 16.873 -3.120 1.00 89.06 369 VAL A O 1
ATOM 2538 N N . GLU A 1 370 ? 24.604 17.585 -4.933 1.00 84.94 370 GLU A N 1
ATOM 2539 C CA . GLU A 1 370 ? 25.718 16.646 -4.829 1.00 84.94 370 GLU A CA 1
ATOM 2540 C C . GLU A 1 370 ? 27.003 17.337 -4.366 1.00 84.94 370 GLU A C 1
ATOM 2542 O O . GLU A 1 370 ? 27.193 18.536 -4.582 1.00 84.94 370 GLU A O 1
ATOM 2547 N N . PHE A 1 371 ? 27.891 16.567 -3.731 1.00 87.38 371 PHE A N 1
ATOM 2548 C CA . PHE A 1 371 ? 29.245 16.986 -3.383 1.00 87.38 371 PHE A CA 1
ATOM 2549 C C . PHE A 1 371 ? 30.250 15.986 -3.955 1.00 87.38 371 PHE A C 1
ATOM 2551 O O . PHE A 1 371 ? 30.303 14.832 -3.533 1.00 87.38 371 PHE A O 1
ATOM 2558 N N . ALA A 1 372 ? 31.041 16.407 -4.940 1.00 76.94 372 ALA A N 1
ATOM 2559 C CA . ALA A 1 372 ? 31.970 15.513 -5.623 1.00 76.94 372 ALA A CA 1
ATOM 2560 C C . ALA A 1 372 ? 33.185 16.248 -6.199 1.00 76.94 372 ALA A C 1
ATOM 2562 O O . ALA A 1 372 ? 33.177 17.462 -6.415 1.00 76.94 372 ALA A O 1
ATOM 2563 N N . VAL A 1 373 ? 34.247 15.481 -6.452 1.00 78.19 373 VAL A N 1
ATOM 2564 C CA . VAL A 1 373 ? 35.412 15.910 -7.240 1.00 78.19 373 VAL A CA 1
ATOM 2565 C C . VAL A 1 373 ? 35.080 15.787 -8.727 1.00 78.19 373 VAL A C 1
ATOM 2567 O O . VAL A 1 373 ? 34.411 14.836 -9.127 1.00 78.19 373 VAL A O 1
ATOM 2570 N N . GLY A 1 374 ? 35.582 16.704 -9.556 1.00 79.06 374 GLY A N 1
ATOM 2571 C CA . GLY A 1 374 ? 35.412 16.646 -11.012 1.00 79.06 374 GLY A CA 1
ATOM 2572 C C . GLY A 1 374 ? 34.194 17.399 -11.544 1.00 79.06 374 GLY A C 1
ATOM 2573 O O . GLY A 1 374 ? 34.046 17.500 -12.761 1.00 79.06 374 GLY A O 1
ATOM 2574 N N . LEU A 1 375 ? 33.355 17.953 -10.664 1.00 80.81 375 LEU A N 1
ATOM 2575 C CA . LEU A 1 375 ? 32.212 18.779 -11.057 1.00 80.81 375 LEU A CA 1
ATOM 2576 C C . LEU A 1 375 ? 32.704 20.037 -11.783 1.00 80.81 375 LEU A C 1
ATOM 2578 O O . LEU A 1 375 ? 33.642 20.699 -11.334 1.00 80.81 375 LEU A O 1
ATOM 2582 N N . ASP A 1 376 ? 32.136 20.291 -12.962 1.00 82.12 376 ASP A N 1
ATOM 2583 C CA . ASP A 1 376 ? 32.597 21.271 -13.958 1.00 82.12 376 ASP A CA 1
ATOM 2584 C C . ASP A 1 376 ? 34.118 21.282 -14.204 1.00 82.12 376 ASP A C 1
ATOM 2586 O O . ASP A 1 376 ? 34.733 22.329 -14.422 1.00 82.12 376 ASP A O 1
ATOM 2590 N N . GLY A 1 377 ? 34.762 20.114 -14.136 1.00 81.06 377 GLY A N 1
ATOM 2591 C CA . GLY A 1 377 ? 36.202 19.985 -14.365 1.00 81.06 377 GLY A CA 1
ATOM 2592 C C . GLY A 1 377 ? 37.087 20.500 -13.223 1.00 81.06 377 GLY A C 1
ATOM 2593 O O . GLY A 1 377 ? 38.308 20.574 -13.390 1.00 81.06 377 GLY A O 1
ATOM 2594 N N . ARG A 1 378 ? 36.517 20.829 -12.055 1.00 84.12 378 ARG A N 1
ATOM 2595 C CA . ARG A 1 378 ? 37.288 21.171 -10.850 1.00 84.12 378 ARG A CA 1
ATOM 2596 C C . ARG A 1 378 ? 38.030 19.949 -10.309 1.00 84.12 378 ARG A C 1
ATOM 2598 O O . ARG A 1 378 ? 37.521 18.831 -10.339 1.00 84.12 378 ARG A O 1
ATOM 2605 N N . LYS A 1 379 ? 39.235 20.161 -9.775 1.00 82.62 379 LYS A N 1
ATOM 2606 C CA . LYS A 1 379 ? 40.033 19.090 -9.142 1.00 82.62 379 LYS A CA 1
ATOM 2607 C C . LYS A 1 379 ? 39.688 18.911 -7.667 1.00 82.62 379 LYS A C 1
ATOM 2609 O O . LYS A 1 379 ? 39.941 17.858 -7.094 1.00 82.62 379 LYS A O 1
ATOM 2614 N N . GLU A 1 380 ? 39.130 19.943 -7.058 1.00 85.31 380 GLU A N 1
ATOM 2615 C CA . GLU A 1 380 ? 38.648 19.963 -5.690 1.00 85.31 380 GLU A CA 1
ATOM 2616 C C . GLU A 1 380 ? 37.209 19.445 -5.615 1.00 85.31 380 GLU A C 1
ATOM 2618 O O . GLU A 1 380 ? 36.433 19.563 -6.567 1.00 85.31 380 GLU A O 1
ATOM 2623 N N . ALA A 1 381 ? 36.836 18.895 -4.460 1.00 85.75 381 ALA A N 1
ATOM 2624 C CA . ALA A 1 381 ? 35.447 18.555 -4.202 1.00 85.75 381 ALA A CA 1
ATOM 2625 C C . ALA A 1 381 ? 34.610 19.839 -4.092 1.00 85.75 381 ALA A C 1
ATOM 2627 O O . ALA A 1 381 ? 34.993 20.788 -3.405 1.00 85.75 381 ALA A O 1
ATOM 2628 N N . SER A 1 382 ? 33.480 19.875 -4.785 1.00 91.88 382 SER A N 1
ATOM 2629 C CA . SER A 1 382 ? 32.597 21.039 -4.864 1.00 91.88 382 SER A CA 1
ATOM 2630 C C . SER A 1 382 ? 31.136 20.608 -4.834 1.00 91.88 382 SER A C 1
ATOM 2632 O O . SER A 1 382 ? 30.840 19.419 -4.910 1.00 91.88 382 SER A O 1
ATOM 2634 N N . PHE A 1 383 ? 30.238 21.570 -4.655 1.00 95.19 383 PHE A N 1
ATOM 2635 C CA . PHE A 1 383 ? 28.796 21.377 -4.598 1.00 95.19 383 PHE A CA 1
ATOM 2636 C C . PHE A 1 383 ? 28.159 21.757 -5.924 1.00 95.19 383 PHE A C 1
ATOM 2638 O O . PHE A 1 383 ? 28.536 22.779 -6.498 1.00 95.19 383 PHE A O 1
ATOM 2645 N N . GLN A 1 384 ? 27.162 21.001 -6.366 1.00 92.00 384 GLN A N 1
ATOM 2646 C CA . GLN A 1 384 ? 26.383 21.301 -7.566 1.00 92.00 384 GLN A CA 1
ATOM 2647 C C . GLN A 1 384 ? 24.958 20.756 -7.415 1.00 92.00 384 GLN A C 1
ATOM 2649 O O . GLN A 1 384 ? 24.743 19.786 -6.691 1.00 92.00 384 GLN A O 1
ATOM 2654 N N . ALA A 1 385 ? 23.972 21.380 -8.061 1.00 91.75 385 ALA A N 1
ATOM 2655 C CA . ALA A 1 385 ? 22.635 20.799 -8.135 1.00 91.75 385 ALA A CA 1
ATOM 2656 C C . ALA A 1 385 ? 22.665 19.538 -9.014 1.00 91.75 385 ALA A C 1
ATOM 2658 O O . ALA A 1 385 ? 23.247 19.553 -10.097 1.00 91.75 385 ALA A O 1
ATOM 2659 N N . VAL A 1 386 ? 22.006 18.464 -8.586 1.00 82.94 386 VAL A N 1
ATOM 2660 C CA . VAL A 1 386 ? 21.912 17.221 -9.370 1.00 82.94 386 VAL A CA 1
ATOM 2661 C C . VAL A 1 386 ? 21.086 17.450 -10.636 1.00 82.94 386 VAL A C 1
ATOM 2663 O O . VAL A 1 386 ? 21.373 16.897 -11.699 1.00 82.94 386 VAL A O 1
ATOM 2666 N N . ASN A 1 387 ? 20.041 18.270 -10.534 1.00 83.06 387 ASN A N 1
ATOM 2667 C CA . ASN A 1 387 ? 19.181 18.604 -11.654 1.00 83.06 387 ASN A CA 1
ATOM 2668 C C . ASN A 1 387 ? 19.587 19.933 -12.297 1.00 83.06 387 ASN A C 1
ATOM 2670 O O . ASN A 1 387 ? 19.102 20.996 -11.927 1.00 83.06 387 ASN A O 1
ATOM 2674 N N . GLN A 1 388 ? 20.444 19.844 -13.308 1.00 84.94 388 GLN A N 1
ATOM 2675 C CA . GLN A 1 388 ? 20.907 21.004 -14.070 1.00 84.94 388 GLN A CA 1
ATOM 2676 C C . GLN A 1 388 ? 19.888 21.542 -15.085 1.00 84.94 388 GLN A C 1
ATOM 2678 O O . GLN A 1 388 ? 20.115 22.610 -15.642 1.00 84.94 388 GLN A O 1
ATOM 2683 N N . ALA A 1 389 ? 18.780 20.835 -15.340 1.00 81.94 389 ALA A N 1
ATOM 2684 C CA . ALA A 1 389 ? 17.706 21.362 -16.184 1.00 81.94 389 ALA A CA 1
ATOM 2685 C C . ALA A 1 389 ? 16.882 22.413 -15.430 1.00 81.94 389 ALA A C 1
ATOM 2687 O O . ALA A 1 389 ? 16.624 23.486 -15.967 1.00 81.94 389 ALA A O 1
ATOM 2688 N N . ASP A 1 390 ? 16.546 22.119 -14.173 1.00 83.12 390 ASP A N 1
ATOM 2689 C CA . ASP A 1 390 ? 15.736 23.011 -13.335 1.00 83.12 390 ASP A CA 1
ATOM 2690 C C . ASP A 1 390 ? 16.610 24.004 -12.549 1.00 83.12 390 ASP A C 1
ATOM 2692 O O . ASP A 1 390 ? 16.200 25.129 -12.288 1.00 83.12 390 ASP A O 1
ATOM 2696 N N . PHE A 1 391 ? 17.838 23.607 -12.196 1.00 91.75 391 PHE A N 1
ATOM 2697 C CA . PHE A 1 391 ? 18.757 24.377 -11.355 1.00 91.75 391 PHE A CA 1
ATOM 2698 C C . PHE A 1 391 ? 20.124 24.528 -12.031 1.00 91.75 391 PHE A C 1
ATOM 2700 O O . PHE A 1 391 ? 21.149 24.099 -11.494 1.00 91.75 391 PHE A O 1
ATOM 2707 N N . ASN A 1 392 ? 20.140 25.145 -13.216 1.00 89.69 392 ASN A N 1
ATOM 2708 C CA . ASN A 1 392 ? 21.369 25.368 -13.975 1.00 89.69 392 ASN A CA 1
ATOM 2709 C C . ASN A 1 392 ? 22.282 26.390 -13.282 1.00 89.69 392 ASN A C 1
ATOM 2711 O O . ASN A 1 392 ? 22.109 27.604 -13.410 1.00 89.69 392 ASN A O 1
ATOM 2715 N N . HIS A 1 393 ? 23.271 25.886 -12.555 1.00 90.19 393 HIS A N 1
ATOM 2716 C CA . HIS A 1 393 ? 24.294 26.696 -11.916 1.00 90.19 393 HIS A CA 1
ATOM 2717 C C . HIS A 1 393 ? 25.587 25.895 -11.813 1.00 90.19 393 HIS A C 1
ATOM 2719 O O . HIS A 1 393 ? 25.591 24.720 -11.433 1.00 90.19 393 HIS A O 1
ATOM 2725 N N . GLY A 1 394 ? 26.702 26.561 -12.112 1.00 87.88 394 GLY A N 1
ATOM 2726 C CA . GLY A 1 394 ? 28.022 25.957 -11.986 1.00 87.88 394 GLY A CA 1
ATOM 2727 C C . GLY A 1 394 ? 28.328 25.530 -10.548 1.00 87.88 394 GLY A C 1
ATOM 2728 O O . GLY A 1 394 ? 27.851 26.109 -9.572 1.00 87.88 394 GLY A O 1
ATOM 2729 N N . SER A 1 395 ? 29.169 24.523 -10.415 1.00 93.19 395 SER A N 1
ATOM 2730 C CA . SER A 1 395 ? 29.703 24.015 -9.166 1.00 93.19 395 SER A CA 1
ATOM 2731 C C . SER A 1 395 ? 30.409 25.104 -8.353 1.00 93.19 395 SER A C 1
ATOM 2733 O O . SER A 1 395 ? 31.136 25.962 -8.877 1.00 93.19 395 SER A O 1
ATOM 2735 N N . ALA A 1 396 ? 30.239 25.051 -7.034 1.00 95.81 396 ALA A N 1
ATOM 2736 C CA . ALA A 1 396 ? 30.841 25.986 -6.092 1.00 95.81 396 ALA A CA 1
ATOM 2737 C C . ALA A 1 396 ? 31.486 25.246 -4.918 1.00 95.81 396 ALA A C 1
ATOM 2739 O O . ALA A 1 396 ? 30.966 24.252 -4.428 1.00 95.81 396 ALA A O 1
ATOM 2740 N N . LEU A 1 397 ? 32.607 25.759 -4.408 1.00 94.75 397 LEU A N 1
ATOM 2741 C CA . LEU A 1 397 ? 33.269 25.188 -3.224 1.00 94.75 397 LEU A CA 1
ATOM 2742 C C . LEU A 1 397 ? 32.470 25.418 -1.930 1.00 94.75 397 LEU A C 1
ATOM 2744 O O . LEU A 1 397 ? 32.698 24.741 -0.933 1.00 94.75 397 LEU A O 1
ATOM 2748 N N . ASN A 1 398 ? 31.545 26.381 -1.936 1.00 93.81 398 ASN A N 1
ATOM 2749 C CA . ASN A 1 398 ? 30.724 26.733 -0.787 1.00 93.81 398 ASN A CA 1
ATOM 2750 C C . ASN A 1 398 ? 29.263 26.348 -1.045 1.00 93.81 398 ASN A C 1
ATOM 2752 O O . ASN A 1 398 ? 28.619 26.907 -1.934 1.00 93.81 398 ASN A O 1
ATOM 2756 N N . ILE A 1 399 ? 28.740 25.442 -0.217 1.00 94.00 399 ILE A N 1
ATOM 2757 C CA . ILE A 1 399 ? 27.348 24.979 -0.253 1.00 94.00 399 ILE A CA 1
ATOM 2758 C C . ILE A 1 399 ? 26.342 26.130 -0.195 1.00 94.00 399 ILE A C 1
ATOM 2760 O O . ILE A 1 399 ? 25.301 26.068 -0.839 1.00 94.00 399 ILE A O 1
ATOM 2764 N N . GLY A 1 400 ? 26.666 27.215 0.514 1.00 94.31 400 GLY A N 1
ATOM 2765 C CA . GLY A 1 400 ? 25.794 28.376 0.638 1.00 94.31 400 GLY A CA 1
ATOM 2766 C C . GLY A 1 400 ? 25.473 29.030 -0.705 1.00 94.31 400 GLY A C 1
ATOM 2767 O O . GLY A 1 400 ? 24.382 29.569 -0.849 1.00 94.31 400 GLY A O 1
ATOM 2768 N N . VAL A 1 401 ? 26.373 28.951 -1.693 1.00 95.88 401 VAL A N 1
ATOM 2769 C CA . VAL A 1 401 ? 26.138 29.486 -3.045 1.00 95.88 401 VAL A CA 1
ATOM 2770 C C . VAL A 1 401 ? 25.066 28.661 -3.755 1.00 95.88 401 VAL A C 1
ATOM 2772 O O . VAL A 1 401 ? 24.068 29.215 -4.205 1.00 95.88 401 VAL A O 1
ATOM 2775 N N . ILE A 1 402 ? 25.232 27.336 -3.775 1.00 96.62 402 ILE A N 1
ATOM 2776 C CA . ILE A 1 402 ? 24.302 26.415 -4.442 1.00 96.62 402 ILE A CA 1
ATOM 2777 C C . ILE A 1 402 ? 22.945 26.392 -3.730 1.00 96.62 402 ILE A C 1
ATOM 2779 O O . ILE A 1 402 ? 21.911 26.540 -4.369 1.00 96.62 402 ILE A O 1
ATOM 2783 N N . ALA A 1 403 ? 22.939 26.300 -2.400 1.00 95.94 403 ALA A N 1
ATOM 2784 C CA . ALA A 1 403 ? 21.721 26.299 -1.593 1.00 95.94 403 ALA A CA 1
ATOM 2785 C C . ALA A 1 403 ? 20.932 27.619 -1.708 1.00 95.94 403 ALA A C 1
ATOM 2787 O O . ALA A 1 403 ? 19.702 27.610 -1.703 1.00 95.94 403 ALA A O 1
ATOM 2788 N N . SER A 1 404 ? 21.619 28.764 -1.821 1.00 95.69 404 SER A N 1
ATOM 2789 C CA . SER A 1 404 ? 20.950 30.057 -2.035 1.00 95.69 404 SER A CA 1
ATOM 2790 C C . SER A 1 404 ? 20.329 30.147 -3.421 1.00 95.69 404 SER A C 1
ATOM 2792 O O . SER A 1 404 ? 19.187 30.582 -3.541 1.00 95.69 404 SER A O 1
ATOM 2794 N N . PHE A 1 405 ? 21.056 29.696 -4.444 1.00 97.12 405 PHE A N 1
ATOM 2795 C CA . PHE A 1 405 ? 20.555 29.642 -5.811 1.00 97.12 405 PHE A CA 1
ATOM 2796 C C . PHE A 1 405 ? 19.311 28.750 -5.921 1.00 97.12 405 PHE A C 1
ATOM 2798 O O . PHE A 1 405 ? 18.268 29.226 -6.351 1.00 97.12 405 PHE A O 1
ATOM 2805 N N . ILE A 1 406 ? 19.379 27.508 -5.433 1.00 96.50 406 ILE A N 1
ATOM 2806 C CA . ILE A 1 406 ? 18.266 26.549 -5.500 1.00 96.50 406 ILE A CA 1
ATOM 2807 C C . ILE A 1 406 ? 17.010 27.095 -4.813 1.00 96.50 406 ILE A C 1
ATOM 2809 O O . ILE A 1 406 ? 15.931 27.057 -5.394 1.00 96.50 406 ILE A O 1
ATOM 2813 N N . CYS A 1 407 ? 17.126 27.653 -3.603 1.00 96.25 407 CYS A N 1
ATOM 2814 C CA . CYS A 1 407 ? 15.954 28.211 -2.923 1.00 96.25 407 CYS A CA 1
ATOM 2815 C C . CYS A 1 407 ? 15.415 29.482 -3.591 1.00 96.25 407 CYS A C 1
ATOM 2817 O O . CYS A 1 407 ? 14.214 29.739 -3.523 1.00 96.25 407 CYS A O 1
ATOM 2819 N N . SER A 1 408 ? 16.283 30.281 -4.221 1.00 96.31 408 SER A N 1
ATOM 2820 C CA . SER A 1 408 ? 15.848 31.426 -5.022 1.00 96.31 408 SER A CA 1
ATOM 2821 C C . SER A 1 408 ? 15.045 30.953 -6.230 1.00 96.31 408 SER A C 1
ATOM 2823 O O . SER A 1 408 ? 13.958 31.468 -6.463 1.00 96.31 408 SER A O 1
ATOM 2825 N N . GLU A 1 409 ? 15.542 29.941 -6.940 1.00 96.00 409 GLU A N 1
ATOM 2826 C CA . GLU A 1 409 ? 14.900 29.383 -8.131 1.00 96.00 409 GLU A CA 1
ATOM 2827 C C . GLU A 1 409 ? 13.556 28.725 -7.794 1.00 96.00 409 GLU A C 1
ATOM 2829 O O . GLU A 1 409 ? 12.561 28.965 -8.479 1.00 96.00 409 GLU A O 1
ATOM 2834 N N . LEU A 1 410 ? 13.499 27.986 -6.675 1.00 95.25 410 LEU A N 1
ATOM 2835 C CA . LEU A 1 410 ? 12.260 27.422 -6.134 1.00 95.25 410 LEU A CA 1
ATOM 2836 C C . LEU A 1 410 ? 11.203 28.505 -5.881 1.00 95.25 410 LEU A C 1
ATOM 2838 O O . LEU A 1 410 ? 10.030 28.305 -6.182 1.00 95.25 410 LEU A O 1
ATOM 2842 N N . SER A 1 411 ? 11.615 29.659 -5.357 1.00 93.94 411 SER A N 1
ATOM 2843 C CA . SER A 1 411 ? 10.723 30.795 -5.104 1.00 93.94 411 SER A CA 1
ATOM 2844 C C . SER A 1 411 ? 10.271 31.488 -6.390 1.00 93.94 411 SER A C 1
ATOM 2846 O O . SER A 1 411 ? 9.091 31.805 -6.537 1.00 93.94 411 SER A O 1
ATOM 2848 N N . SER A 1 412 ? 11.192 31.739 -7.324 1.00 95.00 412 SER A N 1
ATOM 2849 C CA . SER A 1 412 ? 10.906 32.537 -8.516 1.00 95.00 412 SER A CA 1
ATOM 2850 C C . SER A 1 412 ? 10.351 31.703 -9.662 1.00 95.00 412 SER A C 1
ATOM 2852 O O . SER A 1 412 ? 9.178 31.816 -10.011 1.00 95.00 412 SER A O 1
ATOM 2854 N N . SER A 1 413 ? 11.202 30.890 -10.274 1.00 90.50 413 SER A N 1
ATOM 2855 C CA . SER A 1 413 ? 10.948 30.285 -11.579 1.00 90.50 413 SER A CA 1
ATOM 2856 C C . SER A 1 413 ? 10.128 29.014 -11.450 1.00 90.50 413 SER A C 1
ATOM 2858 O O . SER A 1 413 ? 9.288 28.741 -12.302 1.00 90.50 413 SER A O 1
ATOM 2860 N N . CYS A 1 414 ? 10.344 28.267 -10.366 1.00 92.06 414 CYS A N 1
ATOM 2861 C CA . CYS A 1 414 ? 9.622 27.034 -10.103 1.00 92.06 414 CYS A CA 1
ATOM 2862 C C . CYS A 1 414 ? 8.230 27.276 -9.511 1.00 92.06 414 CYS A C 1
ATOM 2864 O O . CYS A 1 414 ? 7.365 26.423 -9.647 1.00 92.06 414 CYS A O 1
ATOM 2866 N N . GLN A 1 415 ? 8.003 28.419 -8.853 1.00 93.69 415 GLN A N 1
ATOM 2867 C CA . GLN A 1 415 ? 6.772 28.712 -8.106 1.00 93.69 415 GLN A CA 1
ATOM 2868 C C . GLN A 1 415 ? 6.414 27.632 -7.069 1.00 93.69 415 GLN A C 1
ATOM 2870 O O . GLN A 1 415 ? 5.283 27.155 -7.008 1.00 93.69 415 GLN A O 1
ATOM 2875 N N . ALA A 1 416 ? 7.390 27.238 -6.254 1.00 90.62 416 ALA A N 1
ATOM 2876 C CA . ALA A 1 416 ? 7.211 26.239 -5.210 1.00 90.62 416 ALA A CA 1
ATOM 2877 C C . ALA A 1 416 ? 6.231 26.697 -4.113 1.00 90.62 416 ALA A C 1
ATOM 2879 O O . ALA A 1 416 ? 6.119 27.886 -3.793 1.00 90.62 416 ALA A O 1
ATOM 2880 N N . GLY A 1 417 ? 5.555 25.733 -3.490 1.00 85.31 417 GLY A N 1
ATOM 2881 C CA . GLY A 1 417 ? 4.614 25.968 -2.399 1.00 85.31 417 GLY A CA 1
ATOM 2882 C C . GLY A 1 417 ? 5.276 26.553 -1.144 1.00 85.31 417 GLY A C 1
ATOM 2883 O O . GLY A 1 417 ? 6.473 26.391 -0.899 1.00 85.31 417 GLY A O 1
ATOM 2884 N N . ALA A 1 418 ? 4.484 27.214 -0.293 1.00 83.31 418 ALA A N 1
ATOM 2885 C CA . ALA A 1 418 ? 4.984 27.905 0.903 1.00 83.31 418 ALA A CA 1
ATOM 2886 C C . ALA A 1 418 ? 5.768 26.986 1.864 1.00 83.31 418 ALA A C 1
ATOM 2888 O O . ALA A 1 418 ? 6.794 27.394 2.414 1.00 83.31 418 ALA A O 1
ATOM 2889 N N . ASP A 1 419 ? 5.332 25.733 2.009 1.00 76.25 419 ASP A N 1
ATOM 2890 C CA . ASP A 1 419 ? 6.016 24.731 2.832 1.00 76.25 419 ASP A CA 1
ATOM 2891 C C . ASP A 1 419 ? 7.391 24.356 2.259 1.00 76.25 419 ASP A C 1
ATOM 2893 O O . ASP A 1 419 ? 8.342 24.149 3.017 1.00 76.25 419 ASP A O 1
ATOM 2897 N N . ALA A 1 420 ? 7.534 24.342 0.928 1.00 82.56 420 ALA A N 1
ATOM 2898 C CA . ALA A 1 420 ? 8.804 24.082 0.255 1.00 82.56 420 ALA A CA 1
ATOM 2899 C C . ALA A 1 420 ? 9.794 25.233 0.454 1.00 82.56 420 ALA A C 1
ATOM 2901 O O . ALA A 1 420 ? 10.972 24.997 0.715 1.00 82.56 420 ALA A O 1
ATOM 2902 N N . LEU A 1 421 ? 9.322 26.482 0.421 1.00 87.25 421 LEU A N 1
ATOM 2903 C CA . LEU A 1 421 ? 10.154 27.664 0.675 1.00 87.25 421 LEU A CA 1
ATOM 2904 C C . LEU A 1 421 ? 10.605 27.753 2.141 1.00 87.25 421 LEU A C 1
ATOM 2906 O O . LEU A 1 421 ? 11.767 28.071 2.428 1.00 87.25 421 LEU A O 1
ATOM 2910 N N . ALA A 1 422 ? 9.715 27.415 3.077 1.00 82.56 422 ALA A N 1
ATOM 2911 C CA . ALA A 1 422 ? 10.051 27.314 4.494 1.00 82.56 422 ALA A CA 1
ATOM 2912 C C . ALA A 1 422 ? 11.082 26.201 4.752 1.00 82.56 422 ALA A C 1
ATOM 2914 O O . ALA A 1 422 ? 12.082 26.424 5.442 1.00 82.56 422 ALA A O 1
ATOM 2915 N N . ALA A 1 423 ? 10.893 25.028 4.141 1.00 79.50 423 ALA A N 1
ATOM 2916 C CA . ALA A 1 423 ? 11.846 23.927 4.216 1.00 79.50 423 ALA A CA 1
ATOM 2917 C C . ALA A 1 423 ? 13.191 24.278 3.566 1.00 79.50 423 ALA A C 1
ATOM 2919 O O . ALA A 1 423 ? 14.233 23.968 4.136 1.00 79.50 423 ALA A O 1
ATOM 2920 N N . CYS A 1 424 ? 13.204 25.005 2.446 1.00 90.00 424 CYS A N 1
ATOM 2921 C CA . CYS A 1 424 ? 14.442 25.437 1.797 1.00 90.00 424 CYS A CA 1
ATOM 2922 C C . CYS A 1 424 ? 15.229 26.437 2.655 1.00 90.00 424 CYS A C 1
ATOM 2924 O O . CYS A 1 424 ? 16.453 26.355 2.755 1.00 90.00 424 CYS A O 1
ATOM 2926 N N . THR A 1 425 ? 14.535 27.318 3.379 1.00 88.25 425 THR A N 1
ATOM 2927 C CA . THR A 1 425 ? 15.167 28.209 4.366 1.00 88.25 425 THR A CA 1
ATOM 2928 C C . THR A 1 425 ? 15.813 27.410 5.506 1.00 88.25 425 THR A C 1
ATOM 2930 O O . THR A 1 425 ? 16.953 27.678 5.896 1.00 88.25 425 THR A O 1
ATOM 2933 N N . ALA A 1 426 ? 15.123 26.383 6.013 1.00 77.62 426 ALA A N 1
ATOM 2934 C CA . ALA A 1 426 ? 15.679 25.475 7.016 1.00 77.62 426 ALA A CA 1
ATOM 2935 C C . ALA A 1 426 ? 16.863 24.656 6.465 1.00 77.62 426 ALA A C 1
ATOM 2937 O O . ALA A 1 426 ? 17.870 24.489 7.155 1.00 77.62 426 ALA A O 1
ATOM 2938 N N . ALA A 1 427 ? 16.789 24.217 5.206 1.00 83.12 427 ALA A N 1
ATOM 2939 C CA . ALA A 1 427 ? 17.846 23.490 4.514 1.00 83.12 427 ALA A CA 1
ATOM 2940 C C . ALA A 1 427 ? 19.114 24.333 4.358 1.00 83.12 427 ALA A C 1
ATOM 2942 O O . ALA A 1 427 ? 20.212 23.845 4.617 1.00 83.12 427 ALA A O 1
ATOM 2943 N N . GLN A 1 428 ? 18.987 25.622 4.029 1.00 89.81 428 GLN A N 1
ATOM 2944 C CA . GLN A 1 428 ? 20.124 26.546 4.002 1.00 89.81 428 GLN A CA 1
ATOM 2945 C C . GLN A 1 428 ? 20.794 26.687 5.371 1.00 89.81 428 GLN A C 1
ATOM 2947 O O . GLN A 1 428 ? 22.022 26.739 5.448 1.00 89.81 428 GLN A O 1
ATOM 2952 N N . ALA A 1 429 ? 20.012 26.769 6.450 1.00 83.19 429 ALA A N 1
ATOM 2953 C CA . ALA A 1 429 ? 20.552 26.860 7.803 1.00 83.19 429 ALA A CA 1
ATOM 2954 C C . ALA A 1 429 ? 21.281 25.567 8.206 1.00 83.19 429 ALA A C 1
ATOM 2956 O O . ALA A 1 429 ? 22.400 25.630 8.714 1.00 83.19 429 ALA A O 1
ATOM 2957 N N . ALA A 1 430 ? 20.687 24.407 7.913 1.00 70.38 430 ALA A N 1
ATOM 2958 C CA . ALA A 1 430 ? 21.279 23.100 8.181 1.00 70.38 430 ALA A CA 1
ATOM 2959 C C . ALA A 1 430 ? 22.575 22.881 7.384 1.00 70.38 430 ALA A C 1
ATOM 2961 O O . ALA A 1 430 ? 23.589 22.469 7.943 1.00 70.38 430 ALA A O 1
ATOM 2962 N N . ALA A 1 431 ? 22.579 23.242 6.100 1.00 85.44 431 ALA A N 1
ATOM 2963 C CA . ALA A 1 431 ? 23.748 23.140 5.234 1.00 85.44 431 ALA A CA 1
ATOM 2964 C C . ALA A 1 431 ? 24.913 24.020 5.708 1.00 85.44 431 ALA A C 1
ATOM 2966 O O . ALA A 1 431 ? 26.065 23.594 5.682 1.00 85.44 431 ALA A O 1
ATOM 2967 N N . LYS A 1 432 ? 24.623 25.239 6.189 1.00 87.94 432 LYS A N 1
ATOM 2968 C CA . LYS A 1 432 ? 25.630 26.160 6.749 1.00 87.94 432 LYS A CA 1
ATOM 2969 C C . LYS A 1 432 ? 26.273 25.641 8.037 1.00 87.94 432 LYS A C 1
ATOM 2971 O O . LYS A 1 432 ? 27.377 26.069 8.363 1.00 87.94 432 LYS A O 1
ATOM 2976 N N . ALA A 1 433 ? 25.599 24.755 8.769 1.00 82.25 433 ALA A N 1
ATOM 2977 C CA . ALA A 1 433 ? 26.106 24.174 10.009 1.00 82.25 433 ALA A CA 1
ATOM 2978 C C . ALA A 1 433 ? 27.061 22.984 9.785 1.00 82.25 433 ALA A C 1
ATOM 2980 O O . ALA A 1 433 ? 27.617 22.462 10.750 1.00 82.25 433 ALA A O 1
ATOM 2981 N N . ALA A 1 434 ? 27.266 22.558 8.535 1.00 83.19 434 ALA A N 1
ATOM 2982 C CA . ALA A 1 434 ? 28.089 21.409 8.174 1.00 83.19 434 ALA A CA 1
ATOM 2983 C C . ALA A 1 434 ? 29.074 21.742 7.038 1.00 83.19 434 ALA A C 1
ATOM 2985 O O . ALA A 1 434 ? 29.049 22.823 6.450 1.00 83.19 434 ALA A O 1
ATOM 2986 N N . THR A 1 435 ? 29.975 20.806 6.726 1.00 83.56 435 THR A N 1
ATOM 2987 C CA . THR A 1 435 ? 30.968 20.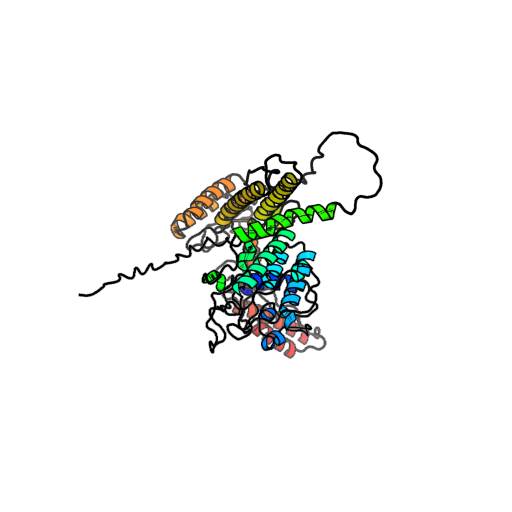948 5.650 1.00 83.56 435 THR A CA 1
ATOM 2988 C C . THR A 1 435 ? 31.049 19.692 4.786 1.00 83.56 435 THR A C 1
ATOM 2990 O O . THR A 1 435 ? 30.664 18.598 5.203 1.00 83.56 435 THR A O 1
ATOM 2993 N N . GLY A 1 436 ? 31.550 19.853 3.556 1.00 81.00 436 GLY A N 1
ATOM 2994 C CA . GLY A 1 436 ? 31.714 18.757 2.599 1.00 81.00 436 GLY A CA 1
ATOM 2995 C C . GLY A 1 436 ? 30.417 17.983 2.354 1.00 81.00 436 GLY A C 1
ATOM 2996 O O . GLY A 1 436 ? 29.336 18.567 2.329 1.00 81.00 436 GLY A O 1
ATOM 2997 N N . GLN A 1 437 ? 30.517 16.660 2.222 1.00 73.81 437 GLN A N 1
ATOM 2998 C CA . GLN A 1 437 ? 29.368 15.786 1.961 1.00 73.81 437 GLN A CA 1
ATOM 2999 C C . GLN A 1 437 ? 28.239 15.972 2.987 1.00 73.81 437 GLN A C 1
ATOM 3001 O O . GLN A 1 437 ? 27.079 16.075 2.604 1.00 73.81 437 GLN A O 1
ATOM 3006 N N . ALA A 1 438 ? 28.578 16.131 4.271 1.00 61.03 438 ALA A N 1
ATOM 3007 C CA . ALA A 1 438 ? 27.590 16.314 5.332 1.00 61.03 438 ALA A CA 1
ATOM 3008 C C . ALA A 1 438 ? 26.745 17.589 5.151 1.00 61.03 438 ALA A C 1
ATOM 3010 O O . ALA A 1 438 ? 25.593 17.623 5.573 1.00 61.03 438 ALA A O 1
ATOM 3011 N N . ALA A 1 439 ? 27.284 18.627 4.502 1.00 79.00 439 ALA A N 1
ATOM 3012 C CA . ALA A 1 439 ? 26.524 19.833 4.182 1.00 79.00 439 ALA A CA 1
ATOM 3013 C C . ALA A 1 439 ? 25.505 19.612 3.058 1.00 79.00 439 ALA A C 1
ATOM 3015 O O . ALA A 1 439 ? 24.386 20.116 3.144 1.00 79.00 439 ALA A O 1
ATOM 3016 N N . ALA A 1 440 ? 25.875 18.846 2.026 1.00 77.19 440 ALA A N 1
ATOM 3017 C CA . ALA A 1 440 ? 24.951 18.452 0.964 1.00 77.19 440 ALA A CA 1
ATOM 3018 C C . ALA A 1 440 ? 23.854 17.530 1.515 1.00 77.19 440 ALA A C 1
ATOM 3020 O O . ALA A 1 440 ? 22.678 17.726 1.222 1.00 77.19 440 ALA A O 1
ATOM 3021 N N . ASP A 1 441 ? 24.220 16.582 2.378 1.00 72.38 441 ASP A N 1
ATOM 3022 C CA . ASP A 1 441 ? 23.272 15.668 3.014 1.00 72.38 441 ASP A CA 1
ATOM 3023 C C . ASP A 1 441 ? 22.303 16.414 3.939 1.00 72.38 441 ASP A C 1
ATOM 3025 O O . ASP A 1 441 ? 21.102 16.163 3.897 1.00 72.38 441 ASP A O 1
ATOM 3029 N N . ALA A 1 442 ? 22.795 17.378 4.725 1.00 72.44 442 ALA A N 1
ATOM 3030 C CA . ALA A 1 442 ? 21.959 18.217 5.581 1.00 72.44 442 ALA A CA 1
ATOM 3031 C C . ALA A 1 442 ? 20.964 19.064 4.770 1.00 72.44 442 ALA A C 1
ATOM 3033 O O . ALA A 1 442 ? 19.802 19.183 5.159 1.00 72.44 442 ALA A O 1
ATOM 3034 N N . PHE A 1 443 ? 21.397 19.614 3.629 1.00 88.12 443 PHE A N 1
ATOM 3035 C CA . PHE A 1 443 ? 20.514 20.329 2.706 1.00 88.12 443 PHE A CA 1
ATOM 3036 C C . PHE A 1 443 ? 19.438 19.400 2.124 1.00 88.12 443 PHE A C 1
ATOM 3038 O O . PHE A 1 443 ? 18.245 19.686 2.211 1.00 88.12 443 PHE A O 1
ATOM 3045 N N . ASN A 1 444 ? 19.859 18.256 1.582 1.00 82.06 444 ASN A N 1
ATOM 3046 C CA . ASN A 1 444 ? 18.984 17.288 0.925 1.00 82.06 444 ASN A CA 1
ATOM 3047 C C . ASN A 1 444 ? 17.973 16.671 1.891 1.00 82.06 444 ASN A C 1
ATOM 3049 O O . ASN A 1 444 ? 16.797 16.563 1.558 1.00 82.06 444 ASN A O 1
ATOM 3053 N N . SER A 1 445 ? 18.411 16.315 3.100 1.00 73.50 445 SER A N 1
ATOM 3054 C CA . SER A 1 445 ? 17.550 15.756 4.144 1.00 73.50 445 SER A CA 1
ATOM 3055 C C . SER A 1 445 ? 16.494 16.762 4.599 1.00 73.50 445 SER A C 1
ATOM 3057 O O . SER A 1 445 ? 15.337 16.391 4.779 1.00 73.50 445 SER A O 1
ATOM 3059 N N . ALA A 1 446 ? 16.843 18.047 4.709 1.00 75.88 446 ALA A N 1
ATOM 3060 C CA . ALA A 1 446 ? 15.887 19.089 5.082 1.00 75.88 446 ALA A CA 1
ATOM 3061 C C . ALA A 1 446 ? 14.804 19.344 4.016 1.00 75.88 446 ALA A C 1
ATOM 3063 O O . ALA A 1 446 ? 13.714 19.795 4.363 1.00 75.88 446 ALA A O 1
ATOM 3064 N N . LEU A 1 447 ? 15.094 19.032 2.749 1.00 78.62 447 LEU A N 1
ATOM 3065 C CA . LEU A 1 447 ? 14.140 19.059 1.633 1.00 78.62 447 LEU A CA 1
ATOM 3066 C C . LEU A 1 447 ? 13.526 17.682 1.327 1.00 78.62 447 LEU A C 1
ATOM 3068 O O . LEU A 1 447 ? 12.723 17.557 0.407 1.00 78.62 447 LEU A O 1
ATOM 3072 N N . GLY A 1 448 ? 13.940 16.642 2.056 1.00 71.12 448 GLY A N 1
ATOM 3073 C CA . GLY A 1 448 ? 13.530 15.258 1.843 1.00 71.12 448 GLY A CA 1
ATOM 3074 C C . GLY A 1 448 ? 13.850 14.681 0.459 1.00 71.12 448 GLY A C 1
ATOM 3075 O O . GLY A 1 448 ? 13.148 13.789 -0.016 1.00 71.12 448 GLY A O 1
ATOM 3076 N N . VAL A 1 449 ? 14.923 15.156 -0.177 1.00 71.38 449 VAL A N 1
ATOM 3077 C CA . VAL A 1 449 ? 15.436 14.661 -1.464 1.00 71.38 449 VAL A CA 1
ATOM 3078 C C . VAL A 1 449 ? 16.715 13.837 -1.277 1.00 71.38 449 VAL A C 1
ATOM 3080 O O . VAL A 1 449 ? 17.311 13.811 -0.202 1.00 71.38 449 VAL A O 1
ATOM 3083 N N . SER A 1 450 ? 17.148 13.082 -2.293 1.00 67.38 450 SER A N 1
ATOM 3084 C CA . SER A 1 450 ? 18.328 12.203 -2.178 1.00 67.38 450 SER A CA 1
ATOM 3085 C C . SER A 1 450 ? 19.153 12.141 -3.462 1.00 67.38 450 SER A C 1
ATOM 3087 O O . SER A 1 450 ? 18.764 11.478 -4.425 1.00 67.38 450 SER A O 1
ATOM 3089 N N . ALA A 1 451 ? 20.355 12.728 -3.435 1.00 59.22 451 ALA A N 1
ATOM 3090 C CA . ALA A 1 451 ? 21.305 12.697 -4.552 1.00 59.22 451 ALA A CA 1
ATOM 3091 C C . ALA A 1 451 ? 21.729 11.262 -4.947 1.00 59.22 451 ALA A C 1
ATOM 3093 O O . ALA A 1 451 ? 21.791 10.919 -6.130 1.00 59.22 451 ALA A O 1
ATOM 3094 N N . SER A 1 452 ? 21.943 10.375 -3.967 1.00 46.06 452 SER A N 1
ATOM 3095 C CA . SER A 1 452 ? 22.400 8.987 -4.171 1.00 46.06 452 SER A CA 1
ATOM 3096 C C . SER A 1 452 ? 21.376 8.103 -4.891 1.00 46.06 452 SER A C 1
ATOM 3098 O O . SER A 1 452 ? 21.741 7.282 -5.733 1.00 46.06 452 SER A O 1
ATOM 3100 N N . LYS A 1 453 ? 20.081 8.302 -4.607 1.00 45.34 453 LYS A N 1
ATOM 3101 C CA . LYS A 1 453 ? 18.978 7.533 -5.205 1.00 45.34 453 LYS A CA 1
ATOM 3102 C C . LYS A 1 453 ? 18.855 7.817 -6.704 1.00 45.34 453 LYS A C 1
ATOM 3104 O O . LYS A 1 453 ? 18.575 6.909 -7.479 1.00 45.34 453 LYS A O 1
ATOM 3109 N N . LYS A 1 454 ? 19.150 9.049 -7.128 1.00 46.97 454 LYS A N 1
ATOM 3110 C CA . LYS A 1 454 ? 19.163 9.438 -8.542 1.00 46.97 454 LYS A CA 1
ATOM 3111 C C . LYS A 1 454 ? 20.461 9.045 -9.243 1.00 46.97 454 LYS A C 1
ATOM 3113 O O . LYS A 1 454 ? 20.402 8.615 -10.384 1.00 46.97 454 LYS A O 1
ATOM 3118 N N . ARG A 1 455 ? 21.611 9.056 -8.557 1.00 47.66 455 ARG A N 1
ATOM 3119 C CA . ARG A 1 455 ? 22.878 8.516 -9.092 1.00 47.66 455 ARG A CA 1
ATOM 3120 C C . ARG A 1 455 ? 22.798 7.009 -9.381 1.00 47.66 455 ARG A C 1
ATOM 3122 O O . ARG A 1 455 ? 23.362 6.554 -10.369 1.00 47.66 455 ARG A O 1
ATOM 3129 N N . ALA A 1 456 ? 22.050 6.252 -8.574 1.00 45.03 456 ALA A N 1
ATOM 3130 C CA . ALA A 1 456 ? 21.748 4.841 -8.828 1.00 45.03 456 ALA A CA 1
ATOM 3131 C C . ALA A 1 456 ? 20.789 4.638 -10.017 1.00 45.03 456 ALA A C 1
ATOM 3133 O O . ALA A 1 456 ? 20.986 3.715 -10.797 1.00 45.03 456 ALA A O 1
ATOM 3134 N N . VAL A 1 457 ? 19.795 5.518 -10.194 1.00 49.44 457 VAL A N 1
ATOM 3135 C CA . VAL A 1 457 ? 18.903 5.515 -11.372 1.00 49.44 457 VAL A CA 1
ATOM 3136 C C . VAL A 1 457 ? 19.655 5.913 -12.648 1.00 49.44 457 VAL A C 1
ATOM 3138 O O . VAL A 1 457 ? 19.453 5.298 -13.688 1.00 49.44 457 VAL A O 1
ATOM 3141 N N . LEU A 1 458 ? 20.568 6.881 -12.563 1.00 52.47 458 LEU A N 1
ATOM 3142 C CA . LEU A 1 458 ? 21.406 7.330 -13.676 1.00 52.47 458 LEU A CA 1
ATOM 3143 C C . LEU A 1 458 ? 22.466 6.262 -14.052 1.00 52.47 458 LEU A C 1
ATOM 3145 O O . LEU A 1 458 ? 22.693 5.945 -15.216 1.00 52.47 458 LEU A O 1
ATOM 3149 N N . ASN A 1 459 ? 23.052 5.562 -13.082 1.00 55.62 459 ASN A N 1
ATOM 3150 C CA . ASN A 1 459 ? 24.025 4.501 -13.377 1.00 55.62 459 ASN A CA 1
ATOM 3151 C C . ASN A 1 459 ? 23.412 3.101 -13.577 1.00 55.62 459 ASN A C 1
ATOM 3153 O O . ASN A 1 459 ? 24.163 2.145 -13.787 1.00 55.62 459 ASN A O 1
ATOM 3157 N N . ALA A 1 460 ? 22.084 2.946 -13.521 1.00 62.97 460 ALA A N 1
ATOM 3158 C CA . ALA A 1 460 ? 21.434 1.660 -13.758 1.00 62.97 460 ALA A CA 1
ATOM 3159 C C . ALA A 1 460 ? 21.562 1.255 -15.232 1.00 62.97 460 ALA A C 1
ATOM 3161 O O . ALA A 1 460 ? 21.282 2.042 -16.138 1.00 62.97 460 ALA A O 1
ATOM 3162 N N . ASN A 1 461 ? 21.961 0.003 -15.474 1.00 78.44 461 ASN A N 1
ATOM 3163 C CA . ASN A 1 461 ? 21.925 -0.561 -16.816 1.00 78.44 461 ASN A CA 1
ATOM 3164 C C . ASN A 1 461 ? 20.462 -0.712 -17.262 1.00 78.44 461 ASN A C 1
ATOM 3166 O O . ASN A 1 461 ? 19.735 -1.539 -16.718 1.00 78.44 461 ASN A O 1
ATOM 3170 N N . VAL A 1 462 ? 20.037 0.065 -18.258 1.00 79.81 462 VAL A N 1
ATOM 3171 C CA . VAL A 1 462 ? 18.685 -0.020 -18.830 1.00 79.81 462 VAL A CA 1
ATOM 3172 C C . VAL A 1 462 ? 18.574 -1.049 -19.959 1.00 79.81 462 VAL A C 1
ATOM 3174 O O . VAL A 1 462 ? 17.478 -1.232 -20.488 1.00 79.81 462 VAL A O 1
ATOM 3177 N N . GLN A 1 463 ? 19.675 -1.721 -20.322 1.00 80.25 463 GLN A N 1
ATOM 3178 C CA . GLN A 1 463 ? 19.670 -2.880 -21.215 1.00 80.25 463 GLN A CA 1
ATOM 3179 C C . GLN A 1 463 ? 19.194 -4.110 -20.441 1.00 80.25 463 GLN A C 1
ATOM 3181 O O . GLN A 1 463 ? 19.903 -4.621 -19.574 1.00 80.25 463 GLN A O 1
ATOM 3186 N N . THR A 1 464 ? 17.978 -4.559 -20.753 1.00 81.19 464 THR A N 1
ATOM 3187 C CA . THR A 1 464 ? 17.307 -5.675 -20.065 1.00 81.19 464 THR A CA 1
ATOM 3188 C C . THR A 1 464 ? 17.463 -7.006 -20.795 1.00 81.19 464 THR A C 1
ATOM 3190 O O . THR A 1 464 ? 17.132 -8.046 -20.230 1.00 81.19 464 THR A O 1
ATOM 3193 N N . PHE A 1 465 ? 18.001 -6.998 -22.021 1.00 86.19 465 PHE A N 1
ATOM 3194 C CA . PHE A 1 465 ? 18.291 -8.218 -22.759 1.00 86.19 465 PHE A CA 1
ATOM 3195 C C . PHE A 1 465 ? 19.439 -9.000 -22.109 1.00 86.19 465 PHE A C 1
ATOM 3197 O O . PHE A 1 465 ? 20.539 -8.479 -21.920 1.00 86.19 465 PHE A O 1
ATOM 3204 N N . THR A 1 466 ? 19.182 -10.264 -21.774 1.00 85.88 466 THR A N 1
ATOM 3205 C CA . THR A 1 466 ? 20.115 -11.133 -21.036 1.00 85.88 466 THR A CA 1
ATOM 3206 C C . THR A 1 466 ? 20.765 -12.219 -21.894 1.00 85.88 466 THR A C 1
ATOM 3208 O O . THR A 1 466 ? 21.621 -12.947 -21.389 1.00 85.88 466 THR A O 1
ATOM 3211 N N . GLY A 1 467 ? 20.398 -12.338 -23.178 1.00 85.75 467 GLY A N 1
ATOM 3212 C CA . GLY A 1 467 ? 21.073 -13.246 -24.110 1.00 85.75 467 GLY A CA 1
ATOM 3213 C C . GLY A 1 467 ? 22.564 -12.914 -24.190 1.00 85.75 467 GLY A C 1
ATOM 3214 O O . GLY A 1 467 ? 22.935 -11.742 -24.180 1.00 85.75 467 GLY A O 1
ATOM 3215 N N . ALA A 1 468 ? 23.424 -13.934 -24.207 1.00 87.00 468 ALA A N 1
ATOM 3216 C CA . ALA A 1 468 ? 24.869 -13.767 -24.026 1.00 87.00 468 ALA A CA 1
ATOM 3217 C C . ALA A 1 468 ? 25.728 -14.594 -25.001 1.00 87.00 468 ALA A C 1
ATOM 3219 O O . ALA A 1 468 ? 26.911 -14.831 -24.740 1.00 87.00 468 ALA A O 1
ATOM 3220 N N . LEU A 1 469 ? 25.164 -15.047 -26.124 1.00 86.88 469 LEU A N 1
ATOM 3221 C CA . LEU A 1 469 ? 25.920 -15.685 -27.199 1.00 86.88 469 LEU A CA 1
ATOM 3222 C C . LEU A 1 469 ? 26.983 -14.704 -27.708 1.00 86.88 469 LEU A C 1
ATOM 3224 O O . LEU A 1 469 ? 26.661 -13.596 -28.133 1.00 86.88 469 LEU A O 1
ATOM 3228 N N . GLY A 1 470 ? 28.257 -15.087 -27.603 1.00 77.12 470 GLY A N 1
ATOM 3229 C CA . GLY A 1 470 ? 29.373 -14.197 -27.933 1.00 77.12 470 GLY A CA 1
ATOM 3230 C C . GLY A 1 470 ? 29.657 -13.079 -26.921 1.00 77.12 470 GLY A C 1
ATOM 3231 O O . GLY A 1 470 ? 30.431 -12.176 -27.231 1.00 77.12 470 GLY A O 1
ATOM 3232 N N . GLY A 1 471 ? 29.070 -13.145 -25.721 1.00 83.06 471 GLY A N 1
ATOM 3233 C CA . GLY A 1 471 ? 29.214 -12.160 -24.646 1.00 83.06 471 GLY A CA 1
ATOM 3234 C C . GLY A 1 471 ? 27.920 -11.395 -24.360 1.00 83.06 471 GLY A C 1
ATOM 3235 O O . GLY A 1 471 ? 26.991 -11.391 -25.165 1.00 83.06 471 GLY A O 1
ATOM 3236 N N . ALA A 1 472 ? 27.844 -10.746 -23.197 1.00 83.12 472 ALA A N 1
ATOM 3237 C CA . ALA A 1 472 ? 26.699 -9.915 -22.826 1.00 83.12 472 ALA A CA 1
ATOM 3238 C C . ALA A 1 472 ? 26.676 -8.602 -23.623 1.00 83.12 472 ALA A C 1
ATOM 3240 O O . ALA A 1 472 ? 27.727 -8.047 -23.961 1.00 83.12 472 ALA A O 1
ATOM 3241 N N . ALA A 1 473 ? 25.478 -8.081 -23.882 1.00 82.75 473 ALA A N 1
ATOM 3242 C CA . ALA A 1 473 ? 25.327 -6.764 -24.474 1.00 82.75 473 ALA A CA 1
ATOM 3243 C C . ALA A 1 473 ? 25.917 -5.703 -23.523 1.00 82.75 473 ALA A C 1
ATOM 3245 O O . ALA A 1 473 ? 25.704 -5.777 -22.308 1.00 82.75 473 ALA A O 1
ATOM 3246 N N . PRO A 1 474 ? 26.688 -4.726 -24.032 1.00 77.56 474 PRO A N 1
ATOM 3247 C CA . PRO A 1 474 ? 27.263 -3.684 -23.197 1.00 77.56 474 PRO A CA 1
ATOM 3248 C C . PRO A 1 474 ? 26.158 -2.878 -22.517 1.00 77.56 474 PRO A C 1
ATOM 3250 O O . PRO A 1 474 ? 25.117 -2.594 -23.116 1.00 77.56 474 PRO A O 1
ATOM 3253 N N . ALA A 1 475 ? 26.409 -2.485 -21.271 1.00 82.69 475 ALA A N 1
ATOM 3254 C CA . ALA A 1 475 ? 25.440 -1.737 -20.491 1.00 82.69 475 ALA A CA 1
ATOM 3255 C C . ALA A 1 475 ? 25.052 -0.425 -21.187 1.00 82.69 475 ALA A C 1
ATOM 3257 O O . ALA A 1 475 ? 25.897 0.284 -21.743 1.00 82.69 475 ALA A O 1
ATOM 3258 N N . VAL A 1 476 ? 23.765 -0.105 -21.114 1.00 79.19 476 VAL A N 1
ATOM 3259 C CA . VAL A 1 476 ? 23.227 1.199 -21.488 1.00 79.19 476 VAL A CA 1
ATOM 3260 C C . VAL A 1 476 ? 23.004 1.945 -20.187 1.00 79.19 476 VAL A C 1
ATOM 3262 O O . VAL A 1 476 ? 22.131 1.577 -19.409 1.00 79.19 476 VAL A O 1
ATOM 3265 N N . VAL A 1 477 ? 23.817 2.960 -19.923 1.00 76.50 477 VAL A N 1
ATOM 3266 C CA . VAL A 1 477 ? 23.730 3.760 -18.692 1.00 76.50 477 VAL A CA 1
ATOM 3267 C C . VAL A 1 477 ? 23.038 5.085 -18.981 1.00 76.50 477 VAL A C 1
ATOM 3269 O O . VAL A 1 477 ? 23.195 5.639 -20.072 1.00 76.50 477 VAL A O 1
ATOM 3272 N N . GLN A 1 478 ? 22.255 5.588 -18.031 1.00 69.00 478 GLN A N 1
ATOM 3273 C CA . GLN A 1 478 ? 21.469 6.805 -18.201 1.00 69.00 478 GLN A CA 1
ATOM 3274 C C . GLN A 1 478 ? 22.193 8.017 -17.590 1.00 69.00 478 GLN A C 1
ATOM 3276 O O . GLN A 1 478 ? 22.215 8.211 -16.388 1.00 69.00 478 GLN A O 1
ATOM 3281 N N . SER A 1 479 ? 22.795 8.886 -18.393 1.00 58.00 479 SER A N 1
ATOM 3282 C CA . SER A 1 479 ? 23.494 10.069 -17.864 1.00 58.00 479 SER A CA 1
ATOM 3283 C C . SER A 1 479 ? 22.604 11.318 -17.865 1.00 58.00 479 SER A C 1
ATOM 3285 O O . SER A 1 479 ? 21.566 11.349 -18.525 1.00 58.00 479 SER A O 1
ATOM 3287 N N . SER A 1 480 ? 22.997 12.363 -17.136 1.00 51.50 480 SER A N 1
ATOM 3288 C CA . SER A 1 480 ? 22.364 13.684 -17.222 1.00 51.50 480 SER A CA 1
ATOM 3289 C C . SER A 1 480 ? 22.901 14.466 -18.437 1.00 51.50 480 SER A C 1
ATOM 3291 O O . SER A 1 480 ? 24.090 14.410 -18.744 1.00 51.50 480 SER A O 1
ATOM 3293 N N . GLY A 1 481 ? 22.021 15.181 -19.153 1.00 56.41 481 GLY A N 1
ATOM 3294 C CA . GLY A 1 481 ? 22.357 16.038 -20.307 1.00 56.41 481 GLY A CA 1
ATOM 3295 C C . GLY A 1 481 ? 21.516 15.766 -21.565 1.00 56.41 481 GLY A C 1
ATOM 3296 O O . GLY A 1 481 ? 20.696 14.852 -21.584 1.00 56.41 481 GLY A O 1
ATOM 3297 N N . ASP A 1 482 ? 21.753 16.529 -22.642 1.00 61.62 482 ASP A N 1
ATOM 3298 C CA . ASP A 1 482 ? 20.987 16.463 -23.909 1.00 61.62 482 ASP A CA 1
ATOM 3299 C C . ASP A 1 482 ? 21.057 15.097 -24.618 1.00 61.62 482 ASP A C 1
ATOM 3301 O O . ASP A 1 482 ? 20.267 14.796 -25.514 1.00 61.62 482 ASP A O 1
ATOM 3305 N N . ARG A 1 483 ? 22.019 14.251 -24.233 1.00 65.69 483 ARG A N 1
ATOM 3306 C CA . ARG A 1 483 ? 22.219 12.892 -24.756 1.00 65.69 483 ARG A CA 1
ATOM 3307 C C . ARG A 1 483 ? 22.237 11.888 -23.599 1.00 65.69 483 ARG A C 1
ATOM 3309 O O . ARG A 1 483 ? 23.311 11.385 -23.260 1.00 65.69 483 ARG A O 1
ATOM 3316 N N . PRO A 1 484 ? 21.074 11.607 -22.982 1.00 66.50 484 PRO A N 1
ATOM 3317 C CA . PRO A 1 484 ? 20.999 11.003 -21.656 1.00 66.50 484 PRO A CA 1
ATOM 3318 C C . PRO A 1 484 ? 21.225 9.486 -21.623 1.00 66.50 484 PRO A C 1
ATOM 3320 O O . PRO A 1 484 ? 21.005 8.866 -20.592 1.00 66.50 484 PRO A O 1
ATOM 3323 N N . PHE A 1 485 ? 21.672 8.852 -22.708 1.00 79.69 485 PHE A N 1
ATOM 3324 C CA . PHE A 1 485 ? 21.984 7.418 -22.728 1.00 79.69 485 PHE A CA 1
ATOM 3325 C C . PHE A 1 485 ? 23.393 7.195 -23.253 1.00 79.69 485 PHE A C 1
ATOM 3327 O O . PHE A 1 485 ? 23.770 7.826 -24.236 1.00 79.69 485 PHE A O 1
ATOM 3334 N N . ALA A 1 486 ? 24.164 6.292 -22.650 1.00 77.94 486 ALA A N 1
ATOM 3335 C CA . ALA A 1 486 ? 25.516 5.988 -23.102 1.00 77.94 486 ALA A CA 1
ATOM 3336 C C . ALA A 1 486 ? 25.791 4.485 -23.207 1.00 77.94 486 ALA A C 1
ATOM 3338 O O . ALA A 1 486 ? 25.369 3.705 -22.357 1.00 77.94 486 ALA A O 1
ATOM 3339 N N . VAL A 1 487 ? 26.541 4.101 -24.242 1.00 82.44 487 VAL A N 1
ATOM 3340 C CA . VAL A 1 487 ? 27.011 2.731 -24.502 1.00 82.44 487 VAL A CA 1
ATOM 3341 C C . VAL A 1 487 ? 28.477 2.795 -24.896 1.00 82.44 487 VAL A C 1
ATOM 3343 O O . VAL A 1 487 ? 28.813 3.426 -25.898 1.00 82.44 487 VAL A O 1
ATOM 3346 N N . ASN A 1 488 ? 29.362 2.160 -24.120 1.00 78.81 488 ASN A N 1
ATOM 3347 C CA . ASN A 1 488 ? 30.814 2.161 -24.363 1.00 78.81 488 ASN A CA 1
ATOM 3348 C C . ASN A 1 488 ? 31.391 3.567 -24.659 1.00 78.81 488 ASN A C 1
ATOM 3350 O O . ASN A 1 488 ? 32.224 3.735 -25.547 1.00 78.81 488 ASN A O 1
ATOM 3354 N N . GLY A 1 489 ? 30.909 4.594 -23.949 1.00 69.06 489 GLY A N 1
ATOM 3355 C CA . GLY A 1 489 ? 31.349 5.987 -24.102 1.00 69.06 489 GLY A CA 1
ATOM 3356 C C . GLY A 1 489 ? 30.684 6.783 -25.236 1.00 69.06 489 GLY A C 1
ATOM 3357 O O . GLY A 1 489 ? 30.844 7.999 -25.283 1.00 69.06 489 GLY A O 1
ATOM 3358 N N . ALA A 1 490 ? 29.904 6.152 -26.121 1.00 72.38 490 ALA A N 1
ATOM 3359 C CA . ALA A 1 490 ? 29.070 6.858 -27.096 1.00 72.38 490 ALA A CA 1
ATOM 3360 C C . ALA A 1 490 ? 27.742 7.280 -26.454 1.00 72.38 490 ALA A C 1
ATOM 3362 O O . ALA A 1 490 ? 27.115 6.458 -25.792 1.00 72.38 490 ALA A O 1
ATOM 3363 N N . THR A 1 491 ? 27.302 8.525 -26.664 1.00 78.75 491 THR A N 1
ATOM 3364 C CA . THR A 1 491 ? 26.060 9.064 -26.078 1.00 78.75 491 THR A CA 1
ATOM 3365 C C . THR A 1 491 ? 24.905 9.122 -27.086 1.00 78.75 491 THR A C 1
ATOM 3367 O O . THR A 1 491 ? 25.121 9.187 -28.295 1.00 78.75 491 THR A O 1
ATOM 3370 N N . PHE A 1 492 ? 23.656 9.110 -26.627 1.00 78.00 492 PHE A N 1
ATOM 3371 C CA . PHE A 1 492 ? 22.451 9.058 -27.460 1.00 78.00 492 PHE A CA 1
ATOM 3372 C C . PHE A 1 492 ? 21.355 9.941 -26.868 1.00 78.00 492 PHE A C 1
ATOM 3374 O O . PHE A 1 492 ? 21.166 9.973 -25.656 1.00 78.00 492 PHE A O 1
ATOM 3381 N N . VAL A 1 493 ? 20.617 10.635 -27.739 1.00 73.62 493 VAL A N 1
ATOM 3382 C CA . VAL A 1 493 ? 19.445 11.452 -27.364 1.00 73.62 493 VAL A CA 1
ATOM 3383 C C . VAL A 1 493 ? 18.225 10.592 -27.011 1.00 73.62 493 VAL A C 1
ATOM 3385 O O . VAL A 1 493 ? 17.370 11.012 -26.243 1.00 73.62 493 VAL A O 1
ATOM 3388 N N . ASN A 1 494 ? 18.144 9.378 -27.567 1.00 77.06 494 ASN A N 1
ATOM 3389 C CA . ASN A 1 494 ? 17.004 8.474 -27.429 1.00 77.06 494 ASN A CA 1
ATOM 3390 C C . ASN A 1 494 ? 17.464 7.107 -26.899 1.00 77.06 494 ASN A C 1
ATOM 3392 O O . ASN A 1 494 ? 18.441 6.539 -27.395 1.00 77.06 494 ASN A O 1
ATOM 3396 N N . LYS A 1 495 ? 16.715 6.576 -25.926 1.00 80.94 495 LYS A N 1
ATOM 3397 C CA . LYS A 1 495 ? 16.906 5.264 -25.302 1.00 80.94 495 LYS A CA 1
ATOM 3398 C C . LYS A 1 495 ? 16.941 4.136 -26.329 1.00 80.94 495 LYS A C 1
ATOM 3400 O O . LYS A 1 495 ? 17.851 3.316 -26.282 1.00 80.94 495 LYS A O 1
ATOM 3405 N N . ALA A 1 496 ? 16.001 4.133 -27.276 1.00 82.50 496 ALA A N 1
ATOM 3406 C CA . ALA A 1 496 ? 15.884 3.085 -28.289 1.00 82.50 496 ALA A CA 1
ATOM 3407 C C . ALA A 1 496 ? 17.158 2.986 -29.143 1.00 82.50 496 ALA A C 1
ATOM 3409 O O . ALA A 1 496 ? 17.690 1.901 -29.352 1.00 82.50 496 ALA A O 1
ATOM 3410 N N . ALA A 1 497 ? 17.724 4.129 -29.545 1.00 79.81 497 ALA A N 1
ATOM 3411 C CA . ALA A 1 497 ? 18.968 4.169 -30.313 1.00 79.81 497 ALA A CA 1
ATOM 3412 C C . ALA A 1 497 ? 20.178 3.656 -29.506 1.00 79.81 497 ALA A C 1
ATOM 3414 O O . ALA A 1 497 ? 21.073 3.020 -30.062 1.00 79.81 497 ALA A O 1
ATOM 3415 N N . ALA A 1 498 ? 20.208 3.907 -28.194 1.00 82.31 498 ALA A N 1
ATOM 3416 C CA . ALA A 1 498 ? 21.251 3.390 -27.312 1.00 82.31 498 ALA A CA 1
ATOM 3417 C C . ALA A 1 498 ? 21.132 1.869 -27.110 1.00 82.31 498 ALA A C 1
ATOM 3419 O O . ALA A 1 498 ? 22.129 1.157 -27.197 1.00 82.31 498 ALA A O 1
ATOM 3420 N N . LEU A 1 499 ? 19.917 1.358 -26.896 1.00 86.44 499 LEU A N 1
ATOM 3421 C CA . LEU A 1 499 ? 19.654 -0.077 -26.758 1.00 86.44 499 LEU A CA 1
ATOM 3422 C C . LEU A 1 499 ? 19.990 -0.834 -28.053 1.00 86.44 499 LEU A C 1
ATOM 3424 O O . LEU A 1 499 ? 20.736 -1.809 -28.009 1.00 86.44 499 LEU A O 1
ATOM 3428 N N . GLN A 1 500 ? 19.575 -0.310 -29.210 1.00 88.06 500 GLN A N 1
ATOM 3429 C CA . GLN A 1 500 ? 19.955 -0.843 -30.524 1.00 88.06 500 GLN A CA 1
ATOM 3430 C C . GLN A 1 500 ? 21.474 -0.821 -30.733 1.00 88.06 500 GLN A C 1
ATOM 3432 O O . GLN A 1 500 ? 22.061 -1.787 -31.227 1.00 88.06 500 GLN A O 1
ATOM 3437 N N . ARG A 1 501 ? 22.163 0.250 -30.303 1.00 88.25 501 ARG A N 1
ATOM 3438 C CA . ARG A 1 501 ? 23.630 0.277 -30.345 1.00 88.25 501 ARG A CA 1
ATOM 3439 C C . ARG A 1 501 ? 24.221 -0.842 -29.494 1.00 88.25 501 ARG A C 1
ATOM 3441 O O . ARG A 1 501 ? 25.145 -1.506 -29.958 1.00 88.25 501 ARG A O 1
ATOM 3448 N N . SER A 1 502 ? 23.717 -1.045 -28.282 1.00 87.38 502 SER A N 1
ATOM 3449 C CA . SER A 1 502 ? 24.163 -2.113 -27.386 1.00 87.38 502 SER A CA 1
ATOM 3450 C C . SER A 1 502 ? 24.007 -3.499 -28.036 1.00 87.38 502 SER A C 1
ATOM 3452 O O . SER A 1 502 ? 24.990 -4.240 -28.105 1.00 87.38 502 SER A O 1
ATOM 3454 N N . CYS A 1 503 ? 22.860 -3.784 -28.658 1.00 87.38 503 CYS A N 1
ATOM 3455 C CA . CYS A 1 503 ? 22.628 -5.018 -29.420 1.00 87.38 503 CYS A CA 1
ATOM 3456 C C . CYS A 1 503 ? 23.601 -5.185 -30.603 1.00 87.38 503 CYS A C 1
ATOM 3458 O O . CYS A 1 503 ? 24.240 -6.227 -30.740 1.00 87.38 503 CYS A O 1
ATOM 3460 N N . SER A 1 504 ? 23.832 -4.131 -31.394 1.00 87.62 504 SER A N 1
ATOM 3461 C CA . SER A 1 504 ? 24.769 -4.191 -32.533 1.00 87.62 504 SER A CA 1
ATOM 3462 C C . SER A 1 504 ? 26.226 -4.449 -32.119 1.00 87.62 504 SER A C 1
ATOM 3464 O O . SER A 1 504 ? 26.984 -5.132 -32.816 1.00 87.62 504 SER A O 1
ATOM 3466 N N . VAL A 1 505 ? 26.644 -3.915 -30.963 1.00 84.06 505 VAL A N 1
ATOM 3467 C CA . VAL A 1 505 ? 27.981 -4.161 -30.404 1.00 84.06 505 VAL A CA 1
ATOM 3468 C C . VAL A 1 505 ? 28.112 -5.622 -29.983 1.00 84.06 505 VAL A C 1
ATOM 3470 O O . VAL A 1 505 ? 29.144 -6.238 -30.256 1.00 84.06 505 VAL A O 1
ATOM 3473 N N . GLN A 1 506 ? 27.063 -6.186 -29.382 1.00 88.56 506 GLN A N 1
ATOM 3474 C CA . GLN A 1 506 ? 27.010 -7.600 -29.029 1.00 88.56 506 GLN A CA 1
ATOM 3475 C C . GLN A 1 506 ? 27.097 -8.496 -30.268 1.00 88.56 506 GLN A C 1
ATOM 3477 O O . GLN A 1 506 ? 27.915 -9.415 -30.289 1.00 88.56 506 GLN A O 1
ATOM 3482 N N . ASN A 1 507 ? 26.329 -8.204 -31.323 1.00 89.12 507 ASN A N 1
ATOM 3483 C CA . ASN A 1 507 ? 26.377 -9.003 -32.548 1.00 89.12 507 ASN A CA 1
ATOM 3484 C C . ASN A 1 507 ? 27.758 -8.945 -33.212 1.00 89.12 507 ASN A C 1
ATOM 3486 O O . ASN A 1 507 ? 28.292 -9.965 -33.640 1.00 89.12 507 ASN A O 1
ATOM 3490 N N . THR A 1 508 ? 28.391 -7.770 -33.233 1.00 84.62 508 THR A N 1
ATOM 3491 C CA . THR A 1 508 ? 29.751 -7.623 -33.774 1.00 84.62 508 THR A CA 1
ATOM 3492 C C . THR A 1 508 ? 30.745 -8.515 -33.019 1.00 84.62 508 THR A C 1
ATOM 3494 O O . THR A 1 508 ? 31.551 -9.211 -33.637 1.00 84.62 508 THR A O 1
ATOM 3497 N N . ALA A 1 509 ? 30.678 -8.535 -31.683 1.00 83.44 509 ALA A N 1
ATOM 3498 C CA . ALA A 1 509 ? 31.523 -9.394 -30.855 1.00 83.44 509 ALA A CA 1
ATOM 3499 C C . ALA A 1 509 ? 31.234 -10.888 -31.089 1.00 83.44 509 ALA A C 1
ATOM 3501 O O . ALA A 1 509 ? 32.164 -11.666 -31.311 1.00 83.44 509 ALA A O 1
ATOM 3502 N N . CYS A 1 510 ? 29.954 -11.267 -31.126 1.00 88.00 510 CYS A N 1
ATOM 3503 C CA . CYS A 1 510 ? 29.510 -12.632 -31.393 1.00 88.00 510 CYS A CA 1
ATOM 3504 C C . CYS A 1 510 ? 29.961 -13.125 -32.770 1.00 88.00 510 CYS A C 1
ATOM 3506 O O . CYS A 1 510 ? 30.602 -14.167 -32.879 1.00 88.00 510 CYS A O 1
ATOM 3508 N N . SER A 1 511 ? 29.723 -12.340 -33.818 1.00 90.19 511 SER A N 1
ATOM 3509 C CA . SER A 1 511 ? 30.098 -12.673 -35.191 1.00 90.19 511 SER A CA 1
ATOM 3510 C C . SER A 1 511 ? 31.612 -12.834 -35.351 1.00 90.19 511 SER A C 1
ATOM 3512 O O . SER A 1 511 ? 32.070 -13.760 -36.019 1.00 90.19 511 SER A O 1
ATOM 3514 N N . ASN A 1 512 ? 32.415 -11.991 -34.692 1.00 87.25 512 ASN A N 1
ATOM 3515 C CA . ASN A 1 512 ? 33.874 -12.133 -34.684 1.00 87.25 512 ASN A CA 1
ATOM 3516 C C . ASN A 1 512 ? 34.327 -13.421 -33.979 1.00 87.25 512 ASN A C 1
ATOM 3518 O O . ASN A 1 512 ? 35.240 -14.103 -34.453 1.00 87.25 512 ASN A O 1
ATOM 3522 N N . ALA A 1 513 ? 33.685 -13.781 -32.868 1.00 84.94 513 ALA A N 1
ATOM 3523 C CA . ALA A 1 513 ? 33.975 -15.016 -32.148 1.00 84.94 513 ALA A CA 1
ATOM 3524 C C . ALA A 1 513 ? 33.530 -16.270 -32.931 1.00 84.94 513 ALA A C 1
ATOM 3526 O O . ALA A 1 513 ? 34.244 -17.271 -32.936 1.00 84.94 513 ALA A O 1
ATOM 3527 N N . ALA A 1 514 ? 32.416 -16.206 -33.664 1.00 88.62 514 ALA A N 1
ATOM 3528 C CA . ALA A 1 514 ? 31.956 -17.288 -34.535 1.00 88.62 514 ALA A CA 1
ATOM 3529 C C . ALA A 1 514 ? 32.904 -17.477 -35.731 1.00 88.62 514 ALA A C 1
ATOM 3531 O O . ALA A 1 514 ? 33.364 -18.585 -35.995 1.00 88.62 514 ALA A O 1
ATOM 3532 N N . ASN A 1 515 ? 33.288 -16.385 -36.398 1.00 89.38 515 ASN A N 1
ATOM 3533 C CA . ASN A 1 515 ? 34.192 -16.421 -37.552 1.00 89.38 515 ASN A CA 1
ATOM 3534 C C . ASN A 1 515 ? 35.621 -16.859 -37.201 1.00 89.38 515 ASN A C 1
ATOM 3536 O O . ASN A 1 515 ? 36.312 -17.435 -38.038 1.00 89.38 515 ASN A O 1
ATOM 3540 N N . SER A 1 516 ? 36.077 -16.596 -35.975 1.00 89.75 516 SER A N 1
ATOM 3541 C CA . SER A 1 516 ? 37.388 -17.051 -35.489 1.00 89.75 516 SER A CA 1
ATOM 3542 C C . SER A 1 516 ? 37.379 -18.486 -34.951 1.00 89.75 516 SER A C 1
ATOM 3544 O O . SER A 1 516 ? 38.433 -18.996 -34.575 1.00 89.75 516 SER A O 1
ATOM 3546 N N . GLY A 1 517 ? 36.214 -19.147 -34.911 1.00 87.06 517 GLY A N 1
ATOM 3547 C CA . GLY A 1 517 ? 36.054 -20.489 -34.344 1.00 87.06 517 GLY A CA 1
ATOM 3548 C C . GLY A 1 517 ? 36.090 -20.535 -32.812 1.00 87.06 517 GLY A C 1
ATOM 3549 O O . GLY A 1 517 ? 36.161 -21.618 -32.238 1.00 87.06 517 GLY A O 1
ATOM 3550 N N . ALA A 1 518 ? 36.038 -19.381 -32.140 1.00 86.88 518 ALA A N 1
ATOM 3551 C CA . ALA A 1 518 ? 36.026 -19.278 -30.681 1.00 86.88 518 ALA A CA 1
ATOM 3552 C C . ALA A 1 518 ? 34.658 -19.635 -30.062 1.00 86.88 518 ALA A C 1
ATOM 3554 O O . ALA A 1 518 ? 34.591 -19.983 -28.884 1.00 86.88 518 ALA A O 1
ATOM 3555 N N . LEU A 1 519 ? 33.573 -19.580 -30.845 1.00 84.75 519 LEU A N 1
ATOM 3556 C CA . LEU A 1 519 ? 32.237 -20.051 -30.462 1.00 84.75 519 LEU A CA 1
ATOM 3557 C C . LEU A 1 519 ? 31.973 -21.439 -31.059 1.00 84.75 519 LEU A C 1
ATOM 3559 O O . LEU A 1 519 ? 31.541 -21.573 -32.203 1.00 84.75 519 LEU A O 1
ATOM 3563 N N . ALA A 1 520 ? 32.241 -22.489 -30.284 1.00 82.06 520 ALA A N 1
ATOM 3564 C CA . ALA A 1 520 ? 31.983 -23.857 -30.718 1.00 82.06 520 ALA A CA 1
ATOM 3565 C C . ALA A 1 520 ? 30.471 -24.130 -30.810 1.00 82.06 520 ALA A C 1
ATOM 3567 O O . ALA A 1 520 ? 29.752 -23.992 -29.824 1.00 82.06 520 ALA A O 1
ATOM 3568 N N . GLY A 1 521 ? 30.001 -24.560 -31.985 1.00 82.00 521 GLY A N 1
ATOM 3569 C CA . GLY A 1 521 ? 28.601 -24.943 -32.198 1.00 82.00 521 GLY A CA 1
ATOM 3570 C C . GLY A 1 521 ? 27.638 -23.779 -32.445 1.00 82.00 521 GLY A C 1
ATOM 3571 O O . GLY A 1 521 ? 26.430 -23.987 -32.384 1.00 82.00 521 GLY A O 1
ATOM 3572 N N . SER A 1 522 ? 28.143 -22.577 -32.732 1.00 87.50 522 SER A N 1
ATOM 3573 C CA . SER A 1 522 ? 27.315 -21.416 -33.075 1.00 87.50 522 SER A CA 1
ATOM 3574 C C . SER A 1 522 ? 27.845 -20.708 -34.316 1.00 87.50 522 SER A C 1
ATOM 3576 O O . SER A 1 522 ? 29.049 -20.642 -34.558 1.00 87.50 522 SER A O 1
ATOM 3578 N N . SER A 1 523 ? 26.927 -20.195 -35.120 1.00 93.31 523 SER A N 1
ATOM 3579 C CA . SER A 1 523 ? 27.175 -19.546 -36.400 1.00 93.31 523 SER A CA 1
ATOM 3580 C C . SER A 1 523 ? 26.891 -18.046 -36.329 1.00 93.31 523 SER A C 1
ATOM 3582 O O . SER A 1 523 ? 26.239 -17.551 -35.412 1.00 93.31 523 SER A O 1
ATOM 3584 N N . VAL A 1 524 ? 27.321 -17.308 -37.355 1.00 91.69 524 VAL A N 1
ATOM 3585 C CA . VAL A 1 524 ? 26.927 -15.898 -37.530 1.00 91.69 524 VAL A CA 1
ATOM 3586 C C . VAL A 1 524 ? 25.400 -15.752 -37.632 1.00 91.69 524 VAL A C 1
ATOM 3588 O O . VAL A 1 524 ? 24.853 -14.741 -37.204 1.00 91.69 524 VAL A O 1
ATOM 3591 N N . ALA A 1 525 ? 24.687 -16.769 -38.132 1.00 93.12 525 ALA A N 1
ATOM 3592 C CA . ALA A 1 525 ? 23.226 -16.752 -38.170 1.00 93.12 525 ALA A CA 1
ATOM 3593 C C . ALA A 1 525 ? 22.609 -16.783 -36.760 1.00 93.12 525 ALA A C 1
ATOM 3595 O O . ALA A 1 525 ? 21.631 -16.081 -36.517 1.00 93.12 525 ALA A O 1
ATOM 3596 N N . ASP A 1 526 ? 23.216 -17.512 -35.820 1.00 91.62 526 ASP A N 1
ATOM 3597 C CA . ASP A 1 526 ? 22.774 -17.543 -34.420 1.00 91.62 526 ASP A CA 1
ATOM 3598 C C . ASP A 1 526 ? 23.045 -16.201 -33.719 1.00 91.62 526 ASP A C 1
ATOM 3600 O O . ASP A 1 526 ? 22.229 -15.729 -32.928 1.00 91.62 526 ASP A O 1
ATOM 3604 N N . CYS A 1 527 ? 24.157 -15.540 -34.060 1.00 91.31 527 CYS A N 1
ATOM 3605 C CA . CYS A 1 527 ? 24.459 -14.186 -33.591 1.00 91.31 527 CYS A CA 1
ATOM 3606 C C . CYS A 1 527 ? 23.442 -13.149 -34.104 1.00 91.31 527 CYS A C 1
ATOM 3608 O O . CYS A 1 527 ? 22.992 -12.303 -33.333 1.00 91.31 527 CYS A O 1
ATOM 3610 N N . ASN A 1 528 ? 23.023 -13.252 -35.370 1.00 94.19 528 ASN A N 1
ATOM 3611 C CA . ASN A 1 528 ? 21.988 -12.384 -35.940 1.00 94.19 528 ASN A CA 1
ATOM 3612 C C . ASN A 1 528 ? 20.613 -12.640 -35.302 1.00 94.19 528 ASN A C 1
ATOM 3614 O O . ASN A 1 528 ? 19.921 -11.691 -34.952 1.00 94.19 528 ASN A O 1
ATOM 3618 N N . ALA A 1 529 ? 20.245 -13.903 -35.064 1.00 92.69 529 ALA A N 1
ATOM 3619 C CA . ALA A 1 529 ? 19.004 -14.235 -34.362 1.00 92.69 529 ALA A CA 1
ATOM 3620 C C . ALA A 1 529 ? 18.991 -13.686 -32.922 1.00 92.69 529 ALA A C 1
ATOM 3622 O O . ALA A 1 529 ? 17.955 -13.237 -32.427 1.00 92.69 529 ALA A O 1
ATOM 3623 N N . GLN A 1 530 ? 20.149 -13.676 -32.250 1.00 90.19 530 GLN A N 1
ATOM 3624 C CA . GLN A 1 530 ? 20.289 -13.013 -30.956 1.00 90.19 530 GLN A CA 1
ATOM 3625 C C . GLN A 1 530 ? 20.155 -11.488 -31.069 1.00 90.19 530 GLN A C 1
ATOM 3627 O O . GLN A 1 530 ? 19.540 -10.877 -30.197 1.00 90.19 530 GLN A O 1
ATOM 3632 N N . GLU A 1 531 ? 20.710 -10.865 -32.111 1.00 91.38 531 GLU A N 1
ATOM 3633 C CA . GLU A 1 531 ? 20.549 -9.427 -32.348 1.00 91.38 531 GLU A CA 1
ATOM 3634 C C . GLU A 1 531 ? 19.077 -9.053 -32.550 1.00 91.38 531 GLU A C 1
ATOM 3636 O O . GLU A 1 531 ? 18.616 -8.079 -31.960 1.00 91.38 531 GLU A O 1
ATOM 3641 N N . ASP A 1 532 ? 18.323 -9.854 -33.303 1.00 92.19 532 ASP A N 1
ATOM 3642 C CA . ASP A 1 532 ? 16.886 -9.655 -33.510 1.00 92.19 532 ASP A CA 1
ATOM 3643 C C . ASP A 1 532 ? 16.110 -9.752 -32.189 1.00 92.19 532 ASP A C 1
ATOM 3645 O O . ASP A 1 532 ? 15.273 -8.899 -31.891 1.00 92.19 532 ASP A O 1
ATOM 3649 N N . ALA A 1 533 ? 16.434 -10.740 -31.348 1.00 87.69 533 ALA A N 1
ATOM 3650 C CA . ALA A 1 533 ? 15.840 -10.879 -30.019 1.00 87.69 533 ALA A CA 1
ATOM 3651 C C . ALA A 1 533 ? 16.221 -9.719 -29.078 1.00 87.69 533 ALA A C 1
ATOM 3653 O O . ALA A 1 533 ? 15.386 -9.251 -28.303 1.00 87.69 533 ALA A O 1
ATOM 3654 N N . CYS A 1 534 ? 17.460 -9.227 -29.166 1.00 86.50 534 CYS A N 1
ATOM 3655 C CA . CYS A 1 534 ? 17.936 -8.072 -28.407 1.00 86.50 534 CYS A CA 1
ATOM 3656 C C . CYS A 1 534 ? 17.226 -6.786 -28.842 1.00 86.50 534 CYS A C 1
ATOM 3658 O O . CYS A 1 534 ? 16.751 -6.028 -28.000 1.00 86.50 534 CYS A O 1
ATOM 3660 N N . ASN A 1 535 ? 17.088 -6.567 -30.151 1.00 87.25 535 ASN A N 1
ATOM 3661 C CA . ASN A 1 535 ? 16.395 -5.414 -30.719 1.00 87.25 535 ASN A CA 1
ATOM 3662 C C . ASN A 1 535 ? 14.881 -5.453 -30.468 1.00 87.25 535 ASN A C 1
ATOM 3664 O O . ASN A 1 535 ? 14.267 -4.399 -30.367 1.00 87.25 535 ASN A O 1
ATOM 3668 N N . ALA A 1 536 ? 14.274 -6.637 -30.342 1.00 86.69 536 ALA A N 1
ATOM 3669 C CA . ALA A 1 536 ? 12.872 -6.781 -29.946 1.00 86.69 536 ALA A CA 1
ATOM 3670 C C . ALA A 1 536 ? 12.631 -6.469 -28.455 1.00 86.69 536 ALA A C 1
ATOM 3672 O O . ALA A 1 536 ? 11.512 -6.133 -28.070 1.00 86.69 536 ALA A O 1
ATOM 3673 N N . ALA A 1 537 ? 13.670 -6.587 -27.621 1.00 77.19 537 ALA A N 1
ATOM 3674 C CA . ALA A 1 537 ? 13.648 -6.234 -26.200 1.00 77.19 537 ALA A CA 1
ATOM 3675 C C . ALA A 1 537 ? 14.075 -4.775 -25.919 1.00 77.19 537 ALA A C 1
ATOM 3677 O O . ALA A 1 537 ? 13.957 -4.315 -24.779 1.00 77.19 537 ALA A O 1
ATOM 3678 N N . ALA A 1 538 ? 14.588 -4.078 -26.940 1.00 71.88 538 ALA A N 1
ATOM 3679 C CA . ALA A 1 538 ? 15.032 -2.684 -26.914 1.00 71.88 538 ALA A CA 1
ATOM 3680 C C . ALA A 1 538 ? 13.865 -1.704 -27.107 1.00 71.88 538 ALA A C 1
ATOM 3682 O O . ALA A 1 538 ? 13.851 -0.662 -26.405 1.00 71.88 538 ALA A O 1
#

pLDDT: mean 76.15, std 19.84, range [23.95, 98.62]

Foldseek 3Di:
DDDDDDDDDDPPPPPPPPDPQPDDPDDDDDPPPVQDDDPADDDLQQQQLQVLLQVLCVLDPPQQQPGLVLLQEAQVRVVVRQRNDPPSLCSQLQSLLSSLVSCVVVVNLVSNLSSLLSLQAHRQNQFFQDFRDHDPDARPDVLSNQATYQTRQNHPCRLVVSLSRLLSSLQSCVLSVHHSSCSQSRADFHGADGPPPRRQGRGDGDSPDNRRCCVVVVRGDRSDDPVSNVVSNPCSVVVVVVVVPPPPDDDDDDDDDDDDDDDDDPPPDPFDFPQPQDDAQLHAQFTFGADDDCQRTDGPRDTHNAQLVNQLVSLVVSLVSNQVCQVVCVDPPDHSVNSVVSSVVSNVVSVVLVVLQVWFLAQDDAQAKDWQACFVHHRDTWIDGLDCPQQVDGTHQQPLVSLVSSLVSSVPVRVTDPSQNVLSVQLSVQLVVDHTRSSSVSNCSSSNHDPVVVVCQQQDFPQPQDDAQLHAQFGWGACDDCFGTDGPRDTHNDPLVNQLVSLVVSLVSNQVCQVVCVRPPDHSVNSVVSSVVSSVSD

Radius of gyration: 29.94 Å; chains: 1; bounding box: 111×62×86 Å

Sequence (538 aa):
MKYETATILIAFFGLTSAAPMPAPKNVFSIPRAMLRGREVPQEHSHNRFLDGVRVNLNINNPAGIQDPIFGLLGNAAAAAGAGTIANLDCLHQATADQAFTNAKAAGNVTGQADALLYAALERNTGSVGLASVLCNETAVNPEIQAIQAHQDPASANAASVNKGIVLALAQQLASIGADPQEALLSGTFAPGTIGDPTGAGNTCDVADDIEGCIFSQNLIVNDASAAEIDAAVAGVASAASASAAVNASAAACPAAADAAASPAVAATAAGTNVQSFTGTLGGAAPAVVSSTGDRPFSVNGATFVNEGAALQRSCSVQNTACANAANSGALAGTSVSDCNAQEDACNAAASAKVKRAALDFGSCSDPAVEFAVGLDGRKEASFQAVNQADFNHGSALNIGVIASFICSELSSSCQAGADALAACTAAQAAAKAATGQAAADAFNSALGVSASKKRAVLNANVQTFTGALGGAAPAVVQSSGDRPFAVNGATFVNKAAALQRSCSVQNTACSNAANSGALAGSSVADCNAQEDACNAAA